Protein AF-0000000083366842 (afdb_homodimer)

Structure (mmCIF, N/CA/C/O backbone):
data_AF-0000000083366842-model_v1
#
loop_
_entity.id
_entity.type
_entity.pdbx_description
1 polymer 'Nucleotide-diphospho-sugar transferase domain-containing protein'
#
loop_
_atom_site.group_PDB
_atom_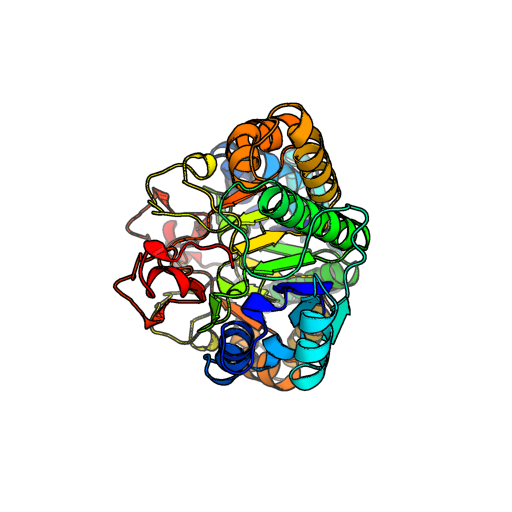site.id
_atom_site.type_symbol
_atom_site.label_atom_id
_atom_site.label_alt_id
_atom_site.label_comp_id
_atom_site.label_asym_id
_atom_site.label_entity_id
_atom_site.label_seq_id
_atom_site.pdbx_PDB_ins_code
_atom_site.Cartn_x
_atom_site.Cartn_y
_atom_site.Cartn_z
_atom_site.occupancy
_atom_site.B_iso_or_equiv
_atom_site.auth_seq_id
_atom_site.auth_comp_id
_atom_site.auth_asym_id
_atom_site.auth_atom_id
_atom_site.pdbx_PDB_model_num
ATOM 1 N N . MET A 1 1 ? -11.172 -3.955 -9.469 1 88.12 1 MET A N 1
ATOM 2 C CA . MET A 1 1 ? -11.266 -2.943 -8.422 1 88.12 1 MET A CA 1
ATOM 3 C C . MET A 1 1 ? -11.047 -1.547 -8.992 1 88.12 1 MET A C 1
ATOM 5 O O . MET A 1 1 ? -10.594 -1.399 -10.133 1 88.12 1 MET A O 1
ATOM 9 N N . GLU A 1 2 ? -11.297 -0.552 -8.305 1 77.31 2 GLU A N 1
ATOM 10 C CA . GLU A 1 2 ? -11.211 0.821 -8.797 1 77.31 2 GLU A CA 1
ATOM 11 C C . GLU A 1 2 ? -9.789 1.168 -9.219 1 77.31 2 GLU A C 1
ATOM 13 O O . GLU A 1 2 ? -9.586 1.965 -10.133 1 77.31 2 GLU A O 1
ATOM 18 N N . ASP A 1 3 ? -8.867 0.473 -8.609 1 85.75 3 ASP A N 1
ATOM 19 C CA . ASP A 1 3 ? -7.473 0.757 -8.922 1 85.75 3 ASP A CA 1
ATOM 20 C C . ASP A 1 3 ? -6.949 -0.191 -10 1 85.75 3 ASP A C 1
ATOM 22 O O . ASP A 1 3 ? -5.738 -0.376 -10.141 1 85.75 3 ASP A O 1
ATOM 26 N N . ARG A 1 4 ? -7.863 -0.95 -10.727 1 93.44 4 ARG A N 1
ATOM 27 C CA . ARG A 1 4 ? -7.535 -1.862 -11.82 1 93.44 4 ARG A CA 1
ATOM 28 C C . ARG A 1 4 ? -6.77 -3.076 -11.305 1 93.44 4 ARG A C 1
ATOM 30 O O . ARG A 1 4 ? -5.863 -3.574 -11.977 1 93.44 4 ARG A O 1
ATOM 37 N N . THR A 1 5 ? -7.004 -3.422 -10.102 1 97.5 5 THR A N 1
ATOM 38 C CA . THR A 1 5 ? -6.43 -4.645 -9.555 1 97.5 5 THR A CA 1
ATOM 39 C C . THR A 1 5 ? -7.336 -5.84 -9.836 1 97.5 5 THR A C 1
ATOM 41 O O . THR A 1 5 ? -8.555 -5.762 -9.648 1 97.5 5 THR A O 1
ATOM 44 N N . VAL A 1 6 ? -6.781 -6.898 -10.336 1 98.5 6 VAL A N 1
ATOM 45 C CA . VAL A 1 6 ? -7.504 -8.148 -10.547 1 98.5 6 VAL A CA 1
ATOM 46 C C . VAL A 1 6 ? -6.852 -9.266 -9.734 1 98.5 6 VAL A C 1
ATOM 48 O O . VAL A 1 6 ? -5.629 -9.281 -9.562 1 98.5 6 VAL A O 1
ATOM 51 N N . ILE A 1 7 ? -7.641 -10.102 -9.148 1 98.81 7 ILE A N 1
ATOM 52 C CA . ILE A 1 7 ? -7.141 -11.32 -8.516 1 98.81 7 ILE A CA 1
ATOM 53 C C . ILE A 1 7 ? -7.129 -12.461 -9.539 1 98.81 7 ILE A C 1
ATOM 55 O O . ILE A 1 7 ? -8.148 -12.758 -10.148 1 98.81 7 ILE A O 1
ATOM 59 N N . LEU A 1 8 ? -5.969 -13.055 -9.711 1 98.81 8 LEU A N 1
ATOM 60 C CA . LEU A 1 8 ? -5.793 -14.086 -10.734 1 98.81 8 LEU A CA 1
ATOM 61 C C . LEU A 1 8 ? -5.559 -15.445 -10.094 1 98.81 8 LEU A C 1
ATOM 63 O O . LEU A 1 8 ? -4.734 -15.578 -9.18 1 98.81 8 LEU A O 1
ATOM 67 N N . THR A 1 9 ? -6.27 -16.406 -10.555 1 98.31 9 THR A N 1
ATOM 68 C CA . THR A 1 9 ? -5.965 -17.781 -10.172 1 98.31 9 THR A CA 1
ATOM 69 C C . THR A 1 9 ? -6.074 -18.719 -11.375 1 98.31 9 THR A C 1
ATOM 71 O O . THR A 1 9 ? -7.105 -18.75 -12.047 1 98.31 9 THR A O 1
ATOM 74 N N . PRO A 1 10 ? -5.023 -19.406 -11.688 1 96.94 10 PRO A N 1
ATOM 75 C CA . PRO A 1 10 ? -5.047 -20.359 -12.797 1 96.94 10 PRO A CA 1
ATOM 76 C C . PRO A 1 10 ? -5.578 -21.734 -12.383 1 96.94 10 PRO A C 1
ATOM 78 O O . PRO A 1 10 ? -5.324 -22.188 -11.266 1 96.94 10 PRO A O 1
ATOM 81 N N . VAL A 1 11 ? -6.293 -22.344 -13.328 1 95.75 11 VAL A N 1
ATOM 82 C CA . VAL A 1 11 ? -6.758 -23.703 -13.047 1 95.75 11 VAL A CA 1
ATOM 83 C C . VAL A 1 11 ? -6.727 -24.531 -14.328 1 95.75 11 VAL A C 1
ATOM 85 O O . VAL A 1 11 ? -6.828 -23.984 -15.43 1 95.75 11 VAL A O 1
ATOM 88 N N . ASN A 1 12 ? -6.516 -25.766 -14.172 1 94.5 12 ASN A N 1
ATOM 89 C CA . ASN A 1 12 ? -6.848 -26.75 -15.195 1 94.5 12 ASN A CA 1
ATOM 90 C C . ASN A 1 12 ? -7.863 -27.766 -14.68 1 94.5 12 ASN A C 1
ATOM 92 O O . ASN A 1 12 ? -8.398 -27.609 -13.578 1 94.5 12 ASN A O 1
ATOM 96 N N . GLU A 1 13 ? -8.18 -28.688 -15.438 1 93.38 13 GLU A N 1
ATOM 97 C CA . GLU A 1 13 ? -9.242 -29.641 -15.102 1 93.38 13 GLU A CA 1
ATOM 98 C C . GLU A 1 13 ? -8.984 -30.297 -13.75 1 93.38 13 GLU A C 1
ATOM 100 O O . GLU A 1 13 ? -9.914 -30.5 -12.969 1 93.38 13 GLU A O 1
ATOM 105 N N . ALA A 1 14 ? -7.781 -30.625 -13.438 1 89.69 14 ALA A N 1
ATOM 106 C CA . ALA A 1 14 ? -7.43 -31.359 -12.219 1 89.69 14 ALA A CA 1
ATOM 107 C C . ALA A 1 14 ? -7.797 -30.547 -10.977 1 89.69 14 ALA A C 1
ATOM 109 O O . ALA A 1 14 ? -8.195 -31.125 -9.953 1 89.69 14 ALA A O 1
ATOM 110 N N . TRP A 1 15 ? -7.727 -29.25 -11.031 1 89.31 15 TRP A N 1
ATOM 111 C CA . TRP A 1 15 ? -7.984 -28.375 -9.891 1 89.31 15 TRP A CA 1
ATOM 112 C C . TRP A 1 15 ? -9.422 -27.875 -9.898 1 89.31 15 TRP A C 1
ATOM 114 O O . TRP A 1 15 ? -9.914 -27.359 -8.891 1 89.31 15 TRP A O 1
ATOM 124 N N . ALA A 1 16 ? -10.047 -28.062 -11.008 1 93.44 16 ALA A N 1
ATOM 125 C CA . ALA A 1 16 ? -11.359 -27.438 -11.18 1 93.44 16 ALA A CA 1
ATOM 126 C C . ALA A 1 16 ? -12.477 -28.453 -10.992 1 93.44 16 ALA A C 1
ATOM 128 O O . ALA A 1 16 ? -13.664 -28.109 -11.031 1 93.44 16 ALA A O 1
ATOM 129 N N . ARG A 1 17 ? -12.094 -29.688 -10.695 1 91.19 17 ARG A N 1
ATOM 130 C CA . ARG A 1 17 ? -13.117 -30.719 -10.539 1 91.19 17 ARG A CA 1
ATOM 131 C C . ARG A 1 17 ? -14.117 -30.328 -9.453 1 91.19 17 ARG A C 1
ATOM 133 O O . ARG A 1 17 ? -13.766 -29.656 -8.484 1 91.19 17 ARG A O 1
ATOM 140 N N . PRO A 1 18 ? -15.344 -30.797 -9.664 1 92.12 18 PRO A N 1
ATOM 141 C CA . PRO A 1 18 ? -16.359 -30.453 -8.68 1 92.12 18 PRO A CA 1
ATOM 142 C C . PRO A 1 18 ? -15.977 -30.875 -7.258 1 92.12 18 PRO A C 1
ATOM 144 O O . PRO A 1 18 ? -15.539 -32 -7.043 1 92.12 18 PRO A O 1
ATOM 147 N N . GLY A 1 19 ? -16.094 -29.938 -6.355 1 90.31 19 GLY A N 1
ATOM 148 C CA . GLY A 1 19 ? -15.836 -30.203 -4.949 1 90.31 19 GLY A CA 1
ATOM 149 C C . GLY A 1 19 ? -14.359 -30.172 -4.594 1 90.31 19 GLY A C 1
ATOM 150 O O . GLY A 1 19 ? -13.969 -30.594 -3.51 1 90.31 19 GLY A O 1
ATOM 151 N N . PHE A 1 20 ? -13.586 -29.672 -5.508 1 89.62 20 PHE A N 1
ATOM 152 C CA . PHE A 1 20 ? -12.141 -29.672 -5.305 1 89.62 20 PHE A CA 1
ATOM 153 C C . PHE A 1 20 ? -11.625 -28.266 -5.051 1 89.62 20 PHE A C 1
ATOM 155 O O . PHE A 1 20 ? -12.281 -27.469 -4.367 1 89.62 20 PHE A O 1
ATOM 162 N N . LEU A 1 21 ? -10.445 -27.953 -5.43 1 89.88 21 LEU A N 1
ATOM 163 C CA . LEU A 1 21 ? -9.711 -26.781 -4.957 1 89.88 21 LEU A CA 1
ATOM 164 C C . LEU A 1 21 ? -10.344 -25.5 -5.469 1 89.88 21 LEU A C 1
ATOM 166 O O . LEU A 1 21 ? -10.406 -24.5 -4.742 1 89.88 21 LEU A O 1
ATOM 170 N N . LEU A 1 22 ? -10.812 -25.531 -6.711 1 94.5 22 LEU A N 1
ATOM 171 C CA . LEU A 1 22 ? -11.438 -24.312 -7.211 1 94.5 22 LEU A CA 1
ATOM 172 C C . LEU A 1 22 ? -12.68 -23.969 -6.398 1 94.5 22 LEU A C 1
ATOM 174 O O . LEU A 1 22 ? -12.898 -22.797 -6.055 1 94.5 22 LEU A O 1
ATOM 178 N N . ASP A 1 23 ? -13.461 -25.016 -6.066 1 94.31 23 ASP A N 1
ATOM 179 C CA . ASP A 1 23 ? -14.648 -24.781 -5.246 1 94.31 23 ASP A CA 1
ATOM 180 C C . ASP A 1 23 ? -14.266 -24.234 -3.873 1 94.31 23 ASP A C 1
ATOM 182 O O . ASP A 1 23 ? -14.875 -23.281 -3.391 1 94.31 23 ASP A O 1
ATOM 186 N N . LEU A 1 24 ? -13.273 -24.875 -3.307 1 92.44 24 LEU A N 1
ATOM 187 C CA . LEU A 1 24 ? -12.805 -24.422 -2 1 92.44 24 LEU A CA 1
ATOM 188 C C . LEU A 1 24 ? -12.305 -23 -2.07 1 92.44 24 LEU A C 1
ATOM 190 O O . LEU A 1 24 ? -12.602 -22.188 -1.191 1 92.44 24 LEU A O 1
ATOM 194 N N . TYR A 1 25 ? -11.562 -22.734 -3.074 1 95.44 25 TYR A N 1
ATOM 195 C CA . TYR A 1 25 ? -11.023 -21.391 -3.322 1 95.44 25 TYR A CA 1
ATOM 196 C C . TYR A 1 25 ? -12.141 -20.359 -3.385 1 95.44 25 TYR A C 1
ATOM 198 O O . TYR A 1 25 ? -12.125 -19.375 -2.643 1 95.44 25 TYR A O 1
ATOM 206 N N . LEU A 1 26 ? -13.148 -20.594 -4.133 1 97.06 26 LEU A N 1
ATOM 207 C CA . LEU A 1 26 ? -14.25 -19.656 -4.332 1 97.06 26 LEU A CA 1
ATOM 208 C C . LEU A 1 26 ? -15.117 -19.562 -3.084 1 97.06 26 LEU A C 1
ATOM 210 O O . LEU A 1 26 ? -15.562 -18.469 -2.711 1 97.06 26 LEU A O 1
ATOM 214 N N . GLU A 1 27 ? -15.297 -20.672 -2.408 1 96.12 27 GLU A N 1
ATOM 215 C CA . GLU A 1 27 ? -16.125 -20.703 -1.205 1 96.12 27 GLU A CA 1
ATOM 216 C C . GLU A 1 27 ? -15.469 -19.938 -0.065 1 96.12 27 GLU A C 1
ATOM 218 O O . GLU A 1 27 ? -16.156 -19.375 0.787 1 96.12 27 GLU A O 1
ATOM 223 N N . SER A 1 28 ? -14.18 -19.906 -0.085 1 95.69 28 SER A N 1
ATOM 224 C CA . SER A 1 28 ? -13.469 -19.266 1.013 1 95.69 28 SER A CA 1
ATOM 225 C C . SER A 1 28 ? -13.766 -17.766 1.062 1 95.69 28 SER A C 1
ATOM 227 O O . SER A 1 28 ? -13.742 -17.156 2.133 1 95.69 28 SER A O 1
ATOM 229 N N . PHE A 1 29 ? -14.086 -17.109 -0.072 1 97.75 29 PHE A N 1
ATOM 230 C CA . PHE A 1 29 ? -14.445 -15.695 -0.086 1 97.75 29 PHE A CA 1
ATOM 231 C C . PHE A 1 29 ? -15.766 -15.461 0.649 1 97.75 29 PHE A C 1
ATOM 233 O O . PHE A 1 29 ? -15.938 -14.438 1.314 1 97.75 29 PHE A O 1
ATOM 240 N N . LYS A 1 30 ? -16.625 -16.375 0.522 1 96.12 30 LYS A N 1
ATOM 241 C CA . LYS A 1 30 ? -17.922 -16.281 1.176 1 96.12 30 LYS A CA 1
ATOM 242 C C . LYS A 1 30 ? -17.797 -16.406 2.691 1 96.12 30 LYS A C 1
ATOM 244 O O . LYS A 1 30 ? -18.484 -15.719 3.441 1 96.12 30 LYS A O 1
ATOM 249 N N . ASN A 1 31 ? -16.938 -17.203 3.1 1 94.62 31 ASN A N 1
ATOM 250 C CA . ASN A 1 31 ? -16.812 -17.531 4.516 1 94.62 31 ASN A CA 1
ATOM 251 C C . ASN A 1 31 ? -15.797 -16.625 5.215 1 94.62 31 ASN A C 1
ATOM 253 O O . ASN A 1 31 ? -15.758 -16.562 6.445 1 94.62 31 ASN A O 1
ATOM 257 N N . GLY A 1 32 ? -14.961 -16.016 4.434 1 95.62 32 GLY A N 1
ATOM 258 C CA . GLY A 1 32 ? -13.953 -15.141 5.012 1 95.62 32 GLY A CA 1
ATOM 259 C C . GLY A 1 32 ? -14.539 -13.883 5.633 1 95.62 32 GLY A C 1
ATOM 260 O O . GLY A 1 32 ? -15.703 -13.547 5.387 1 95.62 32 GLY A O 1
ATOM 261 N N . GLU A 1 33 ? -13.742 -13.258 6.422 1 95.56 33 GLU A N 1
ATOM 262 C CA . GLU A 1 33 ? -14.172 -12.055 7.129 1 95.56 33 GLU A CA 1
ATOM 263 C C . GLU A 1 33 ? -14.07 -10.82 6.23 1 95.56 33 GLU A C 1
ATOM 265 O O . GLU A 1 33 ? -12.977 -10.336 5.945 1 95.56 33 GLU A O 1
ATOM 270 N N . GLY A 1 34 ? -15.281 -10.32 5.793 1 94.25 34 GLY A N 1
ATOM 271 C CA . GLY A 1 34 ? -15.344 -9.055 5.082 1 94.25 34 GLY A CA 1
ATOM 272 C C . GLY A 1 34 ? -14.719 -9.109 3.701 1 94.25 34 GLY A C 1
ATOM 273 O O . GLY A 1 34 ? -14.203 -8.109 3.203 1 94.25 34 GLY A O 1
ATOM 274 N N . ILE A 1 35 ? -14.633 -10.305 3.059 1 97.5 35 ILE A N 1
ATOM 275 C CA . ILE A 1 35 ? -13.914 -10.359 1.793 1 97.5 35 ILE A CA 1
ATOM 276 C C . ILE A 1 35 ? -14.812 -10.953 0.708 1 97.5 35 ILE A C 1
ATOM 278 O O . ILE A 1 35 ? -14.344 -11.258 -0.391 1 97.5 35 ILE A O 1
ATOM 282 N N . ALA A 1 36 ? -16.062 -11.148 0.951 1 97.69 36 ALA A N 1
ATOM 283 C CA . ALA A 1 36 ? -16.984 -11.727 -0.023 1 97.69 36 ALA A CA 1
ATOM 284 C C . ALA A 1 36 ? -16.953 -10.953 -1.337 1 97.69 36 ALA A C 1
ATOM 286 O O . ALA A 1 36 ? -17.031 -11.547 -2.416 1 97.69 36 ALA A O 1
ATOM 287 N N . HIS A 1 37 ? -16.844 -9.641 -1.205 1 96.06 37 HIS A N 1
ATOM 288 C CA . HIS A 1 37 ? -16.875 -8.781 -2.385 1 96.06 37 HIS A CA 1
ATOM 289 C C . HIS A 1 37 ? -15.664 -9.031 -3.271 1 96.06 37 HIS A C 1
ATOM 291 O O . HIS A 1 37 ? -15.688 -8.719 -4.465 1 96.06 37 HIS A O 1
ATOM 297 N N . LEU A 1 38 ? -14.555 -9.562 -2.746 1 97.81 38 LEU A N 1
ATOM 298 C CA . LEU A 1 38 ? -13.344 -9.797 -3.52 1 97.81 38 LEU A CA 1
ATOM 299 C C . LEU A 1 38 ? -13.57 -10.891 -4.562 1 97.81 38 LEU A C 1
ATOM 301 O O . LEU A 1 38 ? -12.891 -10.922 -5.59 1 97.81 38 LEU A O 1
ATOM 305 N N . ARG A 1 39 ? -14.508 -11.781 -4.312 1 97.75 39 ARG A N 1
ATOM 306 C CA . ARG A 1 39 ? -14.844 -12.836 -5.27 1 97.75 39 ARG A CA 1
ATOM 307 C C . ARG A 1 39 ? -15.188 -12.242 -6.633 1 97.75 39 ARG A C 1
ATOM 309 O O . ARG A 1 39 ? -14.859 -12.82 -7.668 1 97.75 39 ARG A O 1
ATOM 316 N N . ASN A 1 40 ? -15.789 -11.07 -6.605 1 96.94 40 ASN A N 1
ATOM 317 C CA . ASN A 1 40 ? -16.219 -10.398 -7.832 1 96.94 40 ASN A CA 1
ATOM 318 C C . ASN A 1 40 ? -15.016 -9.867 -8.617 1 96.94 40 ASN A C 1
ATOM 320 O O . ASN A 1 40 ? -15.172 -9.422 -9.758 1 96.94 40 ASN A O 1
ATOM 324 N N . HIS A 1 41 ? -13.883 -9.938 -8.055 1 97.88 41 HIS A N 1
ATOM 325 C CA . HIS A 1 41 ? -12.68 -9.422 -8.711 1 97.88 41 HIS A CA 1
ATOM 326 C C . HIS A 1 41 ? -11.719 -10.555 -9.062 1 97.88 41 HIS A C 1
ATOM 328 O O . HIS A 1 41 ? -10.594 -10.297 -9.5 1 97.88 41 HIS A O 1
ATOM 334 N N . VAL A 1 42 ? -12.164 -11.797 -8.875 1 98.56 42 VAL A N 1
ATOM 335 C CA . VAL A 1 42 ? -11.359 -12.961 -9.219 1 98.56 42 VAL A CA 1
ATOM 336 C C . VAL A 1 42 ? -11.555 -13.305 -10.688 1 98.56 42 VAL A C 1
ATOM 338 O O . VAL A 1 42 ? -12.68 -13.523 -11.141 1 98.56 42 VAL A O 1
ATOM 341 N N . LEU A 1 43 ? -10.516 -13.281 -11.398 1 98.75 43 LEU A N 1
ATOM 342 C CA . LEU A 1 43 ? -10.477 -13.859 -12.734 1 98.75 43 LEU A CA 1
ATOM 343 C C . LEU A 1 43 ? -9.852 -15.258 -12.703 1 98.75 43 LEU A C 1
ATOM 345 O O . LEU A 1 43 ? -8.672 -15.406 -12.391 1 98.75 43 LEU A O 1
ATOM 349 N N . VAL A 1 44 ? -10.641 -16.234 -13.016 1 98.62 44 VAL A N 1
ATOM 350 C CA . VAL A 1 44 ? -10.133 -17.594 -13.133 1 98.62 44 VAL A CA 1
ATOM 351 C C . VAL A 1 44 ? -9.562 -17.812 -14.539 1 98.62 44 VAL A C 1
ATOM 353 O O . VAL A 1 44 ? -10.273 -17.672 -15.531 1 98.62 44 VAL A O 1
ATOM 356 N N . VAL A 1 45 ? -8.328 -18.109 -14.547 1 98.5 45 VAL A N 1
ATOM 357 C CA . VAL A 1 45 ? -7.641 -18.344 -15.812 1 98.5 45 VAL A CA 1
ATOM 358 C C . VAL A 1 45 ? -7.539 -19.844 -16.078 1 98.5 45 VAL A C 1
ATOM 360 O O . VAL A 1 45 ? -6.715 -20.531 -15.469 1 98.5 45 VAL A O 1
ATOM 363 N N . ALA A 1 46 ? -8.336 -20.328 -16.984 1 97.69 46 ALA A N 1
ATOM 364 C CA . ALA A 1 46 ? -8.352 -21.75 -17.312 1 97.69 46 ALA A CA 1
ATOM 365 C C . ALA A 1 46 ? -7.262 -22.094 -18.312 1 97.69 46 ALA A C 1
ATOM 367 O O . ALA A 1 46 ? -7.105 -21.422 -19.328 1 97.69 46 ALA A O 1
ATOM 368 N N . LEU A 1 47 ? -6.605 -23.156 -18.016 1 96.38 47 LEU A N 1
ATOM 369 C CA . LEU A 1 47 ? -5.477 -23.562 -18.844 1 96.38 47 LEU A CA 1
ATOM 370 C C . LEU A 1 47 ? -5.887 -24.672 -19.812 1 96.38 47 LEU A C 1
ATOM 372 O O . LEU A 1 47 ? -5.086 -25.094 -20.641 1 96.38 47 LEU A O 1
ATOM 376 N N . ASP A 1 48 ? -7.113 -25.141 -19.75 1 95.06 48 ASP A N 1
ATOM 377 C CA . ASP A 1 48 ? -7.672 -26.125 -20.672 1 95.06 48 ASP A CA 1
ATOM 378 C C . ASP A 1 48 ? -9.188 -26 -20.766 1 95.06 48 ASP A C 1
ATOM 380 O O . ASP A 1 48 ? -9.805 -25.234 -20 1 95.06 48 ASP A O 1
ATOM 384 N N . ALA A 1 49 ? -9.773 -26.672 -21.688 1 95.56 49 ALA A N 1
ATOM 385 C CA . ALA A 1 49 ? -11.195 -26.531 -21.984 1 95.56 49 ALA A CA 1
ATOM 386 C C . ALA A 1 49 ? -12.047 -27.062 -20.844 1 95.56 49 ALA A C 1
ATOM 388 O O . ALA A 1 49 ? -13.086 -26.484 -20.516 1 95.56 49 ALA A O 1
ATOM 389 N N . LEU A 1 50 ? -11.68 -28.109 -20.25 1 95.19 50 LEU A N 1
ATOM 390 C CA . LEU A 1 50 ? -12.469 -28.719 -19.172 1 95.19 50 LEU A CA 1
ATOM 391 C C . LEU A 1 50 ? -12.469 -27.828 -17.938 1 95.19 50 LEU A C 1
ATOM 393 O O . LEU A 1 50 ? -13.5 -27.656 -17.281 1 95.19 50 LEU A O 1
ATOM 397 N N . GLY A 1 51 ? -11.281 -27.297 -17.641 1 96.12 51 GLY A N 1
ATOM 398 C CA . GLY A 1 51 ? -11.227 -26.328 -16.562 1 96.12 51 GLY A CA 1
ATOM 399 C C . GLY A 1 51 ? -12.078 -25.094 -16.828 1 96.12 51 GLY A C 1
ATOM 400 O O . GLY A 1 51 ? -12.719 -24.562 -15.906 1 96.12 51 GLY A O 1
ATOM 401 N N . PHE A 1 52 ? -12.109 -24.656 -18.062 1 97.69 52 PHE A N 1
ATOM 402 C CA . PHE A 1 52 ? -12.898 -23.5 -18.453 1 97.69 52 PHE A CA 1
ATOM 403 C C . PHE A 1 52 ? -14.383 -23.781 -18.281 1 97.69 52 PHE A C 1
ATOM 405 O O . PHE A 1 52 ? -15.109 -22.938 -17.719 1 97.69 52 PHE A O 1
ATOM 412 N N . ASP A 1 53 ? -14.789 -24.906 -18.688 1 97.5 53 ASP A N 1
ATOM 413 C CA . ASP A 1 53 ? -16.203 -25.281 -18.562 1 97.5 53 ASP A CA 1
ATOM 414 C C . ASP A 1 53 ? -16.625 -25.312 -17.094 1 97.5 53 ASP A C 1
ATOM 416 O O . ASP A 1 53 ? -17.703 -24.828 -16.75 1 97.5 53 ASP A O 1
ATOM 420 N N . ARG A 1 54 ? -15.766 -25.875 -16.344 1 97 54 ARG A N 1
ATOM 421 C CA . ARG A 1 54 ? -16.062 -25.922 -14.922 1 97 54 ARG A CA 1
ATOM 422 C C . ARG A 1 54 ? -16.141 -24.516 -14.328 1 97 54 ARG A C 1
ATOM 424 O O . ARG A 1 54 ? -17.047 -24.219 -13.539 1 97 54 ARG A O 1
ATOM 431 N N . CYS A 1 55 ? -15.141 -23.719 -14.625 1 97.81 55 CYS A N 1
ATOM 432 C CA . CYS A 1 55 ? -15.156 -22.344 -14.148 1 97.81 55 CYS A CA 1
ATOM 433 C C . CYS A 1 55 ? -16.469 -21.656 -14.508 1 97.81 55 CYS A C 1
ATOM 435 O O . CYS A 1 55 ? -17.125 -21.062 -13.648 1 97.81 55 CYS A O 1
ATOM 437 N N . LYS A 1 56 ? -16.922 -21.812 -15.711 1 97.94 56 LYS A N 1
ATOM 438 C CA . LYS A 1 56 ? -18.141 -21.141 -16.188 1 97.94 56 LYS A CA 1
ATOM 439 C C . LYS A 1 56 ? -19.359 -21.594 -15.375 1 97.94 56 LYS A C 1
ATOM 441 O O . LYS A 1 56 ? -20.312 -20.828 -15.203 1 97.94 56 LYS A O 1
ATOM 446 N N . ALA A 1 57 ? -19.297 -22.734 -14.906 1 97.38 57 ALA A N 1
ATOM 447 C CA . ALA A 1 57 ? -20.406 -23.297 -14.148 1 97.38 57 ALA A CA 1
ATOM 448 C C . ALA A 1 57 ? -20.484 -22.688 -12.75 1 97.38 57 ALA A C 1
ATOM 450 O O . ALA A 1 57 ? -21.547 -22.672 -12.125 1 97.38 57 ALA A O 1
ATOM 451 N N . VAL A 1 58 ? -19.406 -22.125 -12.227 1 97.31 58 VAL A N 1
ATOM 452 C CA . VAL A 1 58 ? -19.406 -21.812 -10.805 1 97.31 58 VAL A CA 1
ATOM 453 C C . VAL A 1 58 ? -19.016 -20.344 -10.594 1 97.31 58 VAL A C 1
ATOM 455 O O . VAL A 1 58 ? -19.109 -19.828 -9.477 1 97.31 58 VAL A O 1
ATOM 458 N N . HIS A 1 59 ? -18.531 -19.719 -11.609 1 97.81 59 HIS A N 1
ATOM 459 C CA . HIS A 1 59 ? -18.016 -18.359 -11.469 1 97.81 59 HIS A CA 1
ATOM 460 C C . HIS A 1 59 ? -18.234 -17.562 -12.742 1 97.81 59 HIS A C 1
ATOM 462 O O . HIS A 1 59 ? -18.094 -18.094 -13.852 1 97.81 59 HIS A O 1
ATOM 468 N N . PRO A 1 60 ? -18.531 -16.312 -12.68 1 97.81 60 PRO A N 1
ATOM 469 C CA . PRO A 1 60 ? -18.875 -15.531 -13.875 1 97.81 60 PRO A CA 1
ATOM 470 C C . PRO A 1 60 ? -17.656 -15.031 -14.641 1 97.81 60 PRO A C 1
ATOM 472 O O . PRO A 1 60 ? -17.75 -14.711 -15.828 1 97.81 60 PRO A O 1
ATOM 475 N N . TYR A 1 61 ? -16.531 -14.883 -14.031 1 98.38 61 TYR A N 1
ATOM 476 C CA . TYR A 1 61 ? -15.359 -14.32 -14.695 1 98.38 61 TYR A CA 1
ATOM 477 C C . TYR A 1 61 ? -14.312 -15.391 -14.961 1 98.38 61 TYR A C 1
ATOM 479 O O . TYR A 1 61 ? -13.492 -15.688 -14.094 1 98.38 61 TYR A O 1
ATOM 487 N N . CYS A 1 62 ? -14.375 -15.898 -16.156 1 98.5 62 CYS A N 1
ATOM 488 C CA . CYS A 1 62 ? -13.5 -16.969 -16.609 1 98.5 62 CYS A CA 1
ATOM 489 C C . CYS A 1 62 ? -12.82 -16.594 -17.922 1 98.5 62 CYS A C 1
ATOM 491 O O . CYS A 1 62 ? -13.422 -15.945 -18.781 1 98.5 62 CYS A O 1
ATOM 493 N N . TYR A 1 63 ? -11.602 -16.953 -17.984 1 98.44 63 TYR A N 1
ATOM 494 C CA . TYR A 1 63 ? -10.828 -16.719 -19.203 1 98.44 63 TYR A CA 1
ATOM 495 C C . TYR A 1 63 ? -10.078 -17.984 -19.625 1 98.44 63 TYR A C 1
ATOM 497 O O . TYR A 1 63 ? -9.289 -18.531 -18.844 1 98.44 63 TYR A O 1
ATOM 505 N N . LEU A 1 64 ? -10.344 -18.453 -20.797 1 97.75 64 LEU A N 1
ATOM 506 C CA . LEU A 1 64 ? -9.586 -19.578 -21.328 1 97.75 64 LEU A CA 1
ATOM 507 C C . LEU A 1 64 ? -8.297 -19.094 -21.984 1 97.75 64 LEU A C 1
ATOM 509 O O . LEU A 1 64 ? -8.328 -18.438 -23.031 1 97.75 64 LEU A O 1
ATOM 513 N N . LEU A 1 65 ? -7.227 -19.438 -21.297 1 96.69 65 LEU A N 1
ATOM 514 C CA . LEU A 1 65 ? -5.938 -19 -21.812 1 96.69 65 LEU A CA 1
ATOM 515 C C . LEU A 1 65 ? -5.566 -19.766 -23.078 1 96.69 65 LEU A C 1
ATOM 517 O O . LEU A 1 65 ? -5.613 -21 -23.094 1 96.69 65 LEU A O 1
ATOM 521 N N . GLN A 1 66 ? -5.23 -19 -24.094 1 90.38 66 GLN A N 1
ATOM 522 C CA . GLN A 1 66 ? -4.734 -19.625 -25.312 1 90.38 66 GLN A CA 1
ATOM 523 C C . GLN A 1 66 ? -3.258 -20 -25.172 1 90.38 66 GLN A C 1
ATOM 525 O O . GLN A 1 66 ? -2.406 -19.125 -25.047 1 90.38 66 GLN A O 1
ATOM 530 N N . VAL A 1 67 ? -3.072 -21.266 -25.141 1 85.56 67 VAL A N 1
ATOM 531 C CA . VAL A 1 67 ? -1.712 -21.75 -24.938 1 85.56 67 VAL A CA 1
ATOM 532 C C . VAL A 1 67 ? -1.078 -22.094 -26.281 1 85.56 67 VAL A C 1
ATOM 534 O O . VAL A 1 67 ? -1.71 -22.719 -27.141 1 85.56 67 VAL A O 1
ATOM 537 N N . THR A 1 68 ? 0.1 -21.609 -26.547 1 83.06 68 THR A N 1
ATOM 538 C CA . THR A 1 68 ? 0.766 -21.797 -27.828 1 83.06 68 THR A CA 1
ATOM 539 C C . THR A 1 68 ? 1.726 -22.984 -27.766 1 83.06 68 THR A C 1
ATOM 541 O O . THR A 1 68 ? 2.27 -23.406 -28.781 1 83.06 68 THR A O 1
ATOM 544 N N . THR A 1 69 ? 1.839 -23.547 -26.703 1 84.62 69 THR A N 1
ATOM 545 C CA . THR A 1 69 ? 2.752 -24.672 -26.562 1 84.62 69 THR A CA 1
ATOM 546 C C . THR A 1 69 ? 2.041 -25.984 -26.875 1 84.62 69 THR A C 1
ATOM 548 O O . THR A 1 69 ? 0.81 -26.047 -26.859 1 84.62 69 THR A O 1
ATOM 551 N N . ASN A 1 70 ? 2.826 -27 -27.109 1 84.69 70 ASN A N 1
ATOM 552 C CA . ASN A 1 70 ? 2.289 -28.344 -27.359 1 84.69 70 ASN A CA 1
ATOM 553 C C . ASN A 1 70 ? 2.176 -29.156 -26.078 1 84.69 70 ASN A C 1
ATOM 555 O O . ASN A 1 70 ? 1.796 -30.328 -26.109 1 84.69 70 ASN A O 1
ATOM 559 N N . ALA A 1 71 ? 2.471 -28.531 -25.062 1 87.56 71 ALA A N 1
ATOM 560 C CA . ALA A 1 71 ? 2.404 -29.219 -23.781 1 87.56 71 ALA A CA 1
ATOM 561 C C . ALA A 1 71 ? 0.956 -29.484 -23.375 1 87.56 71 ALA A C 1
ATOM 563 O O . ALA A 1 71 ? 0.051 -28.734 -23.766 1 87.56 71 ALA A O 1
ATOM 564 N N . ASN A 1 72 ? 0.832 -30.594 -22.719 1 86.94 72 ASN A N 1
ATOM 565 C CA . ASN A 1 72 ? -0.475 -30.875 -22.141 1 86.94 72 ASN A CA 1
ATOM 566 C C . ASN A 1 72 ? -0.758 -29.984 -20.922 1 86.94 72 ASN A C 1
ATOM 568 O O . ASN A 1 72 ? -0.102 -30.125 -19.891 1 86.94 72 ASN A O 1
ATOM 572 N N . MET A 1 73 ? -1.756 -29.156 -21.016 1 90 73 MET A N 1
ATOM 573 C CA . MET A 1 73 ? -2.068 -28.203 -19.953 1 90 73 MET A CA 1
ATOM 574 C C . MET A 1 73 ? -3.199 -28.734 -19.062 1 90 73 MET A C 1
ATOM 576 O O . MET A 1 73 ? -3.662 -28.031 -18.156 1 90 73 MET A O 1
ATOM 580 N N . SER A 1 74 ? -3.584 -29.938 -19.406 1 87.44 74 SER A N 1
ATOM 581 C CA . SER A 1 74 ? -4.691 -30.531 -18.672 1 87.44 74 SER A CA 1
ATOM 582 C C . SER A 1 74 ? -4.191 -31.547 -17.656 1 87.44 74 SER A C 1
ATOM 584 O O . SER A 1 74 ? -3.037 -31.984 -17.703 1 87.44 74 SER A O 1
ATOM 586 N N . SER A 1 75 ? -4.969 -31.875 -16.656 1 84.88 75 SER A N 1
ATOM 587 C CA . SER A 1 75 ? -4.699 -32.906 -15.648 1 84.88 75 SER A CA 1
ATOM 588 C C . SER A 1 75 ? -3.592 -32.469 -14.695 1 84.88 75 SER A C 1
ATOM 590 O O . SER A 1 75 ? -2.969 -31.422 -14.891 1 84.88 75 SER A O 1
ATOM 592 N N . ALA A 1 76 ? -3.424 -33.156 -13.695 1 83.44 76 ALA A N 1
ATOM 593 C CA . ALA A 1 76 ? -2.344 -32.906 -12.742 1 83.44 76 ALA A CA 1
ATOM 594 C C . ALA A 1 76 ? -0.98 -33.125 -13.391 1 83.44 76 ALA A C 1
ATOM 596 O O . ALA A 1 76 ? -0.802 -34.062 -14.188 1 83.44 76 ALA A O 1
ATOM 597 N N . LYS A 1 77 ? -0.063 -32.281 -13.102 1 85.12 77 LYS A N 1
ATOM 598 C CA . LYS A 1 77 ? 1.285 -32.375 -13.648 1 85.12 77 LYS A CA 1
ATOM 599 C C . LYS A 1 77 ? 2.273 -32.875 -12.609 1 85.12 77 LYS A C 1
ATOM 601 O O . LYS A 1 77 ? 2.197 -32.5 -11.438 1 85.12 77 LYS A O 1
ATOM 606 N N . GLY A 1 78 ? 3.127 -33.75 -13.109 1 82.75 78 GLY A N 1
ATOM 607 C CA . GLY A 1 78 ? 4.246 -34.125 -12.25 1 82.75 78 GLY A CA 1
ATOM 608 C C . GLY A 1 78 ? 5.227 -32.969 -12.047 1 82.75 78 GLY A C 1
ATOM 609 O O . GLY A 1 78 ? 5.586 -32.281 -12.992 1 82.75 78 GLY A O 1
ATOM 610 N N . PHE A 1 79 ? 5.625 -32.844 -10.766 1 84.31 79 PHE A N 1
ATOM 611 C CA . PHE A 1 79 ? 6.57 -31.797 -10.422 1 84.31 79 PHE A CA 1
ATOM 612 C C . PHE A 1 79 ? 7.812 -31.875 -11.305 1 84.31 79 PHE A C 1
ATOM 614 O O . PHE A 1 79 ? 8.375 -32.969 -11.492 1 84.31 79 PHE A O 1
ATOM 621 N N . MET A 1 80 ? 8.117 -30.797 -11.992 1 90.25 80 MET A N 1
ATOM 622 C CA . MET A 1 80 ? 9.297 -30.562 -12.82 1 90.25 80 MET A CA 1
ATOM 623 C C . MET A 1 80 ? 9.188 -31.297 -14.148 1 90.25 80 MET A C 1
ATOM 625 O O . MET A 1 80 ? 10.141 -31.328 -14.922 1 90.25 80 MET A O 1
ATOM 629 N N . SER A 1 81 ? 8.039 -31.969 -14.414 1 90.69 81 SER A N 1
ATOM 630 C CA . SER A 1 81 ? 7.82 -32.5 -15.758 1 90.69 81 SER A CA 1
ATOM 631 C C . SER A 1 81 ? 7.84 -31.406 -16.812 1 90.69 81 SER A C 1
ATOM 633 O O . SER A 1 81 ? 7.742 -30.219 -16.469 1 90.69 81 SER A O 1
ATOM 635 N N . ARG A 1 82 ? 8.094 -31.844 -18.031 1 91.81 82 ARG A N 1
ATOM 636 C CA . ARG A 1 82 ? 8.086 -30.875 -19.125 1 91.81 82 ARG A CA 1
ATOM 637 C C . ARG A 1 82 ? 6.781 -30.094 -19.156 1 91.81 82 ARG A C 1
ATOM 639 O O . ARG A 1 82 ? 6.797 -28.875 -19.328 1 91.81 82 ARG A O 1
ATOM 646 N N . ASP A 1 83 ? 5.664 -30.766 -18.969 1 92.31 83 ASP A N 1
ATOM 647 C CA . ASP A 1 83 ? 4.355 -30.109 -19 1 92.31 83 ASP A CA 1
ATOM 648 C C . ASP A 1 83 ? 4.199 -29.141 -17.828 1 92.31 83 ASP A C 1
ATOM 650 O O . ASP A 1 83 ? 3.611 -28.078 -17.984 1 92.31 83 ASP A O 1
ATOM 654 N N . TYR A 1 84 ? 4.668 -29.547 -16.688 1 91.88 84 TYR A N 1
ATOM 655 C CA . TYR A 1 84 ? 4.645 -28.672 -15.516 1 91.88 84 TYR A CA 1
ATOM 656 C C . TYR A 1 84 ? 5.41 -27.391 -15.789 1 91.88 84 TYR A C 1
ATOM 658 O O . TYR A 1 84 ? 4.918 -26.297 -15.5 1 91.88 84 TYR A O 1
ATOM 666 N N . LEU A 1 85 ? 6.578 -27.516 -16.312 1 94.56 85 LEU A N 1
ATOM 667 C CA . LEU A 1 85 ? 7.414 -26.359 -16.609 1 94.56 85 LEU A CA 1
ATOM 668 C C . LEU A 1 85 ? 6.715 -25.406 -17.578 1 94.56 85 LEU A C 1
ATOM 670 O O . LEU A 1 85 ? 6.699 -24.203 -17.359 1 94.56 85 LEU A O 1
ATOM 674 N N . GLU A 1 86 ? 6.164 -26.016 -18.578 1 94.06 86 GLU A N 1
ATOM 675 C CA . GLU A 1 86 ? 5.453 -25.172 -19.547 1 94.06 86 GLU A CA 1
ATOM 676 C C . GLU A 1 86 ? 4.273 -24.469 -18.891 1 94.06 86 GLU A C 1
ATOM 678 O O . GLU A 1 86 ? 3.988 -23.312 -19.203 1 94.06 86 GLU A O 1
ATOM 683 N N . LEU A 1 87 ? 3.654 -25.156 -18.031 1 93.69 87 LEU A N 1
ATOM 684 C CA . LEU A 1 87 ? 2.492 -24.594 -17.344 1 93.69 87 LEU A CA 1
ATOM 685 C C . LEU A 1 87 ? 2.879 -23.359 -16.531 1 93.69 87 LEU A C 1
ATOM 687 O O . LEU A 1 87 ? 2.254 -22.312 -16.672 1 93.69 87 LEU A O 1
ATOM 691 N N . VAL A 1 88 ? 3.912 -23.422 -15.734 1 95 88 VAL A N 1
ATOM 692 C CA . VAL A 1 88 ? 4.238 -22.328 -14.805 1 95 88 VAL A CA 1
ATOM 693 C C . VAL A 1 88 ? 4.805 -21.141 -15.586 1 95 88 VAL A C 1
ATOM 695 O O . VAL A 1 88 ? 4.535 -20 -15.242 1 95 88 VAL A O 1
ATOM 698 N N . TRP A 1 89 ? 5.48 -21.406 -1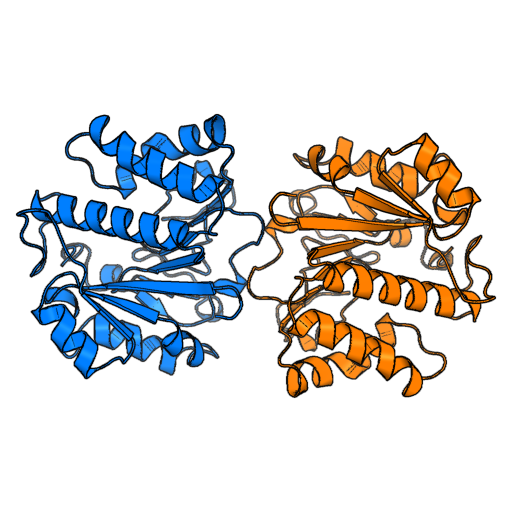6.672 1 96.31 89 TRP A N 1
ATOM 699 C CA . TRP A 1 89 ? 6.016 -20.328 -17.484 1 96.31 89 TRP A CA 1
ATOM 700 C C . TRP A 1 89 ? 4.914 -19.656 -18.297 1 96.31 89 TRP A C 1
ATOM 702 O O . TRP A 1 89 ? 4.953 -18.453 -18.547 1 96.31 89 TRP A O 1
ATOM 712 N N . THR A 1 90 ? 3.959 -20.484 -18.719 1 95.5 90 THR A N 1
ATOM 713 C CA . THR A 1 90 ? 2.805 -19.938 -19.422 1 95.5 90 THR A CA 1
ATOM 714 C C . THR A 1 90 ? 2.02 -18.984 -18.531 1 95.5 90 THR A C 1
ATOM 716 O O . THR A 1 90 ? 1.598 -17.922 -18.969 1 95.5 90 THR A O 1
ATOM 719 N N . LYS A 1 91 ? 1.894 -19.344 -17.281 1 95.81 91 LYS A N 1
ATOM 720 C CA . LYS A 1 91 ? 1.212 -18.469 -16.328 1 95.81 91 LYS A CA 1
ATOM 721 C C . LYS A 1 91 ? 1.92 -17.125 -16.188 1 95.81 91 LYS A C 1
ATOM 723 O O . LYS A 1 91 ? 1.271 -16.078 -16.125 1 95.81 91 LYS A O 1
ATOM 728 N N . LEU A 1 92 ? 3.191 -17.188 -16.172 1 97.62 92 LEU A N 1
ATOM 729 C CA . LEU A 1 92 ? 3.969 -15.961 -16.031 1 97.62 92 LEU A CA 1
ATOM 730 C C . LEU A 1 92 ? 3.793 -15.07 -17.25 1 97.62 92 LEU A C 1
ATOM 732 O O . LEU A 1 92 ? 3.689 -13.844 -17.125 1 97.62 92 LEU A O 1
ATOM 736 N N . THR A 1 93 ? 3.764 -15.703 -18.438 1 96.56 93 THR A N 1
ATOM 737 C CA . THR A 1 93 ? 3.553 -14.953 -19.672 1 96.56 93 THR A CA 1
ATOM 738 C C . THR A 1 93 ? 2.211 -14.234 -19.641 1 96.56 93 THR A C 1
ATOM 740 O O . THR A 1 93 ? 2.115 -13.07 -20.047 1 96.56 93 THR A O 1
ATOM 743 N N . PHE A 1 94 ? 1.262 -14.922 -19.172 1 97.5 94 PHE A N 1
ATOM 744 C CA . PHE A 1 94 ? -0.055 -14.305 -19.062 1 97.5 94 PHE A CA 1
ATOM 745 C C . PHE A 1 94 ? -0.012 -13.109 -18.109 1 97.5 94 PHE A C 1
ATOM 747 O O . PHE A 1 94 ? -0.575 -12.055 -18.406 1 97.5 94 PHE A O 1
ATOM 754 N N . GLN A 1 95 ? 0.637 -13.273 -17.016 1 98.19 95 GLN A N 1
ATOM 755 C CA . GLN A 1 95 ? 0.76 -12.211 -16.031 1 98.19 95 GLN A CA 1
ATOM 756 C C . GLN A 1 95 ? 1.461 -10.992 -16.625 1 98.19 95 GLN A C 1
ATOM 758 O O . GLN A 1 95 ? 1.091 -9.852 -16.328 1 98.19 95 GLN A O 1
ATOM 763 N N . GLN A 1 96 ? 2.43 -11.234 -17.438 1 98.06 96 GLN A N 1
ATOM 764 C CA . GLN A 1 96 ? 3.09 -10.133 -18.141 1 98.06 96 GLN A CA 1
ATOM 765 C C . GLN A 1 96 ? 2.088 -9.32 -18.953 1 98.06 96 GLN A C 1
ATOM 767 O O . GLN A 1 96 ? 2.107 -8.094 -18.922 1 98.06 96 GLN A O 1
ATOM 772 N N . ARG A 1 97 ? 1.281 -10.031 -19.656 1 97.31 97 ARG A N 1
ATOM 773 C CA . ARG A 1 97 ? 0.284 -9.367 -20.484 1 97.31 97 ARG A CA 1
ATOM 774 C C . ARG A 1 97 ? -0.671 -8.531 -19.641 1 97.31 97 ARG A C 1
ATOM 776 O O . ARG A 1 97 ? -1.036 -7.418 -20.031 1 97.31 97 ARG A O 1
ATOM 783 N N . VAL A 1 98 ? -1.046 -9.062 -18.5 1 98.5 98 VAL A N 1
ATOM 784 C CA . VAL A 1 98 ? -1.943 -8.352 -17.594 1 98.5 98 VAL A CA 1
ATOM 785 C C . VAL A 1 98 ? -1.313 -7.027 -17.188 1 98.5 98 VAL A C 1
ATOM 787 O O . VAL A 1 98 ? -1.97 -5.984 -17.219 1 98.5 98 VAL A O 1
ATOM 790 N N . LEU A 1 99 ? -0.046 -7.035 -16.812 1 98.56 99 LEU A N 1
ATOM 791 C CA . LEU A 1 99 ? 0.669 -5.82 -16.438 1 98.56 99 LEU A CA 1
ATOM 792 C C . LEU A 1 99 ? 0.73 -4.852 -17.625 1 98.56 99 LEU A C 1
ATOM 794 O O . LEU A 1 99 ? 0.525 -3.646 -17.453 1 98.56 99 LEU A O 1
ATOM 798 N N . GLU A 1 100 ? 0.962 -5.359 -18.781 1 98.25 100 GLU A N 1
ATOM 799 C CA . GLU A 1 100 ? 1.099 -4.535 -19.969 1 98.25 100 GLU A CA 1
ATOM 800 C C . GLU A 1 100 ? -0.22 -3.852 -20.328 1 98.25 100 GLU A C 1
ATOM 802 O O . GLU A 1 100 ? -0.226 -2.777 -20.938 1 98.25 100 GLU A O 1
ATOM 807 N N . LEU A 1 101 ? -1.273 -4.457 -19.938 1 97.94 101 LEU A N 1
ATOM 808 C CA . LEU A 1 101 ? -2.594 -3.887 -20.188 1 97.94 101 LEU A CA 1
ATOM 809 C C . LEU A 1 101 ? -2.926 -2.82 -19.141 1 97.94 101 LEU A C 1
ATOM 811 O O . LEU A 1 101 ? -3.973 -2.174 -19.219 1 97.94 101 LEU A O 1
ATOM 815 N N . GLY A 1 102 ? -2.082 -2.646 -18.109 1 97 102 GLY A N 1
ATOM 816 C CA . GLY A 1 102 ? -2.25 -1.579 -17.141 1 97 102 GLY A CA 1
ATOM 817 C C . GLY A 1 102 ? -2.951 -2.031 -15.875 1 97 102 GLY A C 1
ATOM 818 O O . GLY A 1 102 ? -3.455 -1.205 -15.109 1 97 102 GLY A O 1
ATOM 819 N N . TYR A 1 103 ? -3.098 -3.383 -15.664 1 98.12 103 TYR A N 1
ATOM 820 C CA . TYR A 1 103 ? -3.744 -3.906 -14.461 1 98.12 103 TYR A CA 1
ATOM 821 C C . TYR A 1 103 ? -2.711 -4.359 -13.438 1 98.12 103 TYR A C 1
ATOM 823 O O . TYR A 1 103 ? -1.708 -4.98 -13.797 1 98.12 103 TYR A O 1
ATOM 831 N N . ASN A 1 104 ? -2.914 -3.906 -12.195 1 98.19 104 ASN A N 1
ATOM 832 C CA . ASN A 1 104 ? -2.273 -4.633 -11.109 1 98.19 104 ASN A CA 1
ATOM 833 C C . ASN A 1 104 ? -2.889 -6.02 -10.922 1 98.19 104 ASN A C 1
ATOM 835 O O . ASN A 1 104 ? -4.012 -6.266 -11.359 1 98.19 104 ASN A O 1
ATOM 839 N N . PHE A 1 105 ? -2.127 -6.902 -10.258 1 98.81 105 PHE A N 1
ATOM 840 C CA . PHE A 1 105 ? -2.791 -8.164 -9.961 1 98.81 105 PHE A CA 1
ATOM 841 C C . PHE A 1 105 ? -2.285 -8.75 -8.648 1 98.81 105 PHE A C 1
ATOM 843 O O . PHE A 1 105 ? -1.16 -8.469 -8.234 1 98.81 105 PHE A O 1
ATOM 850 N N . LEU A 1 106 ? -3.107 -9.422 -7.992 1 98.75 106 LEU A N 1
ATOM 851 C CA . LEU A 1 106 ? -2.762 -10.414 -6.98 1 98.75 106 LEU A CA 1
ATOM 852 C C . LEU A 1 106 ? -2.885 -11.828 -7.535 1 98.75 106 LEU A C 1
ATOM 854 O O . LEU A 1 106 ? -3.994 -12.312 -7.773 1 98.75 106 LEU A O 1
ATOM 858 N N . PHE A 1 107 ? -1.748 -12.43 -7.742 1 98.56 107 PHE A N 1
ATOM 859 C CA . PHE A 1 107 ? -1.727 -13.812 -8.211 1 98.56 107 PHE A CA 1
ATOM 860 C C . PHE A 1 107 ? -1.793 -14.781 -7.035 1 98.56 107 PHE A C 1
ATOM 862 O O . PHE A 1 107 ? -1.1 -14.602 -6.031 1 98.56 107 PHE A O 1
ATOM 869 N N . THR A 1 108 ? -2.613 -15.766 -7.203 1 96.75 108 THR A N 1
ATOM 870 C CA . THR A 1 108 ? -2.711 -16.797 -6.184 1 96.75 108 THR A CA 1
ATOM 871 C C . THR A 1 108 ? -2.875 -18.188 -6.82 1 96.75 108 THR A C 1
ATOM 873 O O . THR A 1 108 ? -3.578 -18.328 -7.82 1 96.75 108 THR A O 1
ATOM 876 N N . ASP A 1 109 ? -2.25 -19.125 -6.227 1 92.69 109 ASP A N 1
ATOM 877 C CA . ASP A 1 109 ? -2.566 -20.5 -6.602 1 92.69 109 ASP A CA 1
ATOM 878 C C . ASP A 1 109 ? -4.008 -20.844 -6.238 1 92.69 109 ASP A C 1
ATOM 880 O O . ASP A 1 109 ? -4.605 -20.219 -5.363 1 92.69 109 ASP A O 1
ATOM 884 N N . ALA A 1 110 ? -4.492 -21.844 -6.859 1 92.19 110 ALA A N 1
ATOM 885 C CA . ALA A 1 110 ? -5.891 -22.219 -6.66 1 92.19 110 ALA A CA 1
ATOM 886 C C . ALA A 1 110 ? -6.078 -22.984 -5.348 1 92.19 110 ALA A C 1
ATOM 888 O O . ALA A 1 110 ? -7.203 -23.141 -4.871 1 92.19 110 ALA A O 1
ATOM 889 N N . ASP A 1 111 ? -4.988 -23.469 -4.82 1 89.12 111 ASP A N 1
ATOM 890 C CA . ASP A 1 111 ? -5.102 -24.203 -3.572 1 89.12 111 ASP A CA 1
ATOM 891 C C . ASP A 1 111 ? -4.922 -23.297 -2.365 1 89.12 111 ASP A C 1
ATOM 893 O O . ASP A 1 111 ? -4.32 -23.688 -1.364 1 89.12 111 ASP A O 1
ATOM 897 N N . MET A 1 112 ? -5.426 -22.172 -2.459 1 91.62 112 MET A N 1
ATOM 898 C CA . MET A 1 112 ? -5.371 -21.203 -1.358 1 91.62 112 MET A CA 1
ATOM 899 C C . MET A 1 112 ? -6.746 -21.031 -0.722 1 91.62 112 MET A C 1
ATOM 901 O O . MET A 1 112 ? -7.754 -20.953 -1.425 1 91.62 112 MET A O 1
ATOM 905 N N . VAL A 1 113 ? -6.738 -20.922 0.573 1 91.81 113 VAL A N 1
ATOM 906 C CA . VAL A 1 113 ? -7.949 -20.578 1.313 1 91.81 113 VAL A CA 1
ATOM 907 C C . VAL A 1 113 ? -7.844 -19.156 1.86 1 91.81 113 VAL A C 1
ATOM 909 O O . VAL A 1 113 ? -6.816 -18.781 2.432 1 91.81 113 VAL A O 1
ATOM 912 N N . TRP A 1 114 ? -8.898 -18.438 1.706 1 94.81 114 TRP A N 1
ATOM 913 C CA . TRP A 1 114 ? -8.906 -17.016 2.074 1 94.81 114 TRP A CA 1
ATOM 914 C C . TRP A 1 114 ? -9.695 -16.797 3.361 1 94.81 114 TRP A C 1
ATOM 916 O O . TRP A 1 114 ? -10.773 -17.375 3.543 1 94.81 114 TRP A O 1
ATOM 926 N N . PHE A 1 115 ? -9.172 -15.961 4.227 1 94.25 115 PHE A N 1
ATOM 927 C CA . PHE A 1 115 ? -9.812 -15.703 5.512 1 94.25 115 PHE A CA 1
ATOM 928 C C . PHE A 1 115 ? -10.055 -14.211 5.703 1 94.25 115 PHE A C 1
ATOM 930 O O . PHE A 1 115 ? -11.07 -13.812 6.277 1 94.25 115 PHE A O 1
ATOM 937 N N . ARG A 1 116 ? -9.086 -13.422 5.273 1 96.12 116 ARG A N 1
ATOM 938 C CA . ARG A 1 116 ? -9.156 -11.969 5.461 1 96.12 116 ARG A CA 1
ATOM 939 C C . ARG A 1 116 ? -8.539 -11.242 4.273 1 96.12 116 ARG A C 1
ATOM 941 O O . ARG A 1 116 ? -7.992 -11.867 3.365 1 96.12 116 ARG A O 1
ATOM 948 N N . ASN A 1 117 ? -8.695 -9.945 4.273 1 97.06 117 ASN A N 1
ATOM 949 C CA . ASN A 1 117 ? -8.289 -9.133 3.135 1 97.06 117 ASN A CA 1
ATOM 950 C C . ASN A 1 117 ? -6.773 -8.984 3.064 1 97.06 117 ASN A C 1
ATOM 952 O O . ASN A 1 117 ? -6.172 -8.305 3.9 1 97.06 117 ASN A O 1
ATOM 956 N N . PRO A 1 118 ? -6.164 -9.602 2.102 1 97.31 118 PRO A N 1
ATOM 957 C CA . PRO A 1 118 ? -4.703 -9.531 2.018 1 97.31 118 PRO A CA 1
ATOM 958 C C . PRO A 1 118 ? -4.191 -8.125 1.715 1 97.31 118 PRO A C 1
ATOM 960 O O . PRO A 1 118 ? -3.043 -7.805 2.023 1 97.31 118 PRO A O 1
ATOM 963 N N . PHE A 1 119 ? -4.965 -7.281 1.103 1 97.69 119 PHE A N 1
ATOM 964 C CA . PHE A 1 119 ? -4.539 -5.965 0.644 1 97.69 119 PHE A CA 1
ATOM 965 C C . PHE A 1 119 ? -4.242 -5.051 1.825 1 97.69 119 PHE A C 1
ATOM 967 O O . PHE A 1 119 ? -3.59 -4.016 1.669 1 97.69 119 PHE A O 1
ATOM 974 N N . ARG A 1 120 ? -4.641 -5.43 3.012 1 96 120 ARG A N 1
ATOM 975 C CA . ARG A 1 120 ? -4.344 -4.672 4.223 1 96 120 ARG A CA 1
ATOM 976 C C . ARG A 1 120 ? -2.902 -4.891 4.668 1 96 120 ARG A C 1
ATOM 978 O O . ARG A 1 120 ? -2.395 -4.168 5.527 1 96 120 ARG A O 1
ATOM 985 N N . ARG A 1 121 ? -2.264 -5.895 4.031 1 96.19 121 ARG A N 1
ATOM 986 C CA . ARG A 1 121 ? -0.913 -6.266 4.441 1 96.19 121 ARG A CA 1
ATOM 987 C C . ARG A 1 121 ? 0.086 -6.043 3.312 1 96.19 121 ARG A C 1
ATOM 989 O O . ARG A 1 121 ? 1.26 -6.398 3.436 1 96.19 121 ARG A O 1
ATOM 996 N N . ILE A 1 122 ? -0.371 -5.516 2.26 1 97.5 122 ILE A N 1
ATOM 997 C CA . ILE A 1 122 ? 0.483 -5.23 1.111 1 97.5 122 ILE A CA 1
ATOM 998 C C . ILE A 1 122 ? 0.834 -3.746 1.087 1 97.5 122 ILE A C 1
ATOM 1000 O O . ILE A 1 122 ? -0.054 -2.891 1.039 1 97.5 122 ILE A O 1
ATOM 1004 N N . ALA A 1 123 ? 2.088 -3.492 1.104 1 96.31 123 ALA A N 1
ATOM 1005 C CA . ALA A 1 123 ? 2.584 -2.123 1.23 1 96.31 123 ALA A CA 1
ATOM 1006 C C . ALA A 1 123 ? 2.594 -1.416 -0.121 1 96.31 123 ALA A C 1
ATOM 1008 O O . ALA A 1 123 ? 2.936 -2.018 -1.142 1 96.31 123 ALA A O 1
ATOM 1009 N N . ILE A 1 124 ? 2.377 -0.118 -0.096 1 96.31 124 ILE A N 1
ATOM 1010 C CA . ILE A 1 124 ? 2.375 0.688 -1.312 1 96.31 124 ILE A CA 1
ATOM 1011 C C . ILE A 1 124 ? 3.805 0.86 -1.819 1 96.31 124 ILE A C 1
ATOM 1013 O O . ILE A 1 124 ? 4.02 1.205 -2.984 1 96.31 124 ILE A O 1
ATOM 1017 N N . TYR A 1 125 ? 4.824 0.497 -1.003 1 95.44 125 TYR A N 1
ATOM 1018 C CA . TYR A 1 125 ? 6.246 0.659 -1.298 1 95.44 125 TYR A CA 1
ATOM 1019 C C . TYR A 1 125 ? 6.668 -0.245 -2.449 1 95.44 125 TYR A C 1
ATOM 1021 O O . TYR A 1 125 ? 7.445 0.165 -3.314 1 95.44 125 TYR A O 1
ATOM 1029 N N . ALA A 1 126 ? 6.09 -1.387 -2.516 1 96 126 ALA A N 1
ATOM 1030 C CA . ALA A 1 126 ? 6.668 -2.475 -3.299 1 96 126 ALA A CA 1
ATOM 1031 C C . ALA A 1 126 ? 6.094 -2.498 -4.715 1 96 126 ALA A C 1
ATOM 1033 O O . ALA A 1 126 ? 4.918 -2.178 -4.918 1 96 126 ALA A O 1
ATOM 1034 N N . ASP A 1 127 ? 6.957 -2.791 -5.625 1 97 127 ASP A N 1
ATOM 1035 C CA . ASP A 1 127 ? 6.48 -3.174 -6.953 1 97 127 ASP A CA 1
ATOM 1036 C C . ASP A 1 127 ? 5.871 -4.574 -6.934 1 97 127 ASP A C 1
ATOM 1038 O O . ASP A 1 127 ? 4.883 -4.836 -7.621 1 97 127 ASP A O 1
ATOM 1042 N N . MET A 1 128 ? 6.516 -5.391 -6.125 1 98.31 128 MET A N 1
ATOM 1043 C CA . MET A 1 128 ? 6.066 -6.766 -5.934 1 98.31 128 MET A CA 1
ATOM 1044 C C . MET A 1 128 ? 6.078 -7.141 -4.453 1 98.31 128 MET A C 1
ATOM 1046 O O . MET A 1 128 ? 7.074 -6.918 -3.76 1 98.31 128 MET A O 1
ATOM 1050 N N . SER A 1 129 ? 5.027 -7.621 -3.975 1 98.12 129 SER A N 1
ATOM 1051 C CA . SER A 1 129 ? 4.938 -8.281 -2.676 1 98.12 129 SER A CA 1
ATOM 1052 C C . SER A 1 129 ? 4.676 -9.773 -2.83 1 98.12 129 SER A C 1
ATOM 1054 O O . SER A 1 129 ? 3.719 -10.18 -3.494 1 98.12 129 SER A O 1
ATOM 1056 N N . CYS A 1 130 ? 5.516 -10.539 -2.25 1 96.38 130 CYS A N 1
ATOM 1057 C CA . CYS A 1 130 ? 5.395 -11.961 -2.533 1 96.38 130 CYS A CA 1
ATOM 1058 C C . CYS A 1 130 ? 5.477 -12.781 -1.25 1 96.38 130 CYS A C 1
ATOM 1060 O O . CYS A 1 130 ? 6.148 -12.383 -0.296 1 96.38 130 CYS A O 1
ATOM 1062 N N . SER A 1 131 ? 4.836 -13.906 -1.268 1 93.25 131 SER A N 1
ATOM 1063 C CA . SER A 1 131 ? 4.859 -14.812 -0.127 1 93.25 131 SER A CA 1
ATOM 1064 C C . SER A 1 131 ? 6.262 -15.367 0.111 1 93.25 131 SER A C 1
ATOM 1066 O O . SER A 1 131 ? 7.129 -15.266 -0.76 1 93.25 131 SER A O 1
ATOM 1068 N N . SER A 1 132 ? 6.445 -15.812 1.295 1 90.81 132 SER A N 1
ATOM 1069 C CA . SER A 1 132 ? 7.703 -16.438 1.709 1 90.81 132 SER A CA 1
ATOM 1070 C C . SER A 1 132 ? 7.457 -17.703 2.516 1 90.81 132 SER A C 1
ATOM 1072 O O . SER A 1 132 ? 6.473 -17.797 3.254 1 90.81 132 SER A O 1
ATOM 1074 N N . ASP A 1 133 ? 8.336 -18.625 2.215 1 82 133 ASP A N 1
ATOM 1075 C CA . ASP A 1 133 ? 8.344 -19.797 3.092 1 82 133 ASP A CA 1
ATOM 1076 C C . ASP A 1 133 ? 9.211 -19.547 4.324 1 82 133 ASP A C 1
ATOM 1078 O O . ASP A 1 133 ? 10.312 -19 4.215 1 82 133 ASP A O 1
ATOM 1082 N N . HIS A 1 134 ? 8.766 -19.766 5.43 1 84.19 134 HIS A N 1
ATOM 1083 C CA . HIS A 1 134 ? 9.531 -19.656 6.664 1 84.19 134 HIS A CA 1
ATOM 1084 C C . HIS A 1 134 ? 10.039 -18.234 6.871 1 84.19 134 HIS A C 1
ATOM 1086 O O . HIS A 1 134 ? 11.234 -18.031 7.105 1 84.19 134 HIS A O 1
ATOM 1092 N N . PHE A 1 135 ? 9.203 -17.312 6.844 1 89.81 135 PHE A N 1
ATOM 1093 C CA . PHE A 1 135 ? 9.531 -15.906 7.027 1 89.81 135 PHE A CA 1
ATOM 1094 C C . PHE A 1 135 ? 10.148 -15.672 8.398 1 89.81 135 PHE A C 1
ATOM 1096 O O . PHE A 1 135 ? 9.664 -16.188 9.406 1 89.81 135 PHE A O 1
ATOM 1103 N N . ARG A 1 136 ? 11.266 -14.953 8.422 1 89.31 136 ARG A N 1
ATOM 1104 C CA . ARG A 1 136 ? 11.906 -14.508 9.656 1 89.31 136 ARG A CA 1
ATOM 1105 C C . ARG A 1 136 ? 12.117 -13 9.648 1 89.31 136 ARG A C 1
ATOM 1107 O O . ARG A 1 136 ? 12.805 -12.469 8.773 1 89.31 136 ARG A O 1
ATOM 1114 N N . PRO A 1 137 ? 11.547 -12.281 10.648 1 86.12 137 PRO A N 1
ATOM 1115 C CA . PRO A 1 137 ? 11.672 -10.82 10.688 1 86.12 137 PRO A CA 1
ATOM 1116 C C . PRO A 1 137 ? 13.125 -10.352 10.68 1 86.12 137 PRO A C 1
ATOM 1118 O O . PRO A 1 137 ? 13.422 -9.25 10.203 1 86.12 137 PRO A O 1
ATOM 1121 N N . SER A 1 138 ? 14.031 -11.172 11.133 1 89.94 138 SER A N 1
ATOM 1122 C CA . SER A 1 138 ? 15.43 -10.797 11.25 1 89.94 138 SER A CA 1
ATOM 1123 C C . SER A 1 138 ? 16.141 -10.867 9.906 1 89.94 138 SER A C 1
ATOM 1125 O O . SER A 1 138 ? 17.234 -10.336 9.742 1 89.94 138 SER A O 1
ATOM 1127 N N . ARG A 1 139 ? 15.562 -11.547 8.945 1 93.38 139 ARG A N 1
ATOM 1128 C CA . ARG A 1 139 ? 16.172 -11.68 7.629 1 93.38 139 ARG A CA 1
ATOM 1129 C C . ARG A 1 139 ? 15.859 -10.461 6.758 1 93.38 139 ARG A C 1
ATOM 1131 O O . ARG A 1 139 ? 14.742 -9.938 6.789 1 93.38 139 ARG A O 1
ATOM 1138 N N . ALA A 1 140 ? 16.875 -10.062 5.98 1 93.19 140 ALA A N 1
ATOM 1139 C CA . ALA A 1 140 ? 16.625 -9.023 4.977 1 93.19 140 ALA A CA 1
ATOM 1140 C C . ALA A 1 140 ? 15.602 -9.492 3.947 1 93.19 140 ALA A C 1
ATOM 1142 O O . ALA A 1 140 ? 15.453 -10.695 3.711 1 93.19 140 ALA A O 1
ATOM 1143 N N . PRO A 1 141 ? 14.938 -8.609 3.35 1 93.81 141 PRO A N 1
ATOM 1144 C CA . PRO A 1 141 ? 13.844 -8.953 2.439 1 93.81 141 PRO A CA 1
ATOM 1145 C C . PRO A 1 141 ? 14.273 -9.945 1.354 1 93.81 141 PRO A C 1
ATOM 1147 O O . PRO A 1 141 ? 13.617 -10.969 1.16 1 93.81 141 PRO A O 1
ATOM 1150 N N . LEU A 1 142 ? 15.398 -9.734 0.72 1 96.12 142 LEU A N 1
ATOM 1151 C CA . LEU A 1 142 ? 15.805 -10.562 -0.408 1 96.12 142 LEU A CA 1
ATOM 1152 C C . LEU A 1 142 ? 16.438 -11.867 0.075 1 96.12 142 LEU A C 1
ATOM 1154 O O . LEU A 1 142 ? 16.672 -12.773 -0.721 1 96.12 142 LEU A O 1
ATOM 1158 N N . ASP A 1 143 ? 16.594 -11.984 1.392 1 96.31 143 ASP A N 1
ATOM 1159 C CA . ASP A 1 143 ? 17.141 -13.219 1.947 1 96.31 143 ASP A CA 1
ATOM 1160 C C . ASP A 1 143 ? 16.031 -14.156 2.389 1 96.31 143 ASP A C 1
ATOM 1162 O O . ASP A 1 143 ? 16.281 -15.305 2.771 1 96.31 143 ASP A O 1
ATOM 1166 N N . GLN A 1 144 ? 14.836 -13.641 2.334 1 94.19 144 GLN A N 1
ATOM 1167 C CA . GLN A 1 144 ? 13.695 -14.508 2.639 1 94.19 144 GLN A CA 1
ATOM 1168 C C . GLN A 1 144 ? 13.508 -15.57 1.56 1 94.19 144 GLN A C 1
ATOM 1170 O O . GLN A 1 144 ? 13.844 -15.344 0.395 1 94.19 144 GLN A O 1
ATOM 1175 N N . PRO A 1 145 ? 13.062 -16.766 1.929 1 92.25 145 PRO A N 1
ATOM 1176 C CA . PRO A 1 145 ? 12.719 -17.781 0.932 1 92.25 145 PRO A CA 1
ATOM 1177 C C . PRO A 1 145 ? 11.43 -17.469 0.182 1 92.25 145 PRO A C 1
ATOM 1179 O O . PRO A 1 145 ? 10.375 -18.031 0.503 1 92.25 145 PRO A O 1
ATOM 1182 N N . LEU A 1 146 ? 11.531 -16.656 -0.804 1 93.88 146 LEU A N 1
ATOM 1183 C CA . LEU A 1 146 ? 10.391 -16.109 -1.536 1 93.88 146 LEU A CA 1
ATOM 1184 C C . LEU A 1 146 ? 9.695 -17.219 -2.33 1 93.88 146 LEU A C 1
ATOM 1186 O O . LEU A 1 146 ? 10.352 -18.109 -2.859 1 93.88 146 LEU A O 1
ATOM 1190 N N . ASN A 1 147 ? 8.43 -17.125 -2.275 1 91.06 147 ASN A N 1
ATOM 1191 C CA . ASN A 1 147 ? 7.539 -18.047 -2.967 1 91.06 147 ASN A CA 1
ATOM 1192 C C . ASN A 1 147 ? 6.586 -17.312 -3.904 1 91.06 147 ASN A C 1
ATOM 1194 O O . ASN A 1 147 ? 6.117 -16.219 -3.588 1 91.06 147 ASN A O 1
ATOM 1198 N N . THR A 1 148 ? 6.277 -17.953 -5.043 1 93.25 148 THR A N 1
ATOM 1199 C CA . THR A 1 148 ? 5.465 -17.25 -6.031 1 93.25 148 THR A CA 1
ATOM 1200 C C . THR A 1 148 ? 4.059 -17.844 -6.094 1 93.25 148 THR A C 1
ATOM 1202 O O . THR A 1 148 ? 3.389 -17.766 -7.125 1 93.25 148 THR A O 1
ATOM 1205 N N . GLY A 1 149 ? 3.648 -18.516 -5.062 1 92.25 149 GLY A N 1
ATOM 1206 C CA . GLY A 1 149 ? 2.281 -19.016 -5.004 1 92.25 149 GLY A CA 1
ATOM 1207 C C . GLY A 1 149 ? 1.263 -17.922 -4.75 1 92.25 149 GLY A C 1
ATOM 1208 O O . GLY A 1 149 ? 0.08 -18.078 -5.059 1 92.25 149 GLY A O 1
ATOM 1209 N N . LEU A 1 150 ? 1.696 -16.906 -4.121 1 96.06 150 LEU A N 1
ATOM 1210 C CA . LEU A 1 150 ? 0.914 -15.688 -3.898 1 96.06 150 LEU A CA 1
ATOM 1211 C C . LEU A 1 150 ? 1.793 -14.445 -3.99 1 96.06 150 LEU A C 1
ATOM 1213 O O . LEU A 1 150 ? 2.783 -14.328 -3.266 1 96.06 150 LEU A O 1
ATOM 1217 N N . TYR A 1 151 ? 1.511 -13.562 -4.902 1 97.81 151 TYR A N 1
ATOM 1218 C CA . TYR A 1 151 ? 2.229 -12.289 -4.934 1 97.81 151 TYR A CA 1
ATOM 1219 C C . TYR A 1 151 ? 1.407 -11.219 -5.641 1 97.81 151 TYR A C 1
ATOM 1221 O O . TYR A 1 151 ? 0.565 -11.531 -6.488 1 97.81 151 TYR A O 1
ATOM 1229 N N . TYR A 1 152 ? 1.523 -10.07 -5.191 1 98.69 152 TYR A N 1
ATOM 1230 C CA . TYR A 1 152 ? 0.923 -8.875 -5.77 1 98.69 152 TYR A CA 1
ATOM 1231 C C . TYR A 1 152 ? 1.939 -8.102 -6.602 1 98.69 152 TYR A C 1
ATOM 1233 O O . TYR A 1 152 ? 3.096 -7.953 -6.199 1 98.69 152 TYR A O 1
ATOM 1241 N N . MET A 1 153 ? 1.521 -7.621 -7.766 1 98.5 153 MET A N 1
ATOM 1242 C CA . MET A 1 153 ? 2.375 -6.773 -8.594 1 98.5 153 MET A CA 1
ATOM 1243 C C . MET A 1 153 ? 1.61 -5.555 -9.094 1 98.5 153 MET A C 1
ATOM 1245 O O . MET A 1 153 ? 0.487 -5.68 -9.586 1 98.5 153 MET A O 1
ATOM 1249 N N . LYS A 1 154 ? 2.236 -4.418 -8.883 1 96.88 154 LYS A N 1
ATOM 1250 C CA . LYS A 1 154 ? 1.727 -3.186 -9.477 1 96.88 154 LYS A CA 1
ATOM 1251 C C . LYS A 1 154 ? 2.105 -3.092 -10.953 1 96.88 154 LYS A C 1
ATOM 1253 O O . LYS A 1 154 ? 3.215 -3.471 -11.344 1 96.88 154 LYS A O 1
ATOM 1258 N N . SER A 1 155 ? 1.164 -2.582 -11.711 1 96.81 155 SER A N 1
ATOM 1259 C CA . SER A 1 155 ? 1.502 -2.34 -13.109 1 96.81 155 SER A CA 1
ATOM 1260 C C . SER A 1 155 ? 2.295 -1.049 -13.273 1 96.81 155 SER A C 1
ATOM 1262 O O . SER A 1 155 ? 1.73 0.045 -13.211 1 96.81 155 SER A O 1
ATOM 1264 N N . THR A 1 156 ? 3.543 -1.135 -13.398 1 94 156 THR A N 1
ATOM 1265 C CA . THR A 1 156 ? 4.473 -0.047 -13.688 1 94 156 THR A CA 1
ATOM 1266 C C . THR A 1 156 ? 5.441 -0.444 -14.797 1 94 156 THR A C 1
ATOM 1268 O O . THR A 1 156 ? 5.504 -1.612 -15.188 1 94 156 THR A O 1
ATOM 1271 N N . ASN A 1 157 ? 6.137 0.525 -15.258 1 93.75 157 ASN A N 1
ATOM 1272 C CA . ASN A 1 157 ? 7.172 0.186 -16.234 1 93.75 157 ASN A CA 1
ATOM 1273 C C . ASN A 1 157 ? 8.211 -0.755 -15.633 1 93.75 157 ASN A C 1
ATOM 1275 O O . ASN A 1 157 ? 8.656 -1.696 -16.297 1 93.75 157 ASN A O 1
ATOM 1279 N N . ARG A 1 158 ? 8.531 -0.571 -14.422 1 95 158 ARG A N 1
ATOM 1280 C CA . ARG A 1 158 ? 9.539 -1.383 -13.742 1 95 158 ARG A CA 1
ATOM 1281 C C . ARG A 1 158 ? 9.086 -2.832 -13.625 1 95 158 ARG A C 1
ATOM 1283 O O . ARG A 1 158 ? 9.852 -3.756 -13.914 1 95 158 ARG A O 1
ATOM 1290 N N . SER A 1 159 ? 7.824 -2.994 -13.273 1 96.94 159 SER A N 1
ATOM 1291 C CA . SER A 1 159 ? 7.332 -4.355 -13.078 1 96.94 159 SER A CA 1
ATOM 1292 C C . SER A 1 159 ? 7.168 -5.074 -14.414 1 96.94 159 SER A C 1
ATOM 1294 O O . SER A 1 159 ? 7.418 -6.277 -14.508 1 96.94 159 SER A O 1
ATOM 1296 N N . VAL A 1 160 ? 6.75 -4.34 -15.398 1 98 160 VAL A N 1
ATOM 1297 C CA . VAL A 1 160 ? 6.648 -4.934 -16.734 1 98 160 VAL A CA 1
ATOM 1298 C C . VAL A 1 160 ? 8.031 -5.395 -17.188 1 98 160 VAL A C 1
ATOM 1300 O O . VAL A 1 160 ? 8.195 -6.531 -17.641 1 98 160 VAL A O 1
ATOM 1303 N N . GLU A 1 161 ? 9.016 -4.527 -17 1 98.19 161 GLU A N 1
ATOM 1304 C CA . GLU A 1 161 ? 10.375 -4.891 -17.375 1 98.19 161 GLU A CA 1
ATOM 1305 C C . GLU A 1 161 ? 10.898 -6.043 -16.516 1 98.19 161 GLU A C 1
ATOM 1307 O O . GLU A 1 161 ? 11.641 -6.898 -17 1 98.19 161 GLU A O 1
ATOM 1312 N N . MET A 1 162 ? 10.531 -6.039 -15.312 1 98.5 162 MET A N 1
ATOM 1313 C CA . MET A 1 162 ? 10.922 -7.109 -14.406 1 98.5 162 MET A CA 1
ATOM 1314 C C . MET A 1 162 ? 10.445 -8.461 -14.906 1 98.5 162 MET A C 1
ATOM 1316 O O . MET A 1 162 ? 11.211 -9.422 -14.953 1 98.5 162 MET A O 1
ATOM 1320 N N . VAL A 1 163 ? 9.18 -8.578 -15.32 1 98.62 163 VAL A N 1
ATOM 1321 C CA . VAL A 1 163 ? 8.633 -9.859 -15.758 1 98.62 163 VAL A CA 1
ATOM 1322 C C . VAL A 1 163 ? 9.258 -10.258 -17.094 1 98.62 163 VAL A C 1
ATOM 1324 O O . VAL A 1 163 ? 9.531 -11.438 -17.328 1 98.62 163 VAL A O 1
ATOM 1327 N N . LYS A 1 164 ? 9.555 -9.273 -17.906 1 98.38 164 LYS A N 1
ATOM 1328 C CA . LYS A 1 164 ? 10.25 -9.57 -19.156 1 98.38 164 LYS A CA 1
ATOM 1329 C C . LYS A 1 164 ? 11.633 -10.164 -18.875 1 98.38 164 LYS A C 1
ATOM 1331 O O . LYS A 1 164 ? 12.023 -11.148 -19.5 1 98.38 164 LYS A O 1
ATOM 1336 N N . TYR A 1 165 ? 12.328 -9.508 -17.969 1 98.56 165 TYR A N 1
ATOM 1337 C CA . TYR A 1 165 ? 13.648 -9.984 -17.578 1 98.56 165 TYR A CA 1
ATOM 1338 C C . TYR A 1 165 ? 13.562 -11.391 -17 1 98.56 165 TYR A C 1
ATOM 1340 O O . TYR A 1 165 ? 14.398 -12.25 -17.297 1 98.56 165 TYR A O 1
ATOM 1348 N N . TRP A 1 166 ? 12.562 -11.633 -16.188 1 98.62 166 TRP A N 1
ATOM 1349 C CA . TRP A 1 166 ? 12.281 -12.93 -15.578 1 98.62 166 TRP A CA 1
ATOM 1350 C C . TRP A 1 166 ? 12.016 -13.984 -16.641 1 98.62 166 TRP A C 1
ATOM 1352 O O . TRP A 1 166 ? 12.609 -15.07 -16.609 1 98.62 166 TRP A O 1
ATOM 1362 N N . GLN A 1 167 ? 11.258 -13.695 -17.641 1 97.81 167 GLN A N 1
ATOM 1363 C CA . GLN A 1 167 ? 10.977 -14.602 -18.75 1 97.81 167 GLN A CA 1
ATOM 1364 C C . GLN A 1 167 ? 12.242 -14.914 -19.547 1 97.81 167 GLN A C 1
ATOM 1366 O O . GLN A 1 167 ? 12.5 -16.062 -19.891 1 97.81 167 GLN A O 1
ATOM 1371 N N . ALA A 1 168 ? 12.953 -13.875 -19.75 1 97.81 168 ALA A N 1
ATOM 1372 C CA . ALA A 1 168 ? 14.18 -14.047 -20.531 1 97.81 168 ALA A CA 1
ATOM 1373 C C . ALA A 1 168 ? 15.18 -14.922 -19.797 1 97.81 168 ALA A C 1
ATOM 1375 O O . ALA A 1 168 ? 15.953 -15.656 -20.422 1 97.81 168 ALA A O 1
ATOM 1376 N N . ALA A 1 169 ? 15.148 -14.875 -18.531 1 98.12 169 ALA A N 1
ATOM 1377 C CA . ALA A 1 169 ? 16.094 -15.633 -17.703 1 98.12 169 ALA A CA 1
ATOM 1378 C C . ALA A 1 169 ? 15.852 -17.125 -17.828 1 98.12 169 ALA A C 1
ATOM 1380 O O . ALA A 1 169 ? 16.703 -17.938 -17.453 1 98.12 169 ALA A O 1
ATOM 1381 N N . ARG A 1 170 ? 14.656 -17.5 -18.312 1 97.19 170 ARG A N 1
ATOM 1382 C CA . ARG A 1 170 ? 14.367 -18.906 -18.547 1 97.19 170 ARG A CA 1
ATOM 1383 C C . ARG A 1 170 ? 15.461 -19.562 -19.375 1 97.19 170 ARG A C 1
ATOM 1385 O O . ARG A 1 170 ? 15.836 -20.719 -19.141 1 97.19 170 ARG A O 1
ATOM 1392 N N . GLU A 1 171 ? 16.016 -18.812 -20.312 1 97.19 171 GLU A N 1
ATOM 1393 C CA . GLU A 1 171 ? 17.031 -19.344 -21.203 1 97.19 171 GLU A CA 1
ATOM 1394 C C . GLU A 1 171 ? 18.359 -19.562 -20.469 1 97.19 171 GLU A C 1
ATOM 1396 O O . GLU A 1 171 ? 19.125 -20.453 -20.828 1 97.19 171 GLU A O 1
ATOM 1401 N N . ARG A 1 172 ? 18.609 -18.812 -19.453 1 97.62 172 ARG A N 1
ATOM 1402 C CA . ARG A 1 172 ? 19.828 -18.938 -18.672 1 97.62 172 ARG A CA 1
ATOM 1403 C C . ARG A 1 172 ? 19.766 -20.109 -17.719 1 97.62 172 ARG A C 1
ATOM 1405 O O . ARG A 1 172 ? 20.797 -20.578 -17.203 1 97.62 172 ARG A O 1
ATOM 1412 N N . PHE A 1 173 ? 18.562 -20.609 -17.453 1 97.19 173 PHE A N 1
ATOM 1413 C CA . PHE A 1 173 ? 18.375 -21.688 -16.5 1 97.19 173 PHE A CA 1
ATOM 1414 C C . PHE A 1 173 ? 17.453 -22.75 -17.062 1 97.19 173 PHE A C 1
ATOM 1416 O O . PHE A 1 173 ? 16.375 -23 -16.516 1 97.19 173 PHE A O 1
ATOM 1423 N N . PRO A 1 174 ? 17.891 -23.422 -18.094 1 95.12 174 PRO A N 1
ATOM 1424 C CA . PRO A 1 174 ? 17.016 -24.422 -18.734 1 95.12 174 PRO A CA 1
ATOM 1425 C C . PRO A 1 174 ? 16.578 -25.516 -17.781 1 95.12 174 PRO A C 1
ATOM 1427 O O . PRO A 1 174 ? 17.375 -25.969 -16.953 1 95.12 174 PRO A O 1
ATOM 1430 N N . GLY A 1 175 ? 15.32 -25.906 -17.859 1 95.56 175 GLY A N 1
ATOM 1431 C CA . GLY A 1 175 ? 14.797 -27 -17.062 1 95.56 175 GLY A CA 1
ATOM 1432 C C . GLY A 1 175 ? 14.383 -26.594 -15.672 1 95.56 175 GLY A C 1
ATOM 1433 O O . GLY A 1 175 ? 14.07 -27.438 -14.828 1 95.56 175 GLY A O 1
ATOM 1434 N N . ARG A 1 176 ? 14.422 -25.344 -15.391 1 97 176 ARG A N 1
ATOM 1435 C CA . ARG A 1 176 ? 14.023 -24.844 -14.07 1 97 176 ARG A CA 1
ATOM 1436 C C . ARG A 1 176 ? 12.664 -24.156 -14.141 1 97 176 ARG A C 1
ATOM 1438 O O . ARG A 1 176 ? 12.273 -23.641 -15.188 1 97 176 ARG A O 1
ATOM 1445 N N . HIS A 1 177 ? 11.922 -24.266 -13.07 1 96.31 177 HIS A N 1
ATOM 1446 C CA . HIS A 1 177 ? 10.617 -23.609 -13.031 1 96.31 177 HIS A CA 1
ATOM 1447 C C . HIS A 1 177 ? 10.742 -22.141 -12.664 1 96.31 177 HIS A C 1
ATOM 1449 O O . HIS A 1 177 ? 11.797 -21.703 -12.203 1 96.31 177 HIS A O 1
ATOM 1455 N N . ASP A 1 178 ? 9.719 -21.391 -12.844 1 97.06 178 ASP A N 1
ATOM 1456 C CA . ASP A 1 178 ? 9.703 -19.922 -12.781 1 97.06 178 ASP A CA 1
ATOM 1457 C C . ASP A 1 178 ? 10.094 -19.438 -11.391 1 97.06 178 ASP A C 1
ATOM 1459 O O . ASP A 1 178 ? 10.875 -18.484 -11.266 1 97.06 178 ASP A O 1
ATOM 1463 N N . GLN A 1 179 ? 9.617 -20.094 -10.352 1 95.81 179 GLN A N 1
ATOM 1464 C CA . GLN A 1 179 ? 9.922 -19.641 -9 1 95.81 179 GLN A CA 1
ATOM 1465 C C . GLN A 1 179 ? 11.414 -19.766 -8.703 1 95.81 179 GLN A C 1
ATOM 1467 O O . GLN A 1 179 ? 12.016 -18.859 -8.117 1 95.81 179 GLN A O 1
ATOM 1472 N N . TRP A 1 180 ? 11.898 -20.875 -9.039 1 96.06 180 TRP A N 1
ATOM 1473 C CA . TRP A 1 180 ? 13.328 -21.078 -8.812 1 96.06 180 TRP A CA 1
ATOM 1474 C C . TRP A 1 180 ? 14.148 -20.016 -9.531 1 96.06 180 TRP A C 1
ATOM 1476 O O . TRP A 1 180 ? 15.055 -19.422 -8.945 1 96.06 180 TRP A O 1
ATOM 1486 N N . VAL A 1 181 ? 13.844 -19.766 -10.742 1 98.25 181 VAL A N 1
ATOM 1487 C CA . VAL A 1 181 ? 14.562 -18.781 -11.531 1 98.25 181 VAL A CA 1
ATOM 1488 C C . VAL A 1 181 ? 14.406 -17.406 -10.898 1 98.25 181 VAL A C 1
ATOM 1490 O O . VAL A 1 181 ? 15.375 -16.641 -10.805 1 98.25 181 VAL A O 1
ATOM 1493 N N . PHE A 1 182 ? 13.211 -17.109 -10.469 1 98.38 182 PHE A N 1
ATOM 1494 C CA . PHE A 1 182 ? 12.992 -15.852 -9.781 1 98.38 182 PHE A CA 1
ATOM 1495 C C . PHE A 1 182 ? 13.953 -15.695 -8.609 1 98.38 182 PHE A C 1
ATOM 1497 O O . PHE A 1 182 ? 14.594 -14.656 -8.461 1 98.38 182 PHE A O 1
ATOM 1504 N N . VAL A 1 183 ? 14.039 -16.703 -7.801 1 97.06 183 VAL A N 1
ATOM 1505 C CA . VAL A 1 183 ? 14.883 -16.672 -6.613 1 97.06 183 VAL A CA 1
ATOM 1506 C C . VAL A 1 183 ? 16.344 -16.469 -7.016 1 97.06 183 VAL A C 1
ATOM 1508 O O . VAL A 1 183 ? 17.078 -15.758 -6.336 1 97.06 183 VAL A O 1
ATOM 1511 N N . MET A 1 184 ? 16.719 -16.969 -8.141 1 97.69 184 MET A N 1
ATOM 1512 C CA . MET A 1 184 ? 18.094 -16.859 -8.609 1 97.69 184 MET A CA 1
ATOM 1513 C C . MET A 1 184 ? 18.391 -15.453 -9.109 1 97.69 184 MET A C 1
ATOM 1515 O O . MET A 1 184 ? 19.516 -14.969 -8.961 1 97.69 184 MET A O 1
ATOM 1519 N N . ILE A 1 185 ? 17.406 -14.781 -9.602 1 98.19 185 ILE A N 1
ATOM 1520 C CA . ILE A 1 185 ? 17.719 -13.547 -10.305 1 98.19 185 ILE A CA 1
ATOM 1521 C C . ILE A 1 185 ? 17.188 -12.352 -9.516 1 98.19 185 ILE A C 1
ATOM 1523 O O . ILE A 1 185 ? 17.359 -11.203 -9.93 1 98.19 185 ILE A O 1
ATOM 1527 N N . LYS A 1 186 ? 16.531 -12.609 -8.414 1 97.69 186 LYS A N 1
ATOM 1528 C CA . LYS A 1 186 ? 15.867 -11.539 -7.684 1 97.69 186 LYS A CA 1
ATOM 1529 C C . LYS A 1 186 ? 16.844 -10.414 -7.352 1 97.69 186 LYS A C 1
ATOM 1531 O O . LYS A 1 186 ? 16.484 -9.234 -7.398 1 97.69 186 LYS A O 1
ATOM 1536 N N . ARG A 1 187 ? 18.078 -10.711 -7.035 1 97.5 187 ARG A N 1
ATOM 1537 C CA . ARG A 1 187 ? 19.047 -9.672 -6.73 1 97.5 187 ARG A CA 1
ATOM 1538 C C . ARG A 1 187 ? 19.438 -8.891 -7.984 1 97.5 187 ARG A C 1
ATOM 1540 O O . ARG A 1 187 ? 19.688 -7.688 -7.922 1 97.5 187 ARG A O 1
ATOM 1547 N N . GLU A 1 188 ? 19.469 -9.562 -9.164 1 97.5 188 GLU A N 1
ATOM 1548 C CA . GLU A 1 188 ? 19.672 -8.891 -10.438 1 97.5 188 GLU A CA 1
ATOM 1549 C C . GLU A 1 188 ? 18.531 -7.926 -10.758 1 97.5 188 GLU A C 1
ATOM 1551 O O . GLU A 1 188 ? 18.766 -6.82 -11.242 1 97.5 188 GLU A O 1
ATOM 1556 N N . LEU A 1 189 ? 17.359 -8.406 -10.477 1 97.69 189 LEU A N 1
ATOM 1557 C CA . LEU A 1 189 ? 16.188 -7.578 -10.727 1 97.69 189 LEU A CA 1
ATOM 1558 C C . LEU A 1 189 ? 16.25 -6.277 -9.93 1 97.69 189 LEU A C 1
ATOM 1560 O O . LEU A 1 189 ? 15.992 -5.203 -10.469 1 97.69 189 LEU A O 1
ATOM 1564 N N . VAL A 1 190 ? 16.641 -6.352 -8.688 1 96.44 190 VAL A N 1
ATOM 1565 C CA . VAL A 1 190 ? 16.703 -5.195 -7.805 1 96.44 190 VAL A CA 1
ATOM 1566 C C . VAL A 1 190 ? 17.844 -4.281 -8.227 1 96.44 190 VAL A C 1
ATOM 1568 O O . VAL A 1 190 ? 17.688 -3.062 -8.305 1 96.44 190 VAL A O 1
ATOM 1571 N N . SER A 1 191 ? 18.984 -4.848 -8.508 1 96.88 191 SER A N 1
ATOM 1572 C CA . SER A 1 191 ? 20.172 -4.047 -8.828 1 96.88 191 SER A CA 1
ATOM 1573 C C . SER A 1 191 ? 20.047 -3.396 -10.203 1 96.88 191 SER A C 1
ATOM 1575 O O . SER A 1 191 ? 20.375 -2.221 -10.367 1 96.88 191 SER A O 1
ATOM 1577 N N . LYS A 1 192 ? 19.5 -4.105 -11.195 1 96.94 192 LYS A N 1
ATOM 1578 C CA . LYS A 1 192 ? 19.484 -3.631 -12.578 1 96.94 192 LYS A CA 1
ATOM 1579 C C . LYS A 1 192 ? 18.234 -2.779 -12.852 1 96.94 192 LYS A C 1
ATOM 1581 O O . LYS A 1 192 ? 18.312 -1.791 -13.586 1 96.94 192 LYS A O 1
ATOM 1586 N N . LEU A 1 193 ? 17.172 -3.195 -12.242 1 96.94 193 LEU A N 1
ATOM 1587 C CA . LEU A 1 193 ? 15.914 -2.553 -12.602 1 96.94 193 LEU A CA 1
ATOM 1588 C C . LEU A 1 193 ? 15.375 -1.718 -11.438 1 96.94 193 LEU A C 1
ATOM 1590 O O . LEU A 1 193 ? 14.359 -1.031 -11.578 1 96.94 193 LEU A O 1
ATOM 1594 N N . GLN A 1 194 ? 15.984 -1.813 -10.281 1 94.25 194 GLN A N 1
ATOM 1595 C CA . GLN A 1 194 ? 15.617 -1.065 -9.086 1 94.25 194 GLN A CA 1
ATOM 1596 C C . GLN A 1 194 ? 14.203 -1.426 -8.625 1 94.25 194 GLN A C 1
ATOM 1598 O O . GLN A 1 194 ? 13.469 -0.568 -8.133 1 94.25 194 GLN A O 1
ATOM 1603 N N . VAL A 1 195 ? 13.805 -2.691 -8.961 1 96.25 195 VAL A N 1
ATOM 1604 C CA . VAL A 1 195 ? 12.5 -3.154 -8.508 1 96.25 195 VAL A CA 1
ATOM 1605 C C . VAL A 1 195 ? 12.508 -3.316 -6.992 1 96.25 195 VAL A C 1
ATOM 1607 O O . VAL A 1 195 ? 13.508 -3.744 -6.41 1 96.25 195 VAL A O 1
ATOM 1610 N N . LYS A 1 196 ? 11.445 -2.951 -6.375 1 95.62 196 LYS A N 1
ATOM 1611 C CA . LYS A 1 196 ? 11.25 -3.133 -4.938 1 95.62 196 LYS A CA 1
ATOM 1612 C C . LYS A 1 196 ? 10.422 -4.379 -4.648 1 95.62 196 LYS A C 1
ATOM 1614 O O . LYS A 1 196 ? 9.227 -4.422 -4.941 1 95.62 196 LYS A O 1
ATOM 1619 N N . VAL A 1 197 ? 11.07 -5.379 -4.059 1 97.12 197 VAL A N 1
ATOM 1620 C CA . VAL A 1 197 ? 10.422 -6.641 -3.715 1 97.12 197 VAL A CA 1
ATOM 1621 C C . VAL A 1 197 ? 10.281 -6.754 -2.199 1 97.12 197 VAL A C 1
ATOM 1623 O O . VAL A 1 197 ? 11.266 -6.648 -1.465 1 97.12 197 VAL A O 1
ATOM 1626 N N . GLU A 1 198 ? 9.07 -6.922 -1.755 1 96.88 198 GLU A N 1
ATOM 1627 C CA . GLU A 1 198 ? 8.805 -7.055 -0.325 1 96.88 198 GLU A CA 1
ATOM 1628 C C . GLU A 1 198 ? 8.172 -8.406 -0.005 1 96.88 198 GLU A C 1
ATOM 1630 O O . GLU A 1 198 ? 7.145 -8.766 -0.589 1 96.88 198 GLU A O 1
ATOM 1635 N N . PRO A 1 199 ? 8.742 -9.172 0.939 1 96.25 199 PRO A N 1
ATOM 1636 C CA . PRO A 1 199 ? 8.125 -10.43 1.359 1 96.25 199 PRO A CA 1
ATOM 1637 C C . PRO A 1 199 ? 6.895 -10.219 2.238 1 96.25 199 PRO A C 1
ATOM 1639 O O . PRO A 1 199 ? 6.824 -9.242 2.986 1 96.25 199 PRO A O 1
ATOM 1642 N N . LEU A 1 200 ? 6 -11.055 2.117 1 95.31 200 LEU A N 1
ATOM 1643 C CA . LEU A 1 200 ? 4.82 -11.078 2.977 1 95.31 200 LEU A CA 1
ATOM 1644 C C . LEU A 1 200 ? 5.047 -11.977 4.184 1 95.31 200 LEU A C 1
ATOM 1646 O O . LEU A 1 200 ? 5.629 -13.062 4.055 1 95.31 200 LEU A O 1
ATOM 1650 N N . GLU A 1 201 ? 4.652 -11.539 5.297 1 91.5 201 GLU A N 1
ATOM 1651 C CA . GLU A 1 201 ? 4.895 -12.258 6.547 1 91.5 201 GLU A CA 1
ATOM 1652 C C . GLU A 1 201 ? 3.99 -13.484 6.664 1 91.5 201 GLU A C 1
ATOM 1654 O O . GLU A 1 201 ? 2.787 -13.398 6.41 1 91.5 201 GLU A O 1
ATOM 1659 N N . THR A 1 202 ? 4.504 -14.539 7.148 1 90 202 THR A N 1
ATOM 1660 C CA . THR A 1 202 ? 3.781 -15.805 7.203 1 90 202 THR A CA 1
ATOM 1661 C C . THR A 1 202 ? 2.715 -15.773 8.297 1 90 202 THR A C 1
ATOM 1663 O O . THR A 1 202 ? 1.811 -16.609 8.312 1 90 202 THR A O 1
ATOM 1666 N N . VAL A 1 203 ? 2.824 -14.805 9.18 1 89.19 203 VAL A N 1
ATOM 1667 C CA . VAL A 1 203 ? 1.771 -14.672 10.18 1 89.19 203 VAL A CA 1
ATOM 1668 C C . VAL A 1 203 ? 0.448 -14.336 9.492 1 89.19 203 VAL A C 1
ATOM 1670 O O . VAL A 1 203 ? -0.619 -14.734 9.961 1 89.19 203 VAL A O 1
ATOM 1673 N N . TYR A 1 204 ? 0.522 -13.664 8.32 1 92.69 204 TYR A N 1
ATOM 1674 C CA . TYR A 1 204 ? -0.67 -13.281 7.566 1 92.69 204 TYR A CA 1
ATOM 1675 C C . TYR A 1 204 ? -0.894 -14.227 6.391 1 92.69 204 TYR A C 1
ATOM 1677 O O . TYR A 1 204 ? -2.035 -14.5 6.012 1 92.69 204 TYR A O 1
ATOM 1685 N N . PHE A 1 205 ? 0.239 -14.648 5.848 1 91.88 205 PHE A N 1
ATOM 1686 C CA . PHE A 1 205 ? 0.178 -15.445 4.625 1 91.88 205 PHE A CA 1
ATOM 1687 C C . PHE A 1 205 ? 0.861 -16.797 4.82 1 91.88 205 PHE A C 1
ATOM 1689 O O . PHE A 1 205 ? 2.033 -16.953 4.477 1 91.88 205 PHE A O 1
ATOM 1696 N N . GLY A 1 206 ? 0.134 -17.594 5.504 1 78.94 206 GLY A N 1
ATOM 1697 C CA . GLY A 1 206 ? 0.693 -18.891 5.871 1 78.94 206 GLY A CA 1
ATOM 1698 C C . GLY A 1 206 ? 1.062 -19.734 4.672 1 78.94 206 GLY A C 1
ATOM 1699 O O . GLY A 1 206 ? 0.296 -19.828 3.709 1 78.94 206 GLY A O 1
ATOM 1700 N N . GLY A 1 207 ? 2.363 -20 4.664 1 61.81 207 GLY A N 1
ATOM 1701 C CA . GLY A 1 207 ? 2.855 -20.922 3.65 1 61.81 207 GLY A CA 1
ATOM 1702 C C . GLY A 1 207 ? 2.465 -22.359 3.908 1 61.81 207 GLY A C 1
ATOM 1703 O O . GLY A 1 207 ? 1.604 -22.641 4.746 1 61.81 207 GLY A O 1
ATOM 1704 N N . PHE A 1 208 ? 3.252 -23.172 3.197 1 56.03 208 PHE A N 1
ATOM 1705 C CA . PHE A 1 208 ? 3.186 -24.625 3.262 1 56.03 208 PHE A CA 1
ATOM 1706 C C . PHE A 1 208 ? 3.344 -25.109 4.699 1 56.03 208 PHE A C 1
ATOM 1708 O O . PHE A 1 208 ? 4.457 -25.156 5.227 1 56.03 208 PHE A O 1
ATOM 1715 N N . CYS A 1 209 ? 2.281 -25.469 5.352 1 54.47 209 CYS A N 1
ATOM 1716 C CA . CYS A 1 209 ? 2.271 -26.172 6.625 1 54.47 209 CYS A CA 1
ATOM 1717 C C . CYS A 1 209 ? 2.752 -25.266 7.754 1 54.47 209 CYS A C 1
ATOM 1719 O O . CYS A 1 209 ? 3.174 -25.766 8.805 1 54.47 209 CYS A O 1
ATOM 1721 N N . GLU A 1 210 ? 3.061 -24.031 7.395 1 59.16 210 GLU A N 1
ATOM 1722 C CA . GLU A 1 210 ? 3.422 -23.188 8.539 1 59.16 210 GLU A CA 1
ATOM 1723 C C . GLU A 1 210 ? 2.186 -22.562 9.172 1 59.16 210 GLU A C 1
ATOM 1725 O O . GLU A 1 210 ? 1.484 -21.766 8.523 1 59.16 210 GLU A O 1
ATOM 1730 N N . TYR A 1 211 ? 1.596 -23.359 10.102 1 56.16 211 TYR A N 1
ATOM 1731 C CA . TYR A 1 211 ? 0.486 -22.797 10.859 1 56.16 211 TYR A CA 1
ATOM 1732 C C . TYR A 1 211 ? 0.98 -21.75 11.859 1 56.16 211 TYR A C 1
ATOM 1734 O O . TYR A 1 211 ? 2.029 -21.922 12.484 1 56.16 211 TYR A O 1
ATOM 1742 N N . HIS A 1 212 ? 0.511 -20.531 11.57 1 60.72 212 HIS A N 1
ATOM 1743 C CA . HIS A 1 212 ? 0.876 -19.578 12.609 1 60.72 212 HIS A CA 1
ATOM 1744 C C . HIS A 1 212 ? -0.107 -19.625 13.773 1 60.72 212 HIS A C 1
ATOM 1746 O O . HIS A 1 212 ? -1.256 -20.047 13.602 1 60.72 212 HIS A O 1
ATOM 1752 N N . ASP A 1 213 ? 0.48 -19.328 14.938 1 63.47 213 ASP A N 1
ATOM 1753 C CA . ASP A 1 213 ? -0.105 -19.453 16.266 1 63.47 213 ASP A CA 1
ATOM 1754 C C . ASP A 1 213 ? -1.264 -18.469 16.453 1 63.47 213 ASP A C 1
ATOM 1756 O O . ASP A 1 213 ? -2.035 -18.578 17.406 1 63.47 213 ASP A O 1
ATOM 1760 N N . ASP A 1 214 ? -1.461 -17.547 15.398 1 76.81 214 ASP A N 1
ATOM 1761 C CA . ASP A 1 214 ? -2.574 -16.625 15.617 1 76.81 214 ASP A CA 1
ATOM 1762 C C . ASP A 1 214 ? -3.553 -16.656 14.445 1 76.81 214 ASP A C 1
ATOM 1764 O O . ASP A 1 214 ? -3.406 -15.898 13.484 1 76.81 214 ASP A O 1
ATOM 1768 N N . PRO A 1 215 ? -4.512 -17.547 14.5 1 80.44 215 PRO A N 1
ATOM 1769 C CA . PRO A 1 215 ? -5.445 -17.719 13.383 1 80.44 215 PRO A CA 1
ATOM 1770 C C . PRO A 1 215 ? -6.227 -16.438 13.062 1 80.44 215 PRO A C 1
ATOM 1772 O O . PRO A 1 215 ? -6.738 -16.297 11.953 1 80.44 215 PRO A O 1
ATOM 1775 N N . GLU A 1 216 ? -6.25 -15.531 14.008 1 85.19 216 GLU A N 1
ATOM 1776 C CA . GLU A 1 216 ? -7.047 -14.32 13.812 1 85.19 216 GLU A CA 1
ATOM 1777 C C . GLU A 1 216 ? -6.34 -13.328 12.891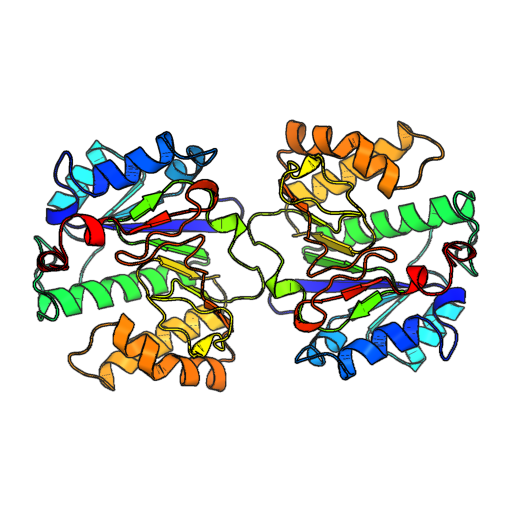 1 85.19 216 GLU A C 1
ATOM 1779 O O . GLU A 1 216 ? -6.953 -12.375 12.414 1 85.19 216 GLU A O 1
ATOM 1784 N N . LYS A 1 217 ? -5.109 -13.602 12.531 1 89.06 217 LYS A N 1
ATOM 1785 C CA . LYS A 1 217 ? -4.34 -12.68 11.695 1 89.06 217 LYS A CA 1
ATOM 1786 C C . LYS A 1 217 ? -4.223 -13.203 10.266 1 89.06 217 LYS A C 1
ATOM 1788 O O . LYS A 1 217 ? -3.875 -12.453 9.359 1 89.06 217 LYS A O 1
ATOM 1793 N N . VAL A 1 218 ? -4.559 -14.461 10.055 1 90.56 218 VAL A N 1
ATOM 1794 C CA . VAL A 1 218 ? -4.285 -15.133 8.789 1 90.56 218 VAL A CA 1
ATOM 1795 C C . VAL A 1 218 ? -5.164 -14.539 7.688 1 90.56 218 VAL A C 1
ATOM 1797 O O . VAL A 1 218 ? -6.379 -14.414 7.855 1 90.56 218 VAL A O 1
ATOM 1800 N N . CYS A 1 219 ? -4.531 -14.141 6.621 1 94.56 219 CYS A N 1
ATOM 1801 C CA . CYS A 1 219 ? -5.266 -13.68 5.449 1 94.56 219 CYS A CA 1
ATOM 1802 C C . CYS A 1 219 ? -5.547 -14.836 4.496 1 94.56 219 CYS A C 1
ATOM 1804 O O . CYS A 1 219 ? -6.68 -15.016 4.043 1 94.56 219 CYS A O 1
ATOM 1806 N N . THR A 1 220 ? -4.496 -15.609 4.238 1 92.94 220 THR A N 1
ATOM 1807 C CA . THR A 1 220 ? -4.625 -16.781 3.369 1 92.94 220 THR A CA 1
ATOM 1808 C C . THR A 1 220 ? -3.73 -17.922 3.854 1 92.94 220 THR A C 1
ATOM 1810 O O . THR A 1 220 ? -2.746 -17.688 4.559 1 92.94 220 THR A O 1
ATOM 1813 N N . ILE A 1 221 ? -4.121 -19.109 3.482 1 88.25 221 ILE A N 1
ATOM 1814 C CA . ILE A 1 221 ? -3.297 -20.281 3.742 1 88.25 221 ILE A CA 1
ATOM 1815 C C . ILE A 1 221 ? -3.23 -21.156 2.488 1 88.25 221 ILE A C 1
ATOM 1817 O O . ILE A 1 221 ? -4.227 -21.312 1.779 1 88.25 221 ILE A O 1
ATOM 1821 N N . HIS A 1 222 ? -2.07 -21.672 2.266 1 85.12 222 HIS A N 1
ATOM 1822 C CA . HIS A 1 222 ? -1.948 -22.688 1.223 1 85.12 222 HIS A CA 1
ATOM 1823 C C . HIS A 1 222 ? -2.486 -24.031 1.697 1 85.12 222 HIS A C 1
ATOM 1825 O O . HIS A 1 222 ? -2.004 -24.578 2.689 1 85.12 222 HIS A O 1
ATOM 1831 N N . ALA A 1 223 ? -3.473 -24.547 1.18 1 74.5 223 ALA A N 1
ATOM 1832 C CA . ALA A 1 223 ? -4.172 -25.75 1.627 1 74.5 223 ALA A CA 1
ATOM 1833 C C . ALA A 1 223 ? -3.385 -27 1.264 1 74.5 223 ALA A C 1
ATOM 1835 O O . ALA A 1 223 ? -3.574 -28.062 1.872 1 74.5 223 ALA A O 1
ATOM 1836 N N . ASP A 1 224 ? -2.674 -26.984 0.27 1 63.25 224 ASP A N 1
ATOM 1837 C CA . ASP A 1 224 ? -2.047 -28.219 -0.203 1 63.25 224 ASP A CA 1
ATOM 1838 C C . ASP A 1 224 ? -1.04 -28.75 0.815 1 63.25 224 ASP A C 1
ATOM 1840 O O . ASP A 1 224 ? -0.784 -29.953 0.874 1 63.25 224 ASP A O 1
ATOM 1844 N N . CYS A 1 225 ? -0.453 -27.859 1.708 1 53.03 225 CYS A N 1
ATOM 1845 C CA . CYS A 1 225 ? 0.433 -28.5 2.682 1 53.03 225 CYS A CA 1
ATOM 1846 C C . CYS A 1 225 ? -0.344 -29.422 3.609 1 53.03 225 CYS A C 1
ATOM 1848 O O . CYS A 1 225 ? 0.245 -30.266 4.285 1 53.03 225 CYS A O 1
ATOM 1850 N N . CYS A 1 226 ? -1.442 -29.078 3.881 1 45.12 226 CYS A N 1
ATOM 1851 C CA . CYS A 1 226 ? -2.211 -29.875 4.836 1 45.12 226 CYS A CA 1
ATOM 1852 C C . CYS A 1 226 ? -2.535 -31.25 4.266 1 45.12 226 CYS A C 1
ATOM 1854 O O . CYS A 1 226 ? -2.84 -32.188 5.016 1 45.12 226 CYS A O 1
ATOM 1856 N N . VAL A 1 227 ? -2.922 -31.328 3.09 1 42.88 227 VAL A N 1
ATOM 1857 C CA . VAL A 1 227 ? -3.35 -32.656 2.656 1 42.88 227 VAL A CA 1
ATOM 1858 C C . VAL A 1 227 ? -2.127 -33.5 2.303 1 42.88 227 VAL A C 1
ATOM 1860 O O . VAL A 1 227 ? -2.26 -34.656 1.916 1 42.88 227 VAL A O 1
ATOM 1863 N N . GLY A 1 228 ? -0.872 -33.531 3.055 1 36.19 228 GLY A N 1
ATOM 1864 C CA . GLY A 1 228 ? 0.324 -34.375 2.938 1 36.19 228 GLY A CA 1
ATOM 1865 C C . GLY A 1 228 ? 1.167 -34.031 1.725 1 36.19 228 GLY A C 1
ATOM 1866 O O . GLY A 1 228 ? 0.642 -33.562 0.709 1 36.19 228 GLY A O 1
ATOM 1867 N N . LEU A 1 229 ? 2.545 -33.5 1.937 1 40.09 229 LEU A N 1
ATOM 1868 C CA . LEU A 1 229 ? 3.639 -33.219 1.012 1 40.09 229 LEU A CA 1
ATOM 1869 C C . LEU A 1 229 ? 3.543 -34.125 -0.222 1 40.09 229 LEU A C 1
ATOM 1871 O O . LEU A 1 229 ? 4.117 -33.812 -1.267 1 40.09 229 LEU A O 1
ATOM 1875 N N . ALA A 1 230 ? 3.221 -35.344 0.076 1 41 230 ALA A N 1
ATOM 1876 C CA . ALA A 1 230 ? 3.236 -36.25 -1.073 1 41 230 ALA A CA 1
ATOM 1877 C C . ALA A 1 230 ? 2.439 -35.656 -2.236 1 41 230 ALA A C 1
ATOM 1879 O O . ALA A 1 230 ? 2.705 -35.969 -3.398 1 41 230 ALA A O 1
ATOM 1880 N N . CYS A 1 231 ? 1.503 -34.875 -1.787 1 35.94 231 CYS A N 1
ATOM 1881 C CA . CYS A 1 231 ? 0.687 -34.281 -2.85 1 35.94 231 CYS A CA 1
ATOM 1882 C C . CYS A 1 231 ? 1.262 -32.969 -3.316 1 35.94 231 CYS A C 1
ATOM 1884 O O . CYS A 1 231 ? 0.562 -32.156 -3.945 1 35.94 231 CYS A O 1
ATOM 1886 N N . ASP A 1 232 ? 2.229 -32.438 -2.828 1 38.75 232 ASP A N 1
ATOM 1887 C CA . ASP A 1 232 ? 2.711 -31.359 -3.693 1 38.75 232 ASP A CA 1
ATOM 1888 C C . ASP A 1 232 ? 2.637 -31.75 -5.164 1 38.75 232 ASP A C 1
ATOM 1890 O O . ASP A 1 232 ? 3.658 -31.797 -5.855 1 38.75 232 ASP A O 1
ATOM 1894 N N . VAL A 1 233 ? 1.922 -32.781 -5.508 1 33.97 233 VAL A N 1
ATOM 1895 C CA . VAL A 1 233 ? 1.497 -32.906 -6.895 1 33.97 233 VAL A CA 1
ATOM 1896 C C . VAL A 1 233 ? 0.912 -31.594 -7.402 1 33.97 233 VAL A C 1
ATOM 1898 O O . VAL A 1 233 ? -0.077 -31.109 -6.859 1 33.97 233 VAL A O 1
ATOM 1901 N N . GLN A 1 234 ? 1.677 -30.641 -7.711 1 35.5 234 GLN A N 1
ATOM 1902 C CA . GLN A 1 234 ? 1.108 -29.641 -8.609 1 35.5 234 GLN A CA 1
ATOM 1903 C C . GLN A 1 234 ? 0.107 -30.281 -9.57 1 35.5 234 GLN A C 1
ATOM 1905 O O . GLN A 1 234 ? 0.449 -31.203 -10.312 1 35.5 234 GLN A O 1
ATOM 1910 N N . VAL A 1 235 ? -1.04 -30.672 -9.055 1 27.78 235 VAL A N 1
ATOM 1911 C CA . VAL A 1 235 ? -2.059 -31.078 -10.016 1 27.78 235 VAL A CA 1
ATOM 1912 C C . VAL A 1 235 ? -2.248 -30 -11.07 1 27.78 235 VAL A C 1
ATOM 1914 O O . VAL A 1 235 ? -2.107 -28.797 -10.773 1 27.78 235 VAL A O 1
ATOM 1917 N N . MET B 1 1 ? 7.441 10.984 -7.09 1 88.56 1 MET B N 1
ATOM 1918 C CA . MET B 1 1 ? 7.738 9.57 -7.27 1 88.56 1 MET B CA 1
ATOM 1919 C C . MET B 1 1 ? 7.07 9.023 -8.531 1 88.56 1 MET B C 1
ATOM 1921 O O . MET B 1 1 ? 6.195 9.68 -9.102 1 88.56 1 MET B O 1
ATOM 1925 N N . GLU B 1 2 ? 7.379 7.906 -8.945 1 77.56 2 GLU B N 1
ATOM 1926 C CA . GLU B 1 2 ? 6.863 7.344 -10.188 1 77.56 2 GLU B CA 1
ATOM 1927 C C . GLU B 1 2 ? 5.352 7.172 -10.133 1 77.56 2 GLU B C 1
ATOM 1929 O O . GLU B 1 2 ? 4.668 7.273 -11.156 1 77.56 2 GLU B O 1
ATOM 1934 N N . ASP B 1 3 ? 4.883 7.023 -8.945 1 86 3 ASP B N 1
ATOM 1935 C CA . ASP B 1 3 ? 3.447 6.816 -8.797 1 86 3 ASP B CA 1
ATOM 1936 C C . ASP B 1 3 ? 2.727 8.133 -8.508 1 86 3 ASP B C 1
ATOM 1938 O O . ASP B 1 3 ? 1.608 8.133 -7.992 1 86 3 ASP B O 1
ATOM 1942 N N . ARG B 1 4 ? 3.428 9.32 -8.695 1 93.31 4 ARG B N 1
ATOM 1943 C CA . ARG B 1 4 ? 2.873 10.664 -8.523 1 93.31 4 ARG B CA 1
ATOM 1944 C C . ARG B 1 4 ? 2.594 10.953 -7.051 1 93.31 4 ARG B C 1
ATOM 1946 O O . ARG B 1 4 ? 1.606 11.609 -6.719 1 93.31 4 ARG B O 1
ATOM 1953 N N . THR B 1 5 ? 3.334 10.336 -6.211 1 97.5 5 THR B N 1
ATOM 1954 C CA . THR B 1 5 ? 3.244 10.641 -4.785 1 97.5 5 THR B CA 1
ATOM 1955 C C . THR B 1 5 ? 4.176 11.797 -4.422 1 97.5 5 THR B C 1
ATOM 1957 O O . THR B 1 5 ? 5.332 11.828 -4.852 1 97.5 5 THR B O 1
ATOM 1960 N N . VAL B 1 6 ? 3.676 12.766 -3.715 1 98.5 6 VAL B N 1
ATOM 1961 C CA . VAL B 1 6 ? 4.473 13.867 -3.197 1 98.5 6 VAL B CA 1
ATOM 1962 C C . VAL B 1 6 ? 4.402 13.891 -1.672 1 98.5 6 VAL B C 1
ATOM 1964 O O . VAL B 1 6 ? 3.371 13.547 -1.088 1 98.5 6 VAL B O 1
ATOM 1967 N N . ILE B 1 7 ? 5.48 14.156 -1.04 1 98.81 7 ILE B N 1
ATOM 1968 C CA . ILE B 1 7 ? 5.496 14.398 0.398 1 98.81 7 ILE B CA 1
ATOM 1969 C C . ILE B 1 7 ? 5.297 15.891 0.669 1 98.81 7 ILE B C 1
ATOM 1971 O O . ILE B 1 7 ? 6.039 16.734 0.15 1 98.81 7 ILE B O 1
ATOM 1975 N N . LEU B 1 8 ? 4.293 16.203 1.461 1 98.75 8 LEU B N 1
ATOM 1976 C CA . LEU B 1 8 ? 3.924 17.594 1.718 1 98.75 8 LEU B CA 1
ATOM 1977 C C . LEU B 1 8 ? 4.211 17.969 3.166 1 98.75 8 LEU B C 1
ATOM 1979 O O . LEU B 1 8 ? 3.844 17.234 4.09 1 98.75 8 LEU B O 1
ATOM 1983 N N . THR B 1 9 ? 4.848 19.078 3.334 1 98.31 9 THR B N 1
ATOM 1984 C CA . THR B 1 9 ? 4.973 19.641 4.672 1 98.31 9 THR B CA 1
ATOM 1985 C C . THR B 1 9 ? 4.77 21.156 4.645 1 98.31 9 THR B C 1
ATOM 1987 O O . THR B 1 9 ? 5.449 21.859 3.898 1 98.31 9 THR B O 1
ATOM 1990 N N . PRO B 1 10 ? 3.828 21.641 5.391 1 96.94 10 PRO B N 1
ATOM 1991 C CA . PRO B 1 10 ? 3.592 23.078 5.461 1 96.94 10 PRO B CA 1
ATOM 1992 C C . PRO B 1 10 ? 4.48 23.781 6.492 1 96.94 10 PRO B C 1
ATOM 1994 O O . PRO B 1 10 ? 4.773 23.203 7.547 1 96.94 10 PRO B O 1
ATOM 1997 N N . VAL B 1 11 ? 4.879 25.016 6.145 1 95.69 11 VAL B N 1
ATOM 1998 C CA . VAL B 1 11 ? 5.652 25.781 7.113 1 95.69 11 VAL B CA 1
ATOM 1999 C C . VAL B 1 11 ? 5.281 27.266 7.02 1 95.69 11 VAL B C 1
ATOM 2001 O O . VAL B 1 11 ? 4.832 27.734 5.969 1 95.69 11 VAL B O 1
ATOM 2004 N N . ASN B 1 12 ? 5.383 27.906 8.094 1 94.44 12 ASN B N 1
ATOM 2005 C CA . ASN B 1 12 ? 5.465 29.375 8.117 1 94.44 12 ASN B CA 1
ATOM 2006 C C . ASN B 1 12 ? 6.766 29.844 8.758 1 94.44 12 ASN B C 1
ATOM 2008 O O . ASN B 1 12 ? 7.645 29.047 9.062 1 94.44 12 ASN B O 1
ATOM 2012 N N . GLU B 1 13 ? 6.918 31.062 8.906 1 93.38 13 GLU B N 1
ATOM 2013 C CA . GLU B 1 13 ? 8.18 31.625 9.375 1 93.38 13 GLU B CA 1
ATOM 2014 C C . GLU B 1 13 ? 8.586 31.031 10.711 1 93.38 13 GLU B C 1
ATOM 2016 O O . GLU B 1 13 ? 9.773 30.766 10.953 1 93.38 13 GLU B O 1
ATOM 2021 N N . ALA B 1 14 ? 7.68 30.797 11.594 1 89.62 14 ALA B N 1
ATOM 2022 C CA . ALA B 1 14 ? 7.957 30.328 12.945 1 89.62 14 ALA B CA 1
ATOM 2023 C C . ALA B 1 14 ? 8.633 28.953 12.914 1 89.62 14 ALA B C 1
ATOM 2025 O O . ALA B 1 14 ? 9.484 28.656 13.758 1 89.62 14 ALA B O 1
ATOM 2026 N N . TRP B 1 15 ? 8.32 28.141 11.938 1 89.31 15 TRP B N 1
ATOM 2027 C CA . TRP B 1 15 ? 8.844 26.781 11.852 1 89.31 15 TRP B CA 1
ATOM 2028 C C . TRP B 1 15 ? 10.047 26.719 10.914 1 89.31 15 TRP B C 1
ATOM 2030 O O . TRP B 1 15 ? 10.789 25.719 10.906 1 89.31 15 TRP B O 1
ATOM 2040 N N . ALA B 1 16 ? 10.219 27.75 10.203 1 93.31 16 ALA B N 1
ATOM 2041 C CA . ALA B 1 16 ? 11.227 27.703 9.141 1 93.31 16 ALA B CA 1
ATOM 2042 C C . ALA B 1 16 ? 12.492 28.453 9.555 1 93.31 16 ALA B C 1
ATOM 2044 O O . ALA B 1 16 ? 13.477 28.469 8.812 1 93.31 16 ALA B O 1
ATOM 2045 N N . ARG B 1 17 ? 12.484 28.953 10.773 1 91.06 17 ARG B N 1
ATOM 2046 C CA . ARG B 1 17 ? 13.656 29.688 11.219 1 91.06 17 ARG B CA 1
ATOM 2047 C C . ARG B 1 17 ? 14.914 28.828 11.141 1 91.06 17 ARG B C 1
ATOM 2049 O O . ARG B 1 17 ? 14.852 27.609 11.328 1 91.06 17 ARG B O 1
ATOM 2056 N N . PRO B 1 18 ? 16.016 29.531 10.891 1 91.94 18 PRO B N 1
ATOM 2057 C CA . PRO B 1 18 ? 17.266 28.766 10.789 1 91.94 18 PRO B CA 1
ATOM 2058 C C . PRO B 1 18 ? 17.547 27.922 12.023 1 91.94 18 PRO B C 1
ATOM 2060 O O . PRO B 1 18 ? 17.438 28.406 13.148 1 91.94 18 PRO B O 1
ATOM 2063 N N . GLY B 1 19 ? 17.828 26.672 11.789 1 90.44 19 GLY B N 1
ATOM 2064 C CA . GLY B 1 19 ? 18.188 25.766 12.867 1 90.44 19 GLY B CA 1
ATOM 2065 C C . GLY B 1 19 ? 16.984 25.203 13.609 1 90.44 19 GLY B C 1
ATOM 2066 O O . GLY B 1 19 ? 17.141 24.609 14.672 1 90.44 19 GLY B O 1
ATOM 2067 N N . PHE B 1 20 ? 15.844 25.422 13.039 1 89.81 20 PHE B N 1
ATOM 2068 C CA . PHE B 1 20 ? 14.617 25.016 13.727 1 89.81 20 PHE B CA 1
ATOM 2069 C C . PHE B 1 20 ? 13.992 23.812 13.031 1 89.81 20 PHE B C 1
ATOM 2071 O O . PHE B 1 20 ? 14.695 22.906 12.57 1 89.81 20 PHE B O 1
ATOM 2078 N N . LEU B 1 21 ? 12.727 23.656 13.047 1 90.12 21 LEU B N 1
ATOM 2079 C CA . LEU B 1 21 ? 12.031 22.422 12.742 1 90.12 21 LEU B CA 1
ATOM 2080 C C . LEU B 1 21 ? 12.172 22.062 11.266 1 90.12 21 LEU B C 1
ATOM 2082 O O . LEU B 1 21 ? 12.336 20.891 10.922 1 90.12 21 LEU B O 1
ATOM 2086 N N . LEU B 1 22 ? 12.117 23.078 10.422 1 94.56 22 LEU B N 1
ATOM 2087 C CA . LEU B 1 22 ? 12.266 22.75 9.008 1 94.56 22 LEU B CA 1
ATOM 2088 C C . LEU B 1 22 ? 13.641 22.156 8.727 1 94.56 22 LEU B C 1
ATOM 2090 O O . LEU B 1 22 ? 13.758 21.188 7.977 1 94.56 22 LEU B O 1
ATOM 2094 N N . ASP B 1 23 ? 14.664 22.75 9.367 1 94.5 23 ASP B N 1
ATOM 2095 C CA . ASP B 1 23 ? 16.016 22.219 9.203 1 94.5 23 ASP B CA 1
ATOM 2096 C C . ASP B 1 23 ? 16.094 20.781 9.719 1 94.5 23 ASP B C 1
ATOM 2098 O O . ASP B 1 23 ? 16.656 19.922 9.047 1 94.5 23 ASP B O 1
ATOM 2102 N N . LEU B 1 24 ? 15.547 20.609 10.883 1 92.69 24 LEU B N 1
ATOM 2103 C CA . LEU B 1 24 ? 15.547 19.266 11.461 1 92.69 24 LEU B CA 1
ATOM 2104 C C . LEU B 1 24 ? 14.805 18.281 10.57 1 92.69 24 LEU B C 1
ATOM 2106 O O . LEU B 1 24 ? 15.266 17.156 10.344 1 92.69 24 LEU B O 1
ATOM 2110 N N . TYR B 1 25 ? 13.695 18.703 10.094 1 95.44 25 TYR B N 1
ATOM 2111 C CA . TYR B 1 25 ? 12.867 17.922 9.188 1 95.44 25 TYR B CA 1
ATOM 2112 C C . TYR B 1 25 ? 13.664 17.484 7.961 1 95.44 25 TYR B C 1
ATOM 2114 O O . TYR B 1 25 ? 13.75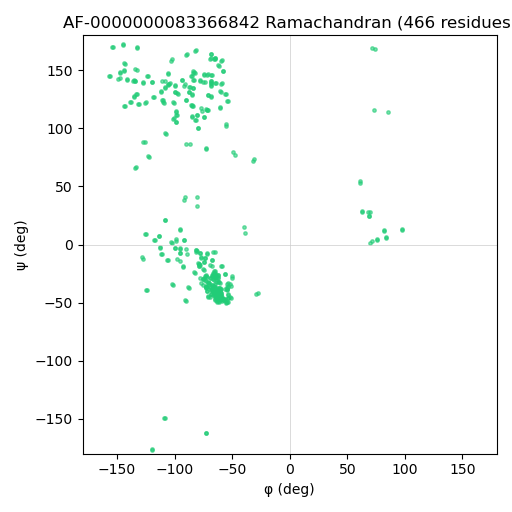8 16.297 7.656 1 95.44 25 TYR B O 1
ATOM 2122 N N . LEU B 1 26 ? 14.328 18.375 7.336 1 97.06 26 LEU B N 1
ATOM 2123 C CA . LEU B 1 26 ? 15.062 18.109 6.105 1 97.06 26 LEU B CA 1
ATOM 2124 C C . LEU B 1 26 ? 16.328 17.297 6.395 1 97.06 26 LEU B C 1
ATOM 2126 O O . LEU B 1 26 ? 16.672 16.391 5.629 1 97.06 26 LEU B O 1
ATOM 2130 N N . GLU B 1 27 ? 16.953 17.562 7.512 1 96.19 27 GLU B N 1
ATOM 2131 C CA . GLU B 1 27 ? 18.172 16.859 7.883 1 96.19 27 GLU B CA 1
ATOM 2132 C C . GLU B 1 27 ? 17.891 15.398 8.211 1 96.19 27 GLU B C 1
ATOM 2134 O O . GLU B 1 27 ? 18.734 14.531 7.996 1 96.19 27 GLU B O 1
ATOM 2139 N N . SER B 1 28 ? 16.719 15.148 8.672 1 95.94 28 SER B N 1
ATOM 2140 C CA . SER B 1 28 ? 16.375 13.789 9.094 1 95.94 28 SER B CA 1
ATOM 2141 C C . SER B 1 28 ? 16.391 12.828 7.914 1 95.94 28 SER B C 1
ATOM 2143 O O . SER B 1 28 ? 16.672 11.641 8.078 1 95.94 28 SER B O 1
ATOM 2145 N N . PHE B 1 29 ? 16.109 13.289 6.68 1 97.75 29 PHE B N 1
ATOM 2146 C CA . PHE B 1 29 ? 16.172 12.438 5.496 1 97.75 29 PHE B CA 1
ATOM 2147 C C . PHE B 1 29 ? 17.609 11.984 5.227 1 97.75 29 PHE B C 1
ATOM 2149 O O . PHE B 1 29 ? 17.828 10.859 4.777 1 97.75 29 PHE B O 1
ATOM 2156 N N . LYS B 1 30 ? 18.516 12.836 5.496 1 96.25 30 LYS B N 1
ATOM 2157 C CA . LYS B 1 30 ? 19.922 12.523 5.281 1 96.25 30 LYS B CA 1
ATOM 2158 C C . LYS B 1 30 ? 20.406 11.477 6.277 1 96.25 30 LYS B C 1
ATOM 2160 O O . LYS B 1 30 ? 21.203 10.594 5.922 1 96.25 30 LYS B O 1
ATOM 2165 N N . ASN B 1 31 ? 19.938 11.539 7.418 1 94.81 31 ASN B N 1
ATOM 2166 C CA . ASN B 1 31 ? 20.438 10.703 8.508 1 94.81 31 ASN B CA 1
ATOM 2167 C C . ASN B 1 31 ? 19.625 9.414 8.625 1 94.81 31 ASN B C 1
ATOM 2169 O O . ASN B 1 31 ? 20.047 8.461 9.281 1 94.81 31 ASN B O 1
ATOM 2173 N N . GLY B 1 32 ? 18.453 9.43 8.055 1 95.81 32 GLY B N 1
ATOM 2174 C CA . GLY B 1 32 ? 17.609 8.25 8.125 1 95.81 32 GLY B CA 1
ATOM 2175 C C . GLY B 1 32 ? 18.156 7.074 7.328 1 95.81 32 GLY B C 1
ATOM 2176 O O . GLY B 1 32 ? 19.047 7.242 6.496 1 95.81 32 GLY B O 1
ATOM 2177 N N . GLU B 1 33 ? 17.625 5.938 7.625 1 95.69 33 GLU B N 1
ATOM 2178 C CA . GLU B 1 33 ? 18.062 4.703 6.977 1 95.69 33 GLU B CA 1
ATOM 2179 C C . GLU B 1 33 ? 17.406 4.539 5.609 1 95.69 33 GLU B C 1
ATOM 2181 O O . GLU B 1 33 ? 16.219 4.223 5.516 1 95.69 33 GLU B O 1
ATOM 2186 N N . GLY B 1 34 ? 18.234 4.75 4.531 1 94.31 34 GLY B N 1
ATOM 2187 C CA . GLY B 1 34 ? 17.781 4.457 3.182 1 94.31 34 GLY B CA 1
ATOM 2188 C C . GLY B 1 34 ? 16.688 5.391 2.697 1 94.31 34 GLY B C 1
ATOM 2189 O O . GLY B 1 34 ? 15.844 5 1.888 1 94.31 34 GLY B O 1
ATOM 2190 N N . ILE B 1 35 ? 16.578 6.637 3.238 1 97.5 35 ILE B N 1
ATOM 2191 C CA . ILE B 1 35 ? 15.445 7.465 2.855 1 97.5 35 ILE B CA 1
ATOM 2192 C C . ILE B 1 35 ? 15.938 8.812 2.328 1 97.5 35 ILE B C 1
ATOM 2194 O O . ILE B 1 35 ? 15.148 9.734 2.117 1 97.5 35 ILE B O 1
ATOM 2198 N N . ALA B 1 36 ? 17.203 8.992 2.123 1 97.75 36 ALA B N 1
ATOM 2199 C CA . ALA B 1 36 ? 17.75 10.258 1.648 1 97.75 36 ALA B CA 1
ATOM 2200 C C . ALA B 1 36 ? 17.078 10.703 0.354 1 97.75 36 ALA B C 1
ATOM 2202 O O . ALA B 1 36 ? 16.828 11.891 0.154 1 97.75 36 ALA B O 1
ATOM 2203 N N . HIS B 1 37 ? 16.797 9.719 -0.501 1 96.12 37 HIS B N 1
ATOM 2204 C CA . HIS B 1 37 ? 16.203 10.016 -1.801 1 96.12 37 HIS B CA 1
ATOM 2205 C C . HIS B 1 37 ? 14.805 10.609 -1.647 1 96.12 37 HIS B C 1
ATOM 2207 O O . HIS B 1 37 ? 14.305 11.281 -2.557 1 96.12 37 HIS B O 1
ATOM 2213 N N . LEU B 1 38 ? 14.117 10.383 -0.537 1 97.88 38 LEU B N 1
ATOM 2214 C CA . LEU B 1 38 ? 12.766 10.883 -0.325 1 97.88 38 LEU B CA 1
ATOM 2215 C C . LEU B 1 38 ? 12.766 12.406 -0.206 1 97.88 38 LEU B C 1
ATOM 2217 O O . LEU B 1 38 ? 11.758 13.055 -0.496 1 97.88 38 LEU B O 1
ATOM 2221 N N . ARG B 1 39 ? 13.867 12.977 0.237 1 97.81 39 ARG B N 1
ATOM 2222 C CA . ARG B 1 39 ? 13.992 14.422 0.341 1 97.81 39 ARG B CA 1
ATOM 2223 C C . ARG B 1 39 ? 13.672 15.094 -0.99 1 97.81 39 ARG B C 1
ATOM 2225 O O . ARG B 1 39 ? 13.078 16.172 -1.019 1 97.81 39 ARG B O 1
ATOM 2232 N N . ASN B 1 40 ? 14.008 14.414 -2.072 1 97 40 ASN B N 1
ATOM 2233 C CA . ASN B 1 40 ? 13.797 14.945 -3.414 1 97 40 ASN B CA 1
ATOM 2234 C C . ASN B 1 40 ? 12.312 14.961 -3.779 1 97 40 ASN B C 1
ATOM 2236 O O . ASN B 1 40 ? 11.93 15.539 -4.801 1 97 40 ASN B O 1
ATOM 2240 N N . HIS B 1 41 ? 11.516 14.391 -2.967 1 97.94 41 HIS B N 1
ATOM 2241 C CA . HIS B 1 41 ? 10.086 14.312 -3.246 1 97.94 41 HIS B CA 1
ATOM 2242 C C . HIS B 1 41 ? 9.289 15.141 -2.244 1 97.94 41 HIS B C 1
ATOM 2244 O O . HIS B 1 41 ? 8.055 15.086 -2.238 1 97.94 41 HIS B O 1
ATOM 2250 N N . VAL B 1 42 ? 9.992 15.891 -1.403 1 98.56 42 VAL B N 1
ATOM 2251 C CA . VAL B 1 42 ? 9.344 16.766 -0.426 1 98.56 42 VAL B CA 1
ATOM 2252 C C . VAL B 1 42 ? 9.008 18.109 -1.068 1 98.56 42 VAL B C 1
ATOM 2254 O O . VAL B 1 42 ? 9.891 18.781 -1.596 1 98.56 42 VAL B O 1
ATOM 2257 N N . LEU B 1 43 ? 7.789 18.422 -1.076 1 98.75 43 LEU B N 1
ATOM 2258 C CA . LEU B 1 43 ? 7.34 19.781 -1.383 1 98.75 43 LEU B CA 1
ATOM 2259 C C . LEU B 1 43 ? 7.043 20.562 -0.104 1 98.75 43 LEU B C 1
ATOM 2261 O O . LEU B 1 43 ? 6.117 20.219 0.636 1 98.75 43 LEU B O 1
ATOM 2265 N N . VAL B 1 44 ? 7.805 21.562 0.141 1 98.62 44 VAL B N 1
ATOM 2266 C CA . VAL B 1 44 ? 7.547 22.453 1.271 1 98.62 44 VAL B CA 1
ATOM 2267 C C . VAL B 1 44 ? 6.527 23.516 0.87 1 98.62 44 VAL B C 1
ATOM 2269 O O . VAL B 1 44 ? 6.758 24.281 -0.068 1 98.62 44 VAL B O 1
ATOM 2272 N N . VAL B 1 45 ? 5.465 23.5 1.562 1 98.44 45 VAL B N 1
ATOM 2273 C CA . VAL B 1 45 ? 4.398 24.453 1.297 1 98.44 45 VAL B CA 1
ATOM 2274 C C . VAL B 1 45 ? 4.48 25.609 2.291 1 98.44 45 VAL B C 1
ATOM 2276 O O . VAL B 1 45 ? 4.094 25.469 3.451 1 98.44 45 VAL B O 1
ATOM 2279 N N . ALA B 1 46 ? 4.938 26.734 1.819 1 97.62 46 ALA B N 1
ATOM 2280 C CA . ALA B 1 46 ? 5.09 27.906 2.68 1 97.62 46 ALA B CA 1
ATOM 2281 C C . ALA B 1 46 ? 3.777 28.672 2.803 1 97.62 46 ALA B C 1
ATOM 2283 O O . ALA B 1 46 ? 3.113 28.938 1.799 1 97.62 46 ALA B O 1
ATOM 2284 N N . LEU B 1 47 ? 3.484 29.031 4 1 96.31 47 LEU B N 1
ATOM 2285 C CA . LEU B 1 47 ? 2.217 29.703 4.277 1 96.31 47 LEU B CA 1
ATOM 2286 C C . LEU B 1 47 ? 2.41 31.203 4.391 1 96.31 47 LEU B C 1
ATOM 2288 O O . LEU B 1 47 ? 1.442 31.953 4.57 1 96.31 47 LEU B O 1
ATOM 2292 N N . ASP B 1 48 ? 3.631 31.703 4.301 1 94.94 48 ASP B N 1
ATOM 2293 C CA . ASP B 1 48 ? 3.957 33.125 4.297 1 94.94 48 ASP B CA 1
ATOM 2294 C C . ASP B 1 48 ? 5.266 33.375 3.559 1 94.94 48 ASP B C 1
ATOM 2296 O O . ASP B 1 48 ? 5.973 32.438 3.186 1 94.94 48 ASP B O 1
ATOM 2300 N N . ALA B 1 49 ? 5.547 34.594 3.316 1 95.5 49 ALA B N 1
ATOM 2301 C CA . ALA B 1 49 ? 6.691 35 2.496 1 95.5 49 ALA B CA 1
ATOM 2302 C C . ALA B 1 49 ? 8.008 34.656 3.189 1 95.5 49 ALA B C 1
ATOM 2304 O O . ALA B 1 49 ? 8.961 34.219 2.543 1 95.5 49 ALA B O 1
ATOM 2305 N N . LEU B 1 50 ? 8.102 34.844 4.43 1 95.19 50 LEU B N 1
ATOM 2306 C CA . LEU B 1 50 ? 9.344 34.594 5.16 1 95.19 50 LEU B CA 1
ATOM 2307 C C . LEU B 1 50 ? 9.656 33.094 5.195 1 95.19 50 LEU B C 1
ATOM 2309 O O . LEU B 1 50 ? 10.805 32.688 5.035 1 95.19 50 LEU B O 1
ATOM 2313 N N . GLY B 1 51 ? 8.602 32.312 5.434 1 96.19 51 GLY B N 1
ATOM 2314 C CA . GLY B 1 51 ? 8.789 30.875 5.332 1 96.19 51 GLY B CA 1
ATOM 2315 C C . GLY B 1 51 ? 9.234 30.422 3.955 1 96.19 51 GLY B C 1
ATOM 2316 O O . GLY B 1 51 ? 10.062 29.531 3.83 1 96.19 51 GLY B O 1
ATOM 2317 N N . PHE B 1 52 ? 8.695 31.062 2.938 1 97.69 52 PHE B N 1
ATOM 2318 C CA . PHE B 1 52 ? 9.047 30.734 1.562 1 97.69 52 PHE B CA 1
ATOM 2319 C C . PHE B 1 52 ? 10.516 31.047 1.285 1 97.69 52 PHE B C 1
ATOM 2321 O O . PHE B 1 52 ? 11.234 30.234 0.702 1 97.69 52 PHE B O 1
ATOM 2328 N N . ASP B 1 53 ? 10.922 32.188 1.721 1 97.44 53 ASP B N 1
ATOM 2329 C CA . ASP B 1 53 ? 12.312 32.594 1.521 1 97.44 53 ASP B CA 1
ATOM 2330 C C . ASP B 1 53 ? 13.273 31.609 2.197 1 97.44 53 ASP B C 1
ATOM 2332 O O . ASP B 1 53 ? 14.297 31.234 1.616 1 97.44 53 ASP B O 1
ATOM 2336 N N . ARG B 1 54 ? 12.898 31.266 3.354 1 97 54 ARG B N 1
ATOM 2337 C CA . ARG B 1 54 ? 13.727 30.297 4.07 1 97 54 ARG B CA 1
ATOM 2338 C C . ARG B 1 54 ? 13.773 28.969 3.342 1 97 54 ARG B C 1
ATOM 2340 O O . ARG B 1 54 ? 14.836 28.359 3.221 1 97 54 ARG B O 1
ATOM 2347 N N . CYS B 1 55 ? 12.609 28.469 2.982 1 97.81 55 CYS B N 1
ATOM 2348 C CA . CYS B 1 55 ? 12.555 27.219 2.229 1 97.81 55 CYS B CA 1
ATOM 2349 C C . CYS B 1 55 ? 13.477 27.281 1.017 1 97.81 55 CYS B C 1
ATOM 2351 O O . CYS B 1 55 ? 14.289 26.375 0.807 1 97.81 55 CYS B O 1
ATOM 2353 N N . LYS B 1 56 ? 13.445 28.344 0.284 1 97.94 56 LYS B N 1
ATOM 2354 C CA . LYS B 1 56 ? 14.234 28.469 -0.936 1 97.94 56 LYS B CA 1
ATOM 2355 C C . LYS B 1 56 ? 15.727 28.406 -0.633 1 97.94 56 LYS B C 1
ATOM 2357 O O . LYS B 1 56 ? 16.516 27.938 -1.463 1 97.94 56 LYS B O 1
ATOM 2362 N N . ALA B 1 57 ? 16.062 28.797 0.494 1 97.38 57 ALA B N 1
ATOM 2363 C CA . ALA B 1 57 ? 17.469 28.812 0.891 1 97.38 57 ALA B CA 1
ATOM 2364 C C . ALA B 1 57 ? 17.969 27.406 1.195 1 97.38 57 ALA B C 1
ATOM 2366 O O . ALA B 1 57 ? 19.172 27.141 1.131 1 97.38 57 ALA B O 1
ATOM 2367 N N . VAL B 1 58 ? 17.094 26.453 1.484 1 97.25 58 VAL B N 1
ATOM 2368 C CA . VAL B 1 58 ? 17.609 25.203 2.043 1 97.25 58 VAL B CA 1
ATOM 2369 C C . VAL B 1 58 ? 17.062 24.016 1.242 1 97.25 58 VAL B C 1
ATOM 2371 O O . VAL B 1 58 ? 17.5 22.875 1.437 1 97.25 58 VAL B O 1
ATOM 2374 N N . HIS B 1 59 ? 16.141 24.25 0.41 1 97.81 59 HIS B N 1
ATOM 2375 C CA . HIS B 1 59 ? 15.469 23.172 -0.302 1 97.81 59 HIS B CA 1
ATOM 2376 C C . HIS B 1 59 ? 15.016 23.625 -1.687 1 97.81 59 HIS B C 1
ATOM 2378 O O . HIS B 1 59 ? 14.547 24.75 -1.855 1 97.81 59 HIS B O 1
ATOM 2384 N N . PRO B 1 60 ? 15.078 22.812 -2.693 1 97.81 60 PRO B N 1
ATOM 2385 C CA . PRO B 1 60 ? 14.789 23.25 -4.062 1 97.81 60 PRO B CA 1
ATOM 2386 C C . PRO B 1 60 ? 13.297 23.25 -4.375 1 97.81 60 PRO B C 1
ATOM 2388 O O . PRO B 1 60 ? 12.859 23.922 -5.309 1 97.81 60 PRO B O 1
ATOM 2391 N N . TYR B 1 61 ? 12.492 22.5 -3.715 1 98.38 61 TYR B N 1
ATOM 2392 C CA . TYR B 1 61 ? 11.078 22.406 -4.039 1 98.38 61 TYR B CA 1
ATOM 2393 C C . TYR B 1 61 ? 10.219 23.109 -2.992 1 98.38 61 TYR B C 1
ATOM 2395 O O . TYR B 1 61 ? 9.875 22.516 -1.967 1 98.38 61 TYR B O 1
ATOM 2403 N N . CYS B 1 62 ? 9.906 24.344 -3.312 1 98.44 62 CYS B N 1
ATOM 2404 C CA . CYS B 1 62 ? 9.133 25.219 -2.439 1 98.44 62 CYS B CA 1
ATOM 2405 C C . CYS B 1 62 ? 7.941 25.812 -3.18 1 98.44 62 CYS B C 1
ATOM 2407 O O . CYS B 1 62 ? 8.039 26.125 -4.367 1 98.44 62 CYS B O 1
ATOM 2409 N N . TYR B 1 63 ? 6.879 25.859 -2.486 1 98.44 63 TYR B N 1
ATOM 2410 C CA . TYR B 1 63 ? 5.664 26.453 -3.033 1 98.44 63 TYR B CA 1
ATOM 2411 C C . TYR B 1 63 ? 5.059 27.453 -2.051 1 98.44 63 TYR B C 1
ATOM 2413 O O . TYR B 1 63 ? 4.746 27.094 -0.912 1 98.44 63 TYR B O 1
ATOM 2421 N N . LEU B 1 64 ? 4.926 28.672 -2.459 1 97.75 64 LEU B N 1
ATOM 2422 C CA . LEU B 1 64 ? 4.238 29.656 -1.643 1 97.75 64 LEU B CA 1
ATOM 2423 C C . LEU B 1 64 ? 2.729 29.594 -1.861 1 97.75 64 LEU B C 1
ATOM 2425 O O . LEU B 1 64 ? 2.236 29.938 -2.938 1 97.75 64 LEU B O 1
ATOM 2429 N N . LEU B 1 65 ? 2.092 29.109 -0.799 1 96.56 65 LEU B N 1
ATOM 2430 C CA . LEU B 1 65 ? 0.645 28.953 -0.917 1 96.56 65 LEU B CA 1
ATOM 2431 C C . LEU B 1 65 ? -0.04 30.328 -0.914 1 96.56 65 LEU B C 1
ATOM 2433 O O . LEU B 1 65 ? 0.222 31.156 -0.041 1 96.56 65 LEU B O 1
ATOM 2437 N N . GLN B 1 66 ? -0.877 30.5 -1.912 1 90.25 66 GLN B N 1
ATOM 2438 C CA . GLN B 1 66 ? -1.686 31.719 -1.945 1 90.25 66 GLN B CA 1
ATOM 2439 C C . GLN B 1 66 ? -2.898 31.594 -1.028 1 90.25 66 GLN B C 1
ATOM 2441 O O . GLN B 1 66 ? -3.777 30.766 -1.261 1 90.25 66 GLN B O 1
ATOM 2446 N N . VAL B 1 67 ? -2.824 32.375 -0.003 1 85.38 67 VAL B N 1
ATOM 2447 C CA . VAL B 1 67 ? -3.885 32.281 0.997 1 85.38 67 VAL B CA 1
ATOM 2448 C C . VAL B 1 67 ? -4.914 33.406 0.729 1 85.38 67 VAL B C 1
ATOM 2450 O O . VAL B 1 67 ? -4.551 34.531 0.466 1 85.38 67 VAL B O 1
ATOM 2453 N N . THR B 1 68 ? -6.16 33.062 0.679 1 82.75 68 THR B N 1
ATOM 2454 C CA . THR B 1 68 ? -7.219 34 0.356 1 82.75 68 THR B CA 1
ATOM 2455 C C . THR B 1 68 ? -7.855 34.562 1.627 1 82.75 68 THR B C 1
ATOM 2457 O O . THR B 1 68 ? -8.664 35.5 1.569 1 82.75 68 THR B O 1
ATOM 2460 N N . THR B 1 69 ? -7.465 34.125 2.67 1 84.44 69 THR B N 1
ATOM 2461 C CA . THR B 1 69 ? -8.039 34.594 3.93 1 84.44 69 THR B CA 1
ATOM 2462 C C . THR B 1 69 ? -7.277 35.812 4.457 1 84.44 69 THR B C 1
ATOM 2464 O O . THR B 1 69 ? -6.148 36.062 4.035 1 84.44 69 THR B O 1
ATOM 2467 N N . ASN B 1 70 ? -7.895 36.5 5.375 1 84.31 70 ASN B N 1
ATOM 2468 C CA . ASN B 1 70 ? -7.266 37.656 6.008 1 84.31 70 ASN B CA 1
ATOM 2469 C C . ASN B 1 70 ? -6.52 37.25 7.277 1 84.31 70 ASN B C 1
ATOM 2471 O O . ASN B 1 70 ? -5.973 38.125 7.977 1 84.31 70 ASN B O 1
ATOM 2475 N N . ALA B 1 71 ? -6.508 36.062 7.496 1 87.19 71 ALA B N 1
ATOM 2476 C CA . ALA B 1 71 ? -5.824 35.594 8.695 1 87.19 71 ALA B CA 1
ATOM 2477 C C . ALA B 1 71 ? -4.309 35.719 8.555 1 87.19 71 ALA B C 1
ATOM 2479 O O . ALA B 1 71 ? -3.777 35.719 7.445 1 87.19 71 ALA B O 1
ATOM 2480 N N . ASN B 1 72 ? -3.744 36 9.688 1 86.44 72 ASN B N 1
ATOM 2481 C CA . ASN B 1 72 ? -2.285 36 9.719 1 86.44 72 ASN B CA 1
ATOM 2482 C C . ASN B 1 72 ? -1.72 34.594 9.633 1 86.44 72 ASN B C 1
ATOM 2484 O O . ASN B 1 72 ? -1.888 33.781 10.555 1 86.44 72 ASN B O 1
ATOM 2488 N N . MET B 1 73 ? -1.001 34.281 8.586 1 89.5 73 MET B N 1
ATOM 2489 C CA . MET B 1 73 ? -0.472 32.938 8.367 1 89.5 73 MET B CA 1
ATOM 2490 C C . MET B 1 73 ? 0.987 32.844 8.805 1 89.5 73 MET B C 1
ATOM 2492 O O . MET B 1 73 ? 1.633 31.812 8.617 1 89.5 73 MET B O 1
ATOM 2496 N N . SER B 1 74 ? 1.42 33.938 9.359 1 86.94 74 SER B N 1
ATOM 2497 C CA . SER B 1 74 ? 2.814 34 9.789 1 86.94 74 SER B CA 1
ATOM 2498 C C . SER B 1 74 ? 2.938 33.844 11.297 1 86.94 74 SER B C 1
ATOM 2500 O O . SER B 1 74 ? 1.949 33.969 12.023 1 86.94 74 SER B O 1
ATOM 2502 N N . SER B 1 75 ? 4.086 33.438 11.797 1 84.75 75 SER B N 1
ATOM 2503 C CA . SER B 1 75 ? 4.418 33.344 13.211 1 84.75 75 SER B CA 1
ATOM 2504 C C . SER B 1 75 ? 3.707 32.156 13.852 1 84.75 75 SER B C 1
ATOM 2506 O O . SER B 1 75 ? 2.879 31.484 13.211 1 84.75 75 SER B O 1
ATOM 2508 N N . ALA B 1 76 ? 4.062 31.828 14.977 1 83.31 76 ALA B N 1
ATOM 2509 C CA . ALA B 1 76 ? 3.406 30.766 15.742 1 83.31 76 ALA B CA 1
ATOM 2510 C C . ALA B 1 76 ? 1.96 31.125 16.062 1 83.31 76 ALA B C 1
ATOM 2512 O O . ALA B 1 76 ? 1.662 32.281 16.375 1 83.31 76 ALA B O 1
ATOM 2513 N N . LYS B 1 77 ? 1.092 30.188 15.953 1 85.19 77 LYS B N 1
ATOM 2514 C CA . LYS B 1 77 ? -0.325 30.406 16.234 1 85.19 77 LYS B CA 1
ATOM 2515 C C . LYS B 1 77 ? -0.72 29.812 17.578 1 85.19 77 LYS B C 1
ATOM 2517 O O . LYS B 1 77 ? -0.261 28.734 17.938 1 85.19 77 LYS B O 1
ATOM 2522 N N . GLY B 1 78 ? -1.533 30.594 18.266 1 82.38 78 GLY B N 1
ATOM 2523 C CA . GLY B 1 78 ? -2.15 30 19.438 1 82.38 78 GLY B CA 1
ATOM 2524 C C . GLY B 1 78 ? -3.16 28.922 19.094 1 82.38 78 GLY B C 1
ATOM 2525 O O . GLY B 1 78 ? -3.973 29.094 18.188 1 82.38 78 GLY B O 1
ATOM 2526 N N . PHE B 1 79 ? -3.059 27.828 19.891 1 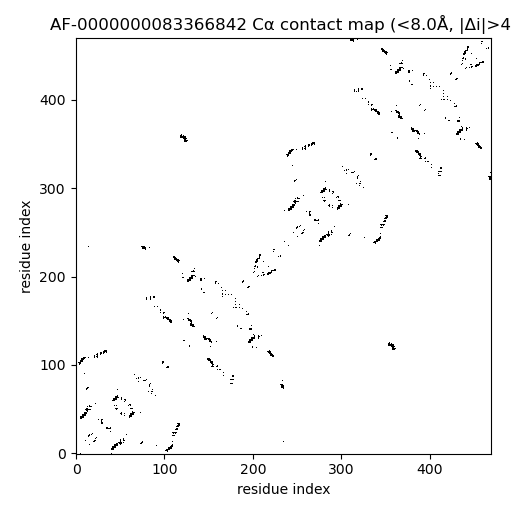83.69 79 PHE B N 1
ATOM 2527 C CA . PHE B 1 79 ? -3.973 26.703 19.672 1 83.69 79 PHE B CA 1
ATOM 2528 C C . PHE B 1 79 ? -5.422 27.172 19.719 1 83.69 79 PHE B C 1
ATOM 2530 O O . PHE B 1 79 ? -5.809 27.922 20.625 1 83.69 79 PHE B O 1
ATOM 2537 N N . MET B 1 80 ? -6.156 26.922 18.656 1 89.81 80 MET B N 1
ATOM 2538 C CA . MET B 1 80 ? -7.586 27.156 18.469 1 89.81 80 MET B CA 1
ATOM 2539 C C . MET B 1 80 ? -7.867 28.641 18.234 1 89.81 80 MET B C 1
ATOM 2541 O O . MET B 1 80 ? -9.023 29.062 18.188 1 89.81 80 MET B O 1
ATOM 2545 N N . SER B 1 81 ? -6.816 29.484 18.125 1 90.56 81 SER B N 1
ATOM 2546 C CA . SER B 1 81 ? -7.035 30.859 17.672 1 90.56 81 SER B CA 1
ATOM 2547 C C . SER B 1 81 ? -7.66 30.891 16.281 1 90.56 81 SER B C 1
ATOM 2549 O O . SER B 1 81 ? -7.652 29.891 15.57 1 90.56 81 SER B O 1
ATOM 2551 N N . ARG B 1 82 ? -8.289 32.031 16.016 1 91.75 82 ARG B N 1
ATOM 2552 C CA . ARG B 1 82 ? -8.875 32.188 14.703 1 91.75 82 ARG B CA 1
ATOM 2553 C C . ARG B 1 82 ? -7.852 31.938 13.602 1 91.75 82 ARG B C 1
ATOM 2555 O O . ARG B 1 82 ? -8.148 31.266 12.617 1 91.75 82 ARG B O 1
ATOM 2562 N N . ASP B 1 83 ? -6.641 32.469 13.766 1 92.12 83 ASP B N 1
ATOM 2563 C CA . ASP B 1 83 ? -5.586 32.312 12.766 1 92.12 83 ASP B CA 1
ATOM 2564 C C . ASP B 1 83 ? -5.164 30.844 12.656 1 92.12 83 ASP B C 1
ATOM 2566 O O . ASP B 1 83 ? -4.879 30.359 11.555 1 92.12 83 ASP B O 1
ATOM 2570 N N . TYR B 1 84 ? -5.059 30.172 13.773 1 91.88 84 TYR B N 1
ATOM 2571 C CA . TYR B 1 84 ? -4.746 28.75 13.781 1 91.88 84 TYR B CA 1
ATOM 2572 C C . TYR B 1 84 ? -5.773 27.953 12.977 1 91.88 84 TYR B C 1
ATOM 2574 O O . TYR B 1 84 ? -5.41 27.125 12.148 1 91.88 84 TYR B O 1
ATOM 2582 N N . LEU B 1 85 ? -7.012 28.219 13.227 1 94.56 85 LEU B N 1
ATOM 2583 C CA . LEU B 1 85 ? -8.086 27.516 12.539 1 94.56 85 LEU B CA 1
ATOM 2584 C C . LEU B 1 85 ? -8 27.734 11.031 1 94.56 85 LEU B C 1
ATOM 2586 O O . LEU B 1 85 ? -8.117 26.797 10.25 1 94.56 85 LEU B O 1
ATOM 2590 N N . GLU B 1 86 ? -7.789 28.969 10.703 1 94.06 86 GLU B N 1
ATOM 2591 C CA . GLU B 1 86 ? -7.668 29.266 9.273 1 94.06 86 GLU B CA 1
ATOM 2592 C C . GLU B 1 86 ? -6.477 28.531 8.664 1 94.06 86 GLU B C 1
ATOM 2594 O O . GLU B 1 86 ? -6.551 28.062 7.527 1 94.06 86 GLU B O 1
ATOM 2599 N N . LEU B 1 87 ? -5.461 28.469 9.406 1 93.62 87 LEU B N 1
ATOM 2600 C CA . LEU B 1 87 ? -4.246 27.828 8.938 1 93.62 87 LEU B CA 1
ATOM 2601 C C . LEU B 1 87 ? -4.5 26.344 8.633 1 93.62 87 LEU B C 1
ATOM 2603 O O . LEU B 1 87 ? -4.18 25.875 7.543 1 93.62 87 LEU B O 1
ATOM 2607 N N . VAL B 1 88 ? -5.117 25.609 9.523 1 94.81 88 VAL B N 1
ATOM 2608 C CA . VAL B 1 88 ? -5.25 24.172 9.367 1 94.81 88 VAL B CA 1
ATOM 2609 C C . VAL B 1 88 ? -6.281 23.859 8.289 1 94.81 88 VAL B C 1
ATOM 2611 O O . VAL B 1 88 ? -6.113 22.906 7.52 1 94.81 88 VAL B O 1
ATOM 2614 N N . TRP B 1 89 ? -7.266 24.703 8.133 1 96.25 89 TRP B N 1
ATOM 2615 C CA . TRP B 1 89 ? -8.258 24.469 7.09 1 96.25 89 TRP B CA 1
ATOM 2616 C C . TRP B 1 89 ? -7.703 24.844 5.715 1 96.25 89 TRP B C 1
ATOM 2618 O O . TRP B 1 89 ? -8.055 24.219 4.711 1 96.25 89 TRP B O 1
ATOM 2628 N N . THR B 1 90 ? -6.859 25.859 5.715 1 95.38 90 THR B N 1
ATOM 2629 C CA . THR B 1 90 ? -6.191 26.234 4.473 1 95.38 90 THR B CA 1
ATOM 2630 C C . THR B 1 90 ? -5.305 25.109 3.973 1 95.38 90 THR B C 1
ATOM 2632 O O . THR B 1 90 ? -5.289 24.797 2.777 1 95.38 90 THR B O 1
ATOM 2635 N N . LYS B 1 91 ? -4.629 24.438 4.867 1 95.75 91 LYS B N 1
ATOM 2636 C CA . LYS B 1 91 ? -3.793 23.297 4.512 1 95.75 91 LYS B CA 1
ATOM 2637 C C . LYS B 1 91 ? -4.625 22.188 3.875 1 95.75 91 LYS B C 1
ATOM 2639 O O . LYS B 1 91 ? -4.203 21.578 2.889 1 95.75 91 LYS B O 1
ATOM 2644 N N . LEU B 1 92 ? -5.754 21.969 4.43 1 97.56 92 LEU B N 1
ATOM 2645 C CA . LEU B 1 92 ? -6.621 20.922 3.904 1 97.56 92 LEU B CA 1
ATOM 2646 C C . LEU B 1 92 ? -7.102 21.266 2.5 1 97.56 92 LEU B C 1
ATOM 2648 O O . LEU B 1 92 ? -7.176 20.391 1.632 1 97.56 92 LEU B O 1
ATOM 2652 N N . THR B 1 93 ? -7.418 22.562 2.287 1 96.56 93 THR B N 1
ATOM 2653 C CA . THR B 1 93 ? -7.84 23 0.964 1 96.56 93 THR B CA 1
ATOM 2654 C C . THR B 1 93 ? -6.742 22.75 -0.067 1 96.56 93 THR B C 1
ATOM 2656 O O . THR B 1 93 ? -7.023 22.312 -1.183 1 96.56 93 THR B O 1
ATOM 2659 N N . PHE B 1 94 ? -5.586 23.047 0.334 1 97.44 94 PHE B N 1
ATOM 2660 C CA . PHE B 1 94 ? -4.461 22.797 -0.559 1 97.44 94 PHE B CA 1
ATOM 2661 C C . PHE B 1 94 ? -4.348 21.312 -0.887 1 97.44 94 PHE B C 1
ATOM 2663 O O . PHE B 1 94 ? -4.145 20.938 -2.045 1 97.44 94 PHE B O 1
ATOM 2670 N N . GLN B 1 95 ? -4.477 20.5 0.093 1 98.19 95 GLN B N 1
ATOM 2671 C CA . GLN B 1 95 ? -4.395 19.062 -0.086 1 98.19 95 GLN B CA 1
ATOM 2672 C C . GLN B 1 95 ? -5.477 18.562 -1.039 1 98.19 95 GLN B C 1
ATOM 2674 O O . GLN B 1 95 ? -5.23 17.672 -1.851 1 98.19 95 GLN B O 1
ATOM 2679 N N . GLN B 1 96 ? -6.633 19.125 -0.931 1 98.06 96 GLN B N 1
ATOM 2680 C CA . GLN B 1 96 ? -7.695 18.797 -1.874 1 98.06 96 GLN B CA 1
ATOM 2681 C C . GLN B 1 96 ? -7.25 19.047 -3.312 1 98.06 96 GLN B C 1
ATOM 2683 O O . GLN B 1 96 ? -7.48 18.219 -4.191 1 98.06 96 GLN B O 1
ATOM 2688 N N . ARG B 1 97 ? -6.668 20.188 -3.5 1 97.31 97 ARG B N 1
ATOM 2689 C CA . ARG B 1 97 ? -6.207 20.547 -4.84 1 97.31 97 ARG B CA 1
ATOM 2690 C C . ARG B 1 97 ? -5.164 19.547 -5.344 1 97.31 97 ARG B C 1
ATOM 2692 O O . ARG B 1 97 ? -5.184 19.156 -6.516 1 97.31 97 ARG B O 1
ATOM 2699 N N . VAL B 1 98 ? -4.293 19.125 -4.469 1 98.5 98 VAL B N 1
ATOM 2700 C CA . VAL B 1 98 ? -3.26 18.156 -4.824 1 98.5 98 VAL B CA 1
ATOM 2701 C C . VAL B 1 98 ? -3.908 16.875 -5.32 1 98.5 98 VAL B C 1
ATOM 2703 O O . VAL B 1 98 ? -3.518 16.328 -6.359 1 98.5 98 VAL B O 1
ATOM 2706 N N . LEU B 1 99 ? -4.906 16.359 -4.621 1 98.56 99 LEU B N 1
ATOM 2707 C CA . LEU B 1 99 ? -5.633 15.164 -5.031 1 98.56 99 LEU B CA 1
ATOM 2708 C C . LEU B 1 99 ? -6.316 15.383 -6.375 1 98.56 99 LEU B C 1
ATOM 2710 O O . LEU B 1 99 ? -6.285 14.508 -7.242 1 98.56 99 LEU B O 1
ATOM 2714 N N . GLU B 1 100 ? -6.883 16.531 -6.559 1 98.25 100 GLU B N 1
ATOM 2715 C CA . GLU B 1 100 ? -7.617 16.844 -7.781 1 98.25 100 GLU B CA 1
ATOM 2716 C C . GLU B 1 100 ? -6.688 16.891 -8.992 1 98.25 100 GLU B C 1
ATOM 2718 O O . GLU B 1 100 ? -7.109 16.641 -10.117 1 98.25 100 GLU B O 1
ATOM 2723 N N . LEU B 1 101 ? -5.477 17.203 -8.734 1 98 101 LEU B N 1
ATOM 2724 C CA . LEU B 1 101 ? -4.48 17.234 -9.805 1 98 101 LEU B CA 1
ATOM 2725 C C . LEU B 1 101 ? -3.969 15.844 -10.125 1 98 101 LEU B C 1
ATOM 2727 O O . LEU B 1 101 ? -3.17 15.664 -11.047 1 98 101 LEU B O 1
ATOM 2731 N N . GLY B 1 102 ? -4.367 14.82 -9.359 1 97.12 102 GLY B N 1
ATOM 2732 C CA . GLY B 1 102 ? -4.031 13.438 -9.664 1 97.12 102 GLY B CA 1
ATOM 2733 C C . GLY B 1 102 ? -2.826 12.938 -8.891 1 97.12 102 GLY B C 1
ATOM 2734 O O . GLY B 1 102 ? -2.223 11.93 -9.266 1 97.12 102 GLY B O 1
ATOM 2735 N N . TYR B 1 103 ? -2.371 13.688 -7.84 1 98.12 103 TYR B N 1
ATOM 2736 C CA . TYR B 1 103 ? -1.228 13.273 -7.035 1 98.12 103 TYR B CA 1
ATOM 2737 C C . TYR B 1 103 ? -1.684 12.633 -5.73 1 98.12 103 TYR B C 1
ATOM 2739 O O . TYR B 1 103 ? -2.617 13.117 -5.09 1 98.12 103 TYR B O 1
ATOM 2747 N N . ASN B 1 104 ? -1.093 11.461 -5.445 1 98.19 104 ASN B N 1
ATOM 2748 C CA . ASN B 1 104 ? -1.115 11.023 -4.051 1 98.19 104 ASN B CA 1
ATOM 2749 C C . ASN B 1 104 ? -0.238 11.906 -3.172 1 98.19 104 ASN B C 1
ATOM 2751 O O . ASN B 1 104 ? 0.652 12.602 -3.672 1 98.19 104 ASN B O 1
ATOM 2755 N N . PHE B 1 105 ? -0.51 11.867 -1.86 1 98.81 105 PHE B N 1
ATOM 2756 C CA . PHE B 1 105 ? 0.432 12.609 -1.028 1 98.81 105 PHE B CA 1
ATOM 2757 C C . PHE B 1 105 ? 0.59 11.945 0.333 1 98.81 105 PHE B C 1
ATOM 2759 O O . PHE B 1 105 ? -0.319 11.258 0.803 1 98.81 105 PHE B O 1
ATOM 2766 N N . LEU B 1 106 ? 1.706 12.039 0.871 1 98.75 106 LEU B N 1
ATOM 2767 C CA . LEU B 1 106 ? 1.968 11.883 2.297 1 98.75 106 LEU B CA 1
ATOM 2768 C C . LEU B 1 106 ? 2.119 13.242 2.975 1 98.75 106 LEU B C 1
ATOM 2770 O O . LEU B 1 106 ? 3.113 13.945 2.76 1 98.75 106 LEU B O 1
ATOM 2774 N N . PHE B 1 107 ? 1.127 13.578 3.756 1 98.56 107 PHE B N 1
ATOM 2775 C CA . PHE B 1 107 ? 1.176 14.82 4.512 1 98.56 107 PHE B CA 1
ATOM 2776 C C . PHE B 1 107 ? 1.864 14.609 5.855 1 98.56 107 PHE B C 1
ATOM 2778 O O . PHE B 1 107 ? 1.593 13.633 6.551 1 98.56 107 PHE B O 1
ATOM 2785 N N . THR B 1 108 ? 2.721 15.531 6.16 1 96.75 108 THR B N 1
ATOM 2786 C CA . THR B 1 108 ? 3.391 15.477 7.453 1 96.75 108 THR B CA 1
ATOM 2787 C C . THR B 1 108 ? 3.537 16.875 8.047 1 96.75 108 THR B C 1
ATOM 2789 O O . THR B 1 108 ? 3.801 17.844 7.32 1 96.75 108 THR B O 1
ATOM 2792 N N . ASP B 1 109 ? 3.389 16.953 9.312 1 92.69 109 ASP B N 1
ATOM 2793 C CA . ASP B 1 109 ? 3.783 18.188 9.992 1 92.69 109 ASP B CA 1
ATOM 2794 C C . ASP B 1 109 ? 5.289 18.406 9.875 1 92.69 109 ASP B C 1
ATOM 2796 O O . ASP B 1 109 ? 6.055 17.469 9.672 1 92.69 109 ASP B O 1
ATOM 2800 N N . ALA B 1 110 ? 5.664 19.609 10.078 1 92.19 110 ALA B N 1
ATOM 2801 C CA . ALA B 1 110 ? 7.07 19.969 9.914 1 92.19 110 ALA B CA 1
ATOM 2802 C C . ALA B 1 110 ? 7.887 19.531 11.133 1 92.19 110 ALA B C 1
ATOM 2804 O O . ALA B 1 110 ? 9.117 19.5 11.07 1 92.19 110 ALA B O 1
ATOM 2805 N N . ASP B 1 111 ? 7.191 19.281 12.203 1 89.25 111 ASP B N 1
ATOM 2806 C CA . ASP B 1 111 ? 7.914 18.875 13.406 1 89.25 111 ASP B CA 1
ATOM 2807 C C . ASP B 1 111 ? 8.047 17.344 13.484 1 89.25 111 ASP B C 1
ATOM 2809 O O . ASP B 1 111 ? 7.93 16.766 14.562 1 89.25 111 ASP B O 1
ATOM 2813 N N . MET B 1 112 ? 8.305 16.766 12.406 1 91.75 112 MET B N 1
ATOM 2814 C CA . MET B 1 112 ? 8.508 15.32 12.344 1 91.75 112 MET B CA 1
ATOM 2815 C C . MET B 1 112 ? 9.961 14.984 12.039 1 91.75 112 MET B C 1
ATOM 2817 O O . MET B 1 112 ? 10.586 15.633 11.188 1 91.75 112 MET B O 1
ATOM 2821 N N . VAL B 1 113 ? 10.438 13.969 12.688 1 91.94 113 VAL B N 1
ATOM 2822 C CA . VAL B 1 113 ? 11.758 13.422 12.383 1 91.94 113 VAL B CA 1
ATOM 2823 C C . VAL B 1 113 ? 11.609 12.07 11.688 1 91.94 113 VAL B C 1
ATOM 2825 O O . VAL B 1 113 ? 10.836 11.219 12.133 1 91.94 113 VAL B O 1
ATOM 2828 N N . TRP B 1 114 ? 12.375 11.898 10.648 1 94.94 114 TRP B N 1
ATOM 2829 C CA . TRP B 1 114 ? 12.266 10.711 9.82 1 94.94 114 TRP B CA 1
ATOM 2830 C C . TRP B 1 114 ? 13.438 9.766 10.07 1 94.94 114 TRP B C 1
ATOM 2832 O O . TRP B 1 114 ? 14.586 10.195 10.172 1 94.94 114 TRP B O 1
ATOM 2842 N N . PHE B 1 115 ? 13.133 8.477 10.156 1 94.5 115 PHE B N 1
ATOM 2843 C CA . PHE B 1 115 ? 14.164 7.48 10.438 1 94.5 115 PHE B CA 1
ATOM 2844 C C . PHE B 1 115 ? 14.188 6.406 9.352 1 94.5 115 PHE B C 1
ATOM 2846 O O . PHE B 1 115 ? 15.258 5.91 8.984 1 94.5 115 PHE B O 1
ATOM 2853 N N . ARG B 1 116 ? 12.992 6.027 8.906 1 96.31 116 ARG B N 1
ATOM 2854 C CA . ARG B 1 116 ? 12.867 4.953 7.93 1 96.31 116 ARG B CA 1
ATOM 2855 C C . ARG B 1 116 ? 11.719 5.23 6.965 1 96.31 116 ARG B C 1
ATOM 2857 O O . ARG B 1 116 ? 10.984 6.211 7.125 1 96.31 116 ARG B O 1
ATOM 2864 N N . ASN B 1 117 ? 11.625 4.418 5.961 1 97.06 117 ASN B N 1
ATOM 2865 C CA . ASN B 1 117 ? 10.664 4.645 4.883 1 97.06 117 ASN B CA 1
ATOM 2866 C C . ASN B 1 117 ? 9.242 4.32 5.32 1 97.06 117 ASN B C 1
ATOM 2868 O O . ASN B 1 117 ? 8.898 3.156 5.531 1 97.06 117 ASN B O 1
ATOM 2872 N N . PRO B 1 118 ? 8.422 5.32 5.465 1 97.31 118 PRO B N 1
ATOM 2873 C CA . PRO B 1 118 ? 7.059 5.07 5.938 1 97.31 118 PRO B CA 1
ATOM 2874 C C . PRO B 1 118 ? 6.223 4.273 4.938 1 97.31 118 PRO B C 1
ATOM 2876 O O . PRO B 1 118 ? 5.25 3.623 5.324 1 97.31 118 PRO B O 1
ATOM 2879 N N . PHE B 1 119 ? 6.527 4.305 3.676 1 97.69 119 PHE B N 1
ATOM 2880 C CA . PHE B 1 119 ? 5.723 3.693 2.623 1 97.69 119 PHE B CA 1
ATOM 2881 C C . PHE B 1 119 ? 5.75 2.174 2.732 1 97.69 119 PHE B C 1
ATOM 2883 O O . PHE B 1 119 ? 4.91 1.489 2.145 1 97.69 119 PHE B O 1
ATOM 2890 N N . ARG B 1 120 ? 6.641 1.632 3.523 1 96 120 ARG B N 1
ATOM 2891 C CA . ARG B 1 120 ? 6.703 0.194 3.768 1 96 120 ARG B CA 1
ATOM 2892 C C . ARG B 1 120 ? 5.609 -0.246 4.734 1 96 120 ARG B C 1
ATOM 2894 O O . ARG B 1 120 ? 5.355 -1.442 4.887 1 96 120 ARG B O 1
ATOM 2901 N N . ARG B 1 121 ? 4.961 0.755 5.348 1 96.19 121 ARG B N 1
ATOM 2902 C CA . ARG B 1 121 ? 3.965 0.454 6.371 1 96.19 121 ARG B CA 1
ATOM 2903 C C . ARG B 1 121 ? 2.586 0.959 5.961 1 96.19 121 ARG B C 1
ATOM 2905 O O . ARG B 1 121 ? 1.637 0.897 6.742 1 96.19 121 ARG B O 1
ATOM 2912 N N . ILE B 1 122 ? 2.492 1.473 4.809 1 97.5 122 ILE B N 1
ATOM 2913 C CA . ILE B 1 122 ? 1.225 1.972 4.285 1 97.5 122 ILE B CA 1
ATOM 2914 C C . ILE B 1 122 ? 0.625 0.948 3.322 1 97.5 122 ILE B C 1
ATOM 2916 O O . ILE B 1 122 ? 1.248 0.586 2.322 1 97.5 122 ILE B O 1
ATOM 2920 N N . ALA B 1 123 ? -0.543 0.54 3.645 1 96.31 123 ALA B N 1
ATOM 2921 C CA . ALA B 1 123 ? -1.194 -0.542 2.91 1 96.31 123 ALA B CA 1
ATOM 2922 C C . ALA B 1 123 ? -1.852 -0.022 1.635 1 96.31 123 ALA B C 1
ATOM 2924 O O . ALA B 1 123 ? -2.441 1.061 1.63 1 96.31 123 ALA B O 1
ATOM 2925 N N . ILE B 1 124 ? -1.877 -0.865 0.608 1 96.31 124 ILE B N 1
ATOM 2926 C CA . ILE B 1 124 ? -2.488 -0.505 -0.667 1 96.31 124 ILE B CA 1
ATOM 2927 C C . ILE B 1 124 ? -4.008 -0.507 -0.529 1 96.31 124 ILE B C 1
ATOM 2929 O O . ILE B 1 124 ? -4.715 0.081 -1.353 1 96.31 124 ILE B O 1
ATOM 2933 N N . TYR B 1 125 ? -4.551 -1.049 0.584 1 95.44 125 TYR B N 1
ATOM 2934 C CA . TYR B 1 125 ? -5.977 -1.196 0.848 1 95.44 125 TYR B CA 1
ATOM 2935 C C . TYR B 1 125 ? -6.641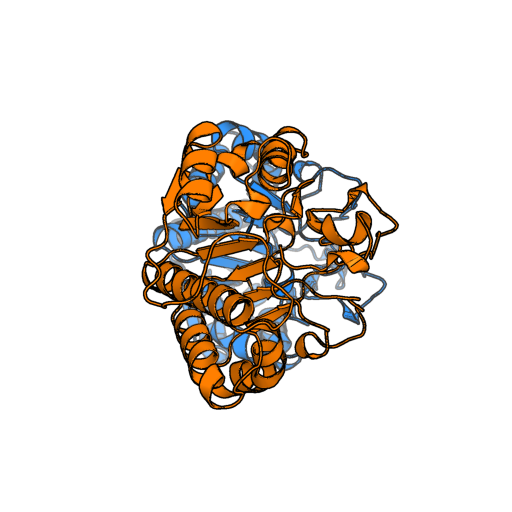 0.164 1.029 1 95.44 125 TYR B C 1
ATOM 2937 O O . TYR B 1 125 ? -7.758 0.385 0.553 1 95.44 125 TYR B O 1
ATOM 2945 N N . ALA B 1 126 ? -5.938 1.074 1.601 1 96.12 126 ALA B N 1
ATOM 2946 C CA . ALA B 1 126 ? -6.566 2.256 2.184 1 96.12 126 ALA B CA 1
ATOM 2947 C C . ALA B 1 126 ? -6.59 3.412 1.188 1 96.12 126 ALA B C 1
ATOM 2949 O O . ALA B 1 126 ? -5.668 3.566 0.384 1 96.12 126 ALA B O 1
ATOM 2950 N N . ASP B 1 127 ? -7.676 4.113 1.229 1 97.06 127 ASP B N 1
ATOM 2951 C CA . ASP B 1 127 ? -7.688 5.422 0.584 1 97.06 127 ASP B CA 1
ATOM 2952 C C . ASP B 1 127 ? -6.875 6.438 1.385 1 97.06 127 ASP B C 1
ATOM 2954 O O . ASP B 1 127 ? -6.199 7.293 0.809 1 97.06 127 ASP B O 1
ATOM 2958 N N . MET B 1 128 ? -6.988 6.258 2.693 1 98.31 128 MET B N 1
ATOM 2959 C CA . MET B 1 128 ? -6.258 7.102 3.633 1 98.31 128 MET B CA 1
ATOM 2960 C C . MET B 1 128 ? -5.625 6.262 4.738 1 98.31 128 MET B C 1
ATOM 2962 O O . MET B 1 128 ? -6.297 5.43 5.352 1 98.31 128 MET B O 1
ATOM 2966 N N . SER B 1 129 ? -4.395 6.418 4.941 1 98.12 129 SER B N 1
ATOM 2967 C CA . SER B 1 129 ? -3.693 5.918 6.117 1 98.12 129 SER B CA 1
ATOM 2968 C C . SER B 1 129 ? -3.254 7.059 7.027 1 98.12 129 SER B C 1
ATOM 2970 O O . SER B 1 129 ? -2.57 7.984 6.586 1 98.12 129 SER B O 1
ATOM 2972 N N . CYS B 1 130 ? -3.664 6.977 8.242 1 96.38 130 CYS B N 1
ATOM 2973 C CA . CYS B 1 130 ? -3.422 8.141 9.086 1 96.38 130 CYS B CA 1
ATOM 2974 C C . CYS B 1 130 ? -2.84 7.73 10.43 1 96.38 130 CYS B C 1
ATOM 2976 O O . CYS B 1 130 ? -3.141 6.645 10.938 1 96.38 130 CYS B O 1
ATOM 2978 N N . SER B 1 131 ? -2.062 8.594 10.992 1 93.38 131 SER B N 1
ATOM 2979 C CA . SER B 1 131 ? -1.474 8.352 12.305 1 93.38 131 SER B CA 1
ATOM 2980 C C . SER B 1 131 ? -2.547 8.281 13.383 1 93.38 131 SER B C 1
ATOM 2982 O O . SER B 1 131 ? -3.689 8.688 13.164 1 93.38 131 SER B O 1
ATOM 2984 N N . SER B 1 132 ? -2.166 7.668 14.461 1 91 132 SER B N 1
ATOM 2985 C CA . SER B 1 132 ? -3.031 7.527 15.625 1 91 132 SER B CA 1
ATOM 2986 C C . SER B 1 132 ? -2.271 7.809 16.922 1 91 132 SER B C 1
ATOM 2988 O O . SER B 1 132 ? -1.077 7.516 17.016 1 91 132 SER B O 1
ATOM 2990 N N . ASP B 1 133 ? -3.014 8.477 17.781 1 82.62 133 ASP B N 1
ATOM 2991 C CA . ASP B 1 133 ? -2.477 8.594 19.125 1 82.62 133 ASP B CA 1
ATOM 2992 C C . ASP B 1 133 ? -2.824 7.367 19.969 1 82.62 133 ASP B C 1
ATOM 2994 O O . ASP B 1 133 ? -3.961 6.887 19.938 1 82.62 133 ASP B O 1
ATOM 2998 N N . HIS B 1 134 ? -1.944 6.793 20.562 1 84.44 134 HIS B N 1
ATOM 2999 C CA . HIS B 1 134 ? -2.182 5.672 21.469 1 84.44 134 HIS B CA 1
ATOM 3000 C C . HIS B 1 134 ? -2.82 4.496 20.734 1 84.44 134 HIS B C 1
ATOM 3002 O O . HIS B 1 134 ? -3.848 3.971 21.172 1 84.44 134 HIS B O 1
ATOM 3008 N N . PHE B 1 135 ? -2.248 4.07 19.703 1 89.88 135 PHE B N 1
ATOM 3009 C CA . PHE B 1 135 ? -2.73 2.953 18.906 1 89.88 135 PHE B CA 1
ATOM 3010 C C . PHE B 1 135 ? -2.797 1.678 19.734 1 89.88 135 PHE B C 1
ATOM 3012 O O . PHE B 1 135 ? -1.873 1.377 20.5 1 89.88 135 PHE B O 1
ATOM 3019 N N . ARG B 1 136 ? -3.914 0.976 19.672 1 89.31 136 ARG B N 1
ATOM 3020 C CA . ARG B 1 136 ? -4.086 -0.342 20.266 1 89.31 136 ARG B CA 1
ATOM 3021 C C . ARG B 1 136 ? -4.547 -1.362 19.234 1 89.31 136 ARG B C 1
ATOM 3023 O O . ARG B 1 136 ? -5.598 -1.191 18.609 1 89.31 136 ARG B O 1
ATOM 3030 N N . PRO B 1 137 ? -3.775 -2.469 19.047 1 86.56 137 PRO B N 1
ATOM 3031 C CA . PRO B 1 137 ? -4.137 -3.475 18.047 1 86.56 137 PRO B CA 1
ATOM 3032 C C . PRO B 1 137 ? -5.543 -4.039 18.25 1 86.56 137 PRO B C 1
ATOM 3034 O O . PRO B 1 137 ? -6.191 -4.457 17.297 1 86.56 137 PRO B O 1
ATOM 3037 N N . SER B 1 138 ? -6.039 -3.998 19.453 1 89.94 138 SER B N 1
ATOM 3038 C CA . SER B 1 138 ? -7.332 -4.59 19.781 1 89.94 138 SER B CA 1
ATOM 3039 C C . SER B 1 138 ? -8.484 -3.68 19.359 1 89.94 138 SER B C 1
ATOM 3041 O O . SER B 1 138 ? -9.633 -4.109 19.297 1 89.94 138 SER B O 1
ATOM 3043 N N . ARG B 1 139 ? -8.203 -2.438 19.094 1 93.38 139 ARG B N 1
ATOM 3044 C CA . ARG B 1 139 ? -9.242 -1.49 18.688 1 93.38 139 ARG B CA 1
ATOM 3045 C C . ARG B 1 139 ? -9.516 -1.582 17.188 1 93.38 139 ARG B C 1
ATOM 3047 O O . ARG B 1 139 ? -8.594 -1.739 16.391 1 93.38 139 ARG B O 1
ATOM 3054 N N . ALA B 1 140 ? -10.805 -1.456 16.844 1 93.25 140 ALA B N 1
ATOM 3055 C CA . ALA B 1 140 ? -11.172 -1.351 15.438 1 93.25 140 ALA B CA 1
ATOM 3056 C C . ALA B 1 140 ? -10.555 -0.102 14.805 1 93.25 140 ALA B C 1
ATOM 3058 O O . ALA B 1 140 ? -10.305 0.89 15.5 1 93.25 140 ALA B O 1
ATOM 3059 N N . PRO B 1 141 ? -10.344 -0.113 13.57 1 93.94 141 PRO B N 1
ATOM 3060 C CA . PRO B 1 141 ? -9.648 0.983 12.891 1 93.94 141 PRO B CA 1
ATOM 3061 C C . PRO B 1 141 ? -10.281 2.346 13.18 1 93.94 141 PRO B C 1
ATOM 3063 O O . PRO B 1 141 ? -9.578 3.281 13.57 1 93.94 141 PRO B O 1
ATOM 3066 N N . LEU B 1 142 ? -11.594 2.467 13.109 1 96.19 142 LEU B N 1
ATOM 3067 C CA . LEU B 1 142 ? -12.25 3.764 13.25 1 96.19 142 LEU B CA 1
ATOM 3068 C C . LEU B 1 142 ? -12.398 4.145 14.719 1 96.19 142 LEU B C 1
ATOM 3070 O O . LEU B 1 142 ? -12.758 5.277 15.039 1 96.19 142 LEU B O 1
ATOM 3074 N N . ASP B 1 143 ? -12.008 3.223 15.602 1 96.38 143 ASP B N 1
ATOM 3075 C CA . ASP B 1 143 ? -12.062 3.521 17.031 1 96.38 143 ASP B CA 1
ATOM 3076 C C . ASP B 1 143 ? -10.711 4.023 17.547 1 96.38 143 ASP B C 1
ATOM 3078 O O . ASP B 1 143 ? -10.594 4.438 18.703 1 96.38 143 ASP B O 1
ATOM 3082 N N . GLN B 1 144 ? -9.75 3.938 16.672 1 94.38 144 GLN B N 1
ATOM 3083 C CA . GLN B 1 144 ? -8.445 4.492 17.031 1 94.38 144 GLN B CA 1
ATOM 3084 C C . GLN B 1 144 ? -8.508 6.012 17.141 1 94.38 144 GLN B C 1
ATOM 3086 O O . GLN B 1 144 ? -9.305 6.656 16.453 1 94.38 144 GLN B O 1
ATOM 3091 N N . PRO B 1 145 ? -7.738 6.609 18.062 1 92.56 145 PRO B N 1
ATOM 3092 C CA . PRO B 1 145 ? -7.637 8.07 18.125 1 92.56 145 PRO B CA 1
ATOM 3093 C C . PRO B 1 145 ? -6.812 8.656 16.969 1 92.56 145 PRO B C 1
ATOM 3095 O O . PRO B 1 145 ? -5.633 8.969 17.156 1 92.56 145 PRO B O 1
ATOM 3098 N N . LEU B 1 146 ? -7.441 8.828 15.859 1 94.06 146 LEU B N 1
ATOM 3099 C CA . LEU B 1 146 ? -6.789 9.219 14.617 1 94.06 146 LEU B CA 1
ATOM 3100 C C . LEU B 1 146 ? -6.266 10.648 14.711 1 94.06 146 LEU B C 1
ATOM 3102 O O . LEU B 1 146 ? -6.898 11.508 15.336 1 94.06 146 LEU B O 1
ATOM 3106 N N . ASN B 1 147 ? -5.109 10.789 14.188 1 91.44 147 ASN B N 1
ATOM 3107 C CA . ASN B 1 147 ? -4.41 12.07 14.141 1 91.44 147 ASN B CA 1
ATOM 3108 C C . ASN B 1 147 ? -4.035 12.445 12.703 1 91.44 147 ASN B C 1
ATOM 3110 O O . ASN B 1 147 ? -3.682 11.578 11.906 1 91.44 147 ASN B O 1
ATOM 3114 N N . THR B 1 148 ? -4.09 13.734 12.414 1 93.38 148 THR B N 1
ATOM 3115 C CA . THR B 1 148 ? -3.863 14.148 11.031 1 93.38 148 THR B CA 1
ATOM 3116 C C . THR B 1 148 ? -2.512 14.844 10.891 1 93.38 148 THR B C 1
ATOM 3118 O O . THR B 1 148 ? -2.318 15.656 9.984 1 93.38 148 THR B O 1
ATOM 3121 N N . GLY B 1 149 ? -1.61 14.609 11.805 1 92.31 149 GLY B N 1
ATOM 3122 C CA . GLY B 1 149 ? -0.264 15.141 11.672 1 92.31 149 GLY B CA 1
ATOM 3123 C C . GLY B 1 149 ? 0.556 14.43 10.609 1 92.31 149 GLY B C 1
ATOM 3124 O O . GLY B 1 149 ? 1.532 14.977 10.102 1 92.31 149 GLY B O 1
ATOM 3125 N N . LEU B 1 150 ? 0.218 13.227 10.375 1 96.12 150 LEU B N 1
ATOM 3126 C CA . LEU B 1 150 ? 0.795 12.406 9.312 1 96.12 150 LEU B CA 1
ATOM 3127 C C . LEU B 1 150 ? -0.26 11.5 8.695 1 96.12 150 LEU B C 1
ATOM 3129 O O . LEU B 1 150 ? -0.899 10.711 9.391 1 96.12 150 LEU B O 1
ATOM 3133 N N . TYR B 1 151 ? -0.514 11.641 7.426 1 97.81 151 TYR B N 1
ATOM 3134 C CA . TYR B 1 151 ? -1.404 10.703 6.75 1 97.81 151 TYR B CA 1
ATOM 3135 C C . TYR B 1 151 ? -1.13 10.672 5.254 1 97.81 151 TYR B C 1
ATOM 3137 O O . TYR B 1 151 ? -0.641 11.648 4.684 1 97.81 151 TYR B O 1
ATOM 3145 N N . TYR B 1 152 ? -1.271 9.562 4.703 1 98.69 152 TYR B N 1
ATOM 3146 C CA . TYR B 1 152 ? -1.169 9.312 3.27 1 98.69 152 TYR B CA 1
ATOM 3147 C C . TYR B 1 152 ? -2.551 9.227 2.633 1 98.69 152 TYR B C 1
ATOM 3149 O O . TYR B 1 152 ? -3.465 8.617 3.197 1 98.69 152 TYR B O 1
ATOM 3157 N N . MET B 1 153 ? -2.717 9.852 1.477 1 98.5 153 MET B N 1
ATOM 3158 C CA . MET B 1 153 ? -3.963 9.742 0.722 1 98.5 153 MET B CA 1
ATOM 3159 C C . MET B 1 153 ? -3.684 9.445 -0.748 1 98.5 153 MET B C 1
ATOM 3161 O O . MET B 1 153 ? -2.832 10.086 -1.364 1 98.5 153 MET B O 1
ATOM 3165 N N . LYS B 1 154 ? -4.371 8.422 -1.226 1 97 154 LYS B N 1
ATOM 3166 C CA . LYS B 1 154 ? -4.363 8.141 -2.658 1 97 154 LYS B CA 1
ATOM 3167 C C . LYS B 1 154 ? -5.297 9.094 -3.406 1 97 154 LYS B C 1
ATOM 3169 O O . LYS B 1 154 ? -6.383 9.414 -2.92 1 97 154 LYS B O 1
ATOM 3174 N N . SER B 1 155 ? -4.82 9.492 -4.562 1 96.94 155 SER B N 1
ATOM 3175 C CA . SER B 1 155 ? -5.707 10.297 -5.391 1 96.94 155 SER B CA 1
ATOM 3176 C C . SER B 1 155 ? -6.723 9.422 -6.125 1 96.94 155 SER B C 1
ATOM 3178 O O . SER B 1 155 ? -6.387 8.766 -7.113 1 96.94 155 SER B O 1
ATOM 3180 N N . THR B 1 156 ? -7.891 9.344 -5.656 1 94.12 156 THR B N 1
ATOM 3181 C CA . THR B 1 156 ? -9.039 8.672 -6.258 1 94.12 156 THR B CA 1
ATOM 3182 C C . THR B 1 156 ? -10.273 9.57 -6.215 1 94.12 156 THR B C 1
ATOM 3184 O O . THR B 1 156 ? -10.266 10.609 -5.551 1 94.12 156 THR B O 1
ATOM 3187 N N . ASN B 1 157 ? -11.258 9.148 -6.898 1 93.88 157 ASN B N 1
ATOM 3188 C CA . ASN B 1 157 ? -12.508 9.891 -6.793 1 93.88 157 ASN B CA 1
ATOM 3189 C C . ASN B 1 157 ? -13.047 9.875 -5.367 1 93.88 157 ASN B C 1
ATOM 3191 O O . ASN B 1 157 ? -13.539 10.898 -4.879 1 93.88 157 ASN B O 1
ATOM 3195 N N . ARG B 1 158 ? -12.898 8.812 -4.707 1 95.19 158 ARG B N 1
ATOM 3196 C CA . ARG B 1 158 ? -13.398 8.664 -3.344 1 95.19 158 ARG B CA 1
ATOM 3197 C C . ARG B 1 158 ? -12.68 9.609 -2.391 1 95.19 158 ARG B C 1
ATOM 3199 O O . ARG B 1 158 ? -13.312 10.289 -1.581 1 95.19 158 ARG B O 1
ATOM 3206 N N . SER B 1 159 ? -11.375 9.688 -2.562 1 97.06 159 SER B N 1
ATOM 3207 C CA . SER B 1 159 ? -10.609 10.531 -1.651 1 97.06 159 SER B CA 1
ATOM 3208 C C . SER B 1 159 ? -10.852 12.008 -1.93 1 97.06 159 SER B C 1
ATOM 3210 O O . SER B 1 159 ? -10.898 12.82 -1.003 1 97.06 159 SER B O 1
ATOM 3212 N N . VAL B 1 160 ? -10.984 12.328 -3.18 1 98 160 VAL B N 1
ATOM 3213 C CA . VAL B 1 160 ? -11.305 13.703 -3.529 1 98 160 VAL B CA 1
ATOM 3214 C C . VAL B 1 160 ? -12.648 14.094 -2.918 1 98 160 VAL B C 1
ATOM 3216 O O . VAL B 1 160 ? -12.766 15.141 -2.277 1 98 160 VAL B O 1
ATOM 3219 N N . GLU B 1 161 ? -13.617 13.211 -3.057 1 98.19 161 GLU B N 1
ATOM 3220 C CA . GLU B 1 161 ? -14.93 13.477 -2.475 1 98.19 161 GLU B CA 1
ATOM 3221 C C . GLU B 1 161 ? -14.859 13.508 -0.95 1 98.19 161 GLU B C 1
ATOM 3223 O O . GLU B 1 161 ? -15.57 14.289 -0.309 1 98.19 161 GLU B O 1
ATOM 3228 N N . MET B 1 162 ? -14.062 12.688 -0.427 1 98.5 162 MET B N 1
ATOM 3229 C CA . MET B 1 162 ? -13.875 12.648 1.021 1 98.5 162 MET B CA 1
ATOM 3230 C C . MET B 1 162 ? -13.391 13.992 1.542 1 98.5 162 MET B C 1
ATOM 3232 O O . MET B 1 162 ? -13.93 14.516 2.52 1 98.5 162 MET B O 1
ATOM 3236 N N . VAL B 1 163 ? -12.391 14.609 0.906 1 98.62 163 VAL B N 1
ATOM 3237 C CA . VAL B 1 163 ? -11.836 15.867 1.388 1 98.62 163 VAL B CA 1
ATOM 3238 C C . VAL B 1 163 ? -12.844 16.984 1.178 1 98.62 163 VAL B C 1
ATOM 3240 O O . VAL B 1 163 ? -12.969 17.891 2.018 1 98.62 163 VAL B O 1
ATOM 3243 N N . LYS B 1 164 ? -13.609 16.891 0.127 1 98.31 164 LYS B N 1
ATOM 3244 C CA . LYS B 1 164 ? -14.672 17.875 -0.083 1 98.31 164 LYS B CA 1
ATOM 3245 C C . LYS B 1 164 ? -15.711 17.797 1.036 1 98.31 164 LYS B C 1
ATOM 3247 O O . LYS B 1 164 ? -16.125 18.828 1.561 1 98.31 164 LYS B O 1
ATOM 3252 N N . TYR B 1 165 ? -16.109 16.578 1.326 1 98.5 165 TYR B N 1
ATOM 3253 C CA . TYR B 1 165 ? -17.062 16.359 2.41 1 98.5 165 TYR B CA 1
ATOM 3254 C C . TYR B 1 165 ? -16.5 16.875 3.734 1 98.5 165 TYR B C 1
ATOM 3256 O O . TYR B 1 165 ? -17.219 17.5 4.52 1 98.5 165 TYR B O 1
ATOM 3264 N N . TRP B 1 166 ? -15.242 16.625 3.967 1 98.56 166 TRP B N 1
ATOM 3265 C CA . TRP B 1 166 ? -14.516 17.078 5.148 1 98.56 166 TRP B CA 1
ATOM 3266 C C . TRP B 1 166 ? -14.5 18.609 5.23 1 98.56 166 TRP B C 1
ATOM 3268 O O . TRP B 1 166 ? -14.828 19.188 6.266 1 98.56 166 TRP B O 1
ATOM 3278 N N . GLN B 1 167 ? -14.25 19.281 4.164 1 97.75 167 GLN B N 1
ATOM 3279 C CA . GLN B 1 167 ? -14.258 20.734 4.094 1 97.75 167 GLN B CA 1
ATOM 3280 C C . GLN B 1 167 ? -15.656 21.297 4.367 1 97.75 167 GLN B C 1
ATOM 3282 O O . GLN B 1 167 ? -15.812 22.25 5.125 1 97.75 167 GLN B O 1
ATOM 3287 N N . ALA B 1 168 ? -16.578 20.641 3.787 1 97.75 168 ALA B N 1
ATOM 3288 C CA . ALA B 1 168 ? -17.953 21.094 3.945 1 97.75 168 ALA B CA 1
ATOM 3289 C C . ALA B 1 168 ? -18.422 20.938 5.391 1 97.75 168 ALA B C 1
ATOM 3291 O O . ALA B 1 168 ? -19.234 21.734 5.871 1 97.75 168 ALA B O 1
ATOM 3292 N N . ALA B 1 169 ? -17.891 20 6.043 1 98.12 169 ALA B N 1
ATOM 3293 C CA . ALA B 1 169 ? -18.297 19.719 7.418 1 98.12 169 ALA B CA 1
ATOM 3294 C C . ALA B 1 169 ? -17.859 20.828 8.359 1 98.12 169 ALA B C 1
ATOM 3296 O O . ALA B 1 169 ? -18.344 20.938 9.484 1 98.12 169 ALA B O 1
ATOM 3297 N N . ARG B 1 170 ? -16.891 21.656 7.898 1 97.19 170 ARG B N 1
ATOM 3298 C CA . ARG B 1 170 ? -16.469 22.797 8.695 1 97.19 170 ARG B CA 1
ATOM 3299 C C . ARG B 1 170 ? -17.656 23.641 9.133 1 97.19 170 ARG B C 1
ATOM 3301 O O . ARG B 1 170 ? -17.688 24.156 10.25 1 97.19 170 ARG B O 1
ATOM 3308 N N . GLU B 1 171 ? -18.672 23.719 8.273 1 97.12 171 GLU B N 1
ATOM 3309 C CA . GLU B 1 171 ? -19.844 24.531 8.555 1 97.12 171 GLU B CA 1
ATOM 3310 C C . GLU B 1 171 ? -20.719 23.891 9.641 1 97.12 171 GLU B C 1
ATOM 3312 O O . GLU B 1 171 ? -21.391 24.594 10.391 1 97.12 171 GLU B O 1
ATOM 3317 N N . ARG B 1 172 ? -20.672 22.609 9.758 1 97.62 172 ARG B N 1
ATOM 3318 C CA . ARG B 1 172 ? -21.453 21.891 10.758 1 97.62 172 ARG B CA 1
ATOM 3319 C C . ARG B 1 172 ? -20.797 21.984 12.133 1 97.62 172 ARG B C 1
ATOM 3321 O O . ARG B 1 172 ? -21.453 21.734 13.148 1 97.62 172 ARG B O 1
ATOM 3328 N N . PHE B 1 173 ? -19.531 22.328 12.156 1 97.19 173 PHE B N 1
ATOM 3329 C CA . PHE B 1 173 ? -18.797 22.375 13.414 1 97.19 173 PHE B CA 1
ATOM 3330 C C . PHE B 1 173 ? -17.984 23.672 13.516 1 97.19 173 PHE B C 1
ATOM 3332 O O . PHE B 1 173 ? -16.75 23.625 13.578 1 97.19 173 PHE B O 1
ATOM 3339 N N . PRO B 1 174 ? -18.656 24.781 13.602 1 95.12 174 PRO B N 1
ATOM 3340 C CA . PRO B 1 174 ? -17.938 26.062 13.633 1 95.12 174 PRO B CA 1
ATOM 3341 C C . PRO B 1 174 ? -16.969 26.172 14.805 1 95.12 174 PRO B C 1
ATOM 3343 O O . PRO B 1 174 ? -17.281 25.703 15.914 1 95.12 174 PRO B O 1
ATOM 3346 N N . GLY B 1 175 ? -15.805 26.703 14.57 1 95.56 175 GLY B N 1
ATOM 3347 C CA . GLY B 1 175 ? -14.82 26.938 15.617 1 95.56 175 GLY B CA 1
ATOM 3348 C C . GLY B 1 175 ? -13.984 25.719 15.938 1 95.56 175 GLY B C 1
ATOM 3349 O O . GLY B 1 175 ? -13.219 25.719 16.906 1 95.56 175 GLY B O 1
ATOM 3350 N N . ARG B 1 176 ? -14.141 24.688 15.188 1 96.94 176 ARG B N 1
ATOM 3351 C CA . ARG B 1 176 ? -13.359 23.469 15.406 1 96.94 176 ARG B CA 1
ATOM 3352 C C . ARG B 1 176 ? -12.281 23.312 14.336 1 96.94 176 ARG B C 1
ATOM 3354 O O . ARG B 1 176 ? -12.43 23.812 13.219 1 96.94 176 ARG B O 1
ATOM 3361 N N . HIS B 1 177 ? -11.18 22.75 14.727 1 96.31 177 HIS B N 1
ATOM 3362 C CA . HIS B 1 177 ? -10.094 22.531 13.773 1 96.31 177 HIS B CA 1
ATOM 3363 C C . HIS B 1 177 ? -10.336 21.281 12.938 1 96.31 177 HIS B C 1
ATOM 3365 O O . HIS B 1 177 ? -11.195 20.453 13.281 1 96.31 177 HIS B O 1
ATOM 3371 N N . ASP B 1 178 ? -9.609 21.094 11.891 1 97 178 ASP B N 1
ATOM 3372 C CA . ASP B 1 178 ? -9.836 20.109 10.844 1 97 178 ASP B CA 1
ATOM 3373 C C . ASP B 1 178 ? -9.742 18.688 11.406 1 97 178 ASP B C 1
ATOM 3375 O O . ASP B 1 178 ? -10.562 17.828 11.086 1 97 178 ASP B O 1
ATOM 3379 N N . GLN B 1 179 ? -8.781 18.438 12.289 1 95.88 179 GLN B N 1
ATOM 3380 C CA . GLN B 1 179 ? -8.617 17.094 12.836 1 95.88 179 GLN B CA 1
ATOM 3381 C C . GLN B 1 179 ? -9.828 16.688 13.664 1 95.88 179 GLN B C 1
ATOM 3383 O O . GLN B 1 179 ? -10.305 15.547 13.555 1 95.88 179 GLN B O 1
ATOM 3388 N N . TRP B 1 180 ? -10.188 17.578 14.484 1 96.06 180 TRP B N 1
ATOM 3389 C CA . TRP B 1 180 ? -11.352 17.281 15.305 1 96.06 180 TRP B CA 1
ATOM 3390 C C . TRP B 1 180 ? -12.562 16.953 14.438 1 96.06 180 TRP B C 1
ATOM 3392 O O . TRP B 1 180 ? -13.266 15.969 14.688 1 96.06 180 TRP B O 1
ATOM 3402 N N . VAL B 1 181 ? -12.805 17.75 13.477 1 98.19 181 VAL B N 1
ATOM 3403 C CA . VAL B 1 181 ? -13.945 17.547 12.586 1 98.19 181 VAL B CA 1
ATOM 3404 C C . VAL B 1 181 ? -13.805 16.203 11.875 1 98.19 181 VAL B C 1
ATOM 3406 O O . VAL B 1 181 ? -14.781 15.453 11.75 1 98.19 181 VAL B O 1
ATOM 3409 N N . PHE B 1 182 ? -12.617 15.906 11.445 1 98.38 182 PHE B N 1
ATOM 3410 C CA . PHE B 1 182 ? -12.375 14.617 10.812 1 98.38 182 PHE B CA 1
ATOM 3411 C C . PHE B 1 182 ? -12.82 13.477 11.727 1 98.38 182 PHE B C 1
ATOM 3413 O O . PHE B 1 182 ? -13.531 12.57 11.297 1 98.38 182 PHE B O 1
ATOM 3420 N N . VAL B 1 183 ? -12.398 13.539 12.945 1 97.06 183 VAL B N 1
ATOM 3421 C CA . VAL B 1 183 ? -12.711 12.492 13.922 1 97.06 183 VAL B CA 1
ATOM 3422 C C . VAL B 1 183 ? -14.219 12.383 14.102 1 97.06 183 VAL B C 1
ATOM 3424 O O . VAL B 1 183 ? -14.758 11.281 14.242 1 97.06 183 VAL B O 1
ATOM 3427 N N . MET B 1 184 ? -14.906 13.477 13.984 1 97.62 184 MET B N 1
ATOM 3428 C CA . MET B 1 184 ? -16.359 13.5 14.18 1 97.62 184 MET B CA 1
ATOM 3429 C C . MET B 1 184 ? -17.078 12.883 12.984 1 97.62 184 MET B C 1
ATOM 3431 O O . MET B 1 184 ? -18.125 12.25 13.141 1 97.62 184 MET B O 1
ATOM 3435 N N . ILE B 1 185 ? -16.484 12.977 11.844 1 98.19 185 ILE B N 1
ATOM 3436 C CA . ILE B 1 185 ? -17.266 12.625 10.664 1 98.19 185 ILE B CA 1
ATOM 3437 C C . ILE B 1 185 ? -16.703 11.359 10.023 1 98.19 185 ILE B C 1
ATOM 3439 O O . ILE B 1 185 ? -17.219 10.883 9.016 1 98.19 185 ILE B O 1
ATOM 3443 N N . LYS B 1 186 ? -15.625 10.852 10.57 1 97.69 186 LYS B N 1
ATOM 3444 C CA . LYS B 1 186 ? -14.938 9.734 9.93 1 97.69 186 LYS B CA 1
ATOM 3445 C C . LYS B 1 186 ? -15.898 8.57 9.664 1 97.69 186 LYS B C 1
ATOM 3447 O O . LYS B 1 186 ? -15.805 7.902 8.633 1 97.69 186 LYS B O 1
ATOM 3452 N N . ARG B 1 187 ? -16.828 8.312 10.539 1 97.5 187 ARG B N 1
ATOM 3453 C CA . ARG B 1 187 ? -17.766 7.223 10.328 1 97.5 187 ARG B CA 1
ATOM 3454 C C . ARG B 1 187 ? -18.75 7.559 9.211 1 97.5 187 ARG B C 1
ATOM 3456 O O . ARG B 1 187 ? -19.172 6.676 8.453 1 97.5 187 ARG B O 1
ATOM 3463 N N . GLU B 1 188 ? -19.109 8.852 9.055 1 97.44 188 GLU B N 1
ATOM 3464 C CA . GLU B 1 188 ? -19.938 9.312 7.938 1 97.44 188 GLU B CA 1
ATOM 3465 C C . GLU B 1 188 ? -19.203 9.117 6.609 1 97.44 188 GLU B C 1
ATOM 3467 O O . GLU B 1 188 ? -19.797 8.703 5.617 1 97.44 188 GLU B O 1
ATOM 3472 N N . LEU B 1 189 ? -17.938 9.445 6.664 1 97.69 189 LEU B N 1
ATOM 3473 C CA . LEU B 1 189 ? -17.125 9.305 5.457 1 97.69 189 LEU B CA 1
ATOM 3474 C C . LEU B 1 189 ? -17.109 7.859 4.98 1 97.69 189 LEU B C 1
ATOM 3476 O O . LEU B 1 189 ? -17.297 7.59 3.789 1 97.69 189 LEU B O 1
ATOM 3480 N N . VAL B 1 190 ? -16.953 6.93 5.871 1 96.44 190 VAL B N 1
ATOM 3481 C CA . VAL B 1 190 ? -16.859 5.512 5.547 1 96.44 190 VAL B CA 1
ATOM 3482 C C . VAL B 1 190 ? -18.234 5 5.09 1 96.44 190 VAL B C 1
ATOM 3484 O O . VAL B 1 190 ? -18.328 4.281 4.094 1 96.44 190 VAL B O 1
ATOM 3487 N N . SER B 1 191 ? -19.281 5.371 5.785 1 96.81 191 SER B N 1
ATOM 3488 C CA . SER B 1 191 ? -20.609 4.859 5.477 1 96.81 191 SER B CA 1
ATOM 3489 C C . SER B 1 191 ? -21.141 5.457 4.18 1 96.81 191 SER B C 1
ATOM 3491 O O . SER B 1 191 ? -21.703 4.742 3.348 1 96.81 191 SER B O 1
ATOM 3493 N N . LYS B 1 192 ? -20.922 6.758 3.93 1 96.88 192 LYS B N 1
ATOM 3494 C CA . LYS B 1 192 ? -21.531 7.457 2.801 1 96.88 192 LYS B CA 1
ATOM 3495 C C . LYS B 1 192 ? -20.672 7.324 1.545 1 96.88 192 LYS B C 1
ATOM 3497 O O . LYS B 1 192 ? -21.203 7.188 0.439 1 96.88 192 LYS B O 1
ATOM 3502 N N . LEU B 1 193 ? -19.391 7.363 1.777 1 97.06 193 LEU B N 1
ATOM 3503 C CA . LEU B 1 193 ? -18.516 7.43 0.617 1 97.06 193 LEU B CA 1
ATOM 3504 C C . LEU B 1 193 ? -17.734 6.129 0.449 1 97.06 193 LEU B C 1
ATOM 3506 O O . LEU B 1 193 ? -17 5.961 -0.527 1 97.06 193 LEU B O 1
ATOM 3510 N N . GLN B 1 194 ? -17.812 5.23 1.411 1 94.38 194 GLN B N 1
ATOM 3511 C CA . GLN B 1 194 ? -17.156 3.934 1.394 1 94.38 194 GLN B CA 1
ATOM 3512 C C . GLN B 1 194 ? -15.633 4.094 1.365 1 94.38 194 GLN B C 1
ATOM 3514 O O . GLN B 1 194 ? -14.938 3.311 0.722 1 94.38 194 GLN B O 1
ATOM 3519 N N . VAL B 1 195 ? -15.18 5.234 1.95 1 96.31 195 VAL B N 1
ATOM 3520 C CA . VAL B 1 195 ? -13.742 5.449 2.035 1 96.31 195 VAL B CA 1
ATOM 3521 C C . VAL B 1 195 ? -13.125 4.441 3.002 1 96.31 195 VAL B C 1
ATOM 3523 O O . VAL B 1 195 ? -13.719 4.113 4.031 1 96.31 195 VAL B O 1
ATOM 3526 N N . LYS B 1 196 ? -11.984 3.945 2.672 1 95.69 196 LYS B N 1
ATOM 3527 C CA . LYS B 1 196 ? -11.219 3.047 3.531 1 95.69 196 LYS B CA 1
ATOM 3528 C C . LYS B 1 196 ? -10.133 3.803 4.285 1 95.69 196 LYS B C 1
ATOM 3530 O O . LYS B 1 196 ? -9.156 4.262 3.686 1 95.69 196 LYS B O 1
ATOM 3535 N N . VAL B 1 197 ? -10.312 3.91 5.598 1 97.19 197 VAL B N 1
ATOM 3536 C CA . VAL B 1 197 ? -9.367 4.605 6.461 1 97.19 197 VAL B CA 1
ATOM 3537 C C . VAL B 1 197 ? -8.625 3.594 7.336 1 97.19 197 VAL B C 1
ATOM 3539 O O . VAL B 1 197 ? -9.25 2.811 8.055 1 97.19 197 VAL B O 1
ATOM 3542 N N . GLU B 1 198 ? -7.328 3.59 7.23 1 96.94 198 GLU B N 1
ATOM 3543 C CA . GLU B 1 198 ? -6.508 2.68 8.031 1 96.94 198 GLU B CA 1
ATOM 3544 C C . GLU B 1 198 ? -5.57 3.447 8.953 1 96.94 198 GLU B C 1
ATOM 3546 O O . GLU B 1 198 ? -4.809 4.305 8.5 1 96.94 198 GLU B O 1
ATOM 3551 N N . PRO B 1 199 ? -5.586 3.145 10.266 1 96.38 199 PRO B N 1
ATOM 3552 C CA . PRO B 1 199 ? -4.641 3.779 11.188 1 96.38 199 PRO B CA 1
ATOM 3553 C C . PRO B 1 199 ? -3.221 3.229 11.047 1 96.38 199 PRO B C 1
ATOM 3555 O O . PRO B 1 199 ? -3.041 2.049 10.734 1 96.38 199 PRO B O 1
ATOM 3558 N N . LEU B 1 200 ? -2.312 4.031 11.234 1 95.38 200 LEU B N 1
ATOM 3559 C CA . LEU B 1 200 ? -0.91 3.635 11.289 1 95.38 200 LEU B CA 1
ATOM 3560 C C . LEU B 1 200 ? -0.489 3.299 12.711 1 95.38 200 LEU B C 1
ATOM 3562 O O . LEU B 1 200 ? -0.885 3.982 13.656 1 95.38 200 LEU B O 1
ATOM 3566 N N . GLU B 1 201 ? 0.237 2.287 12.867 1 91.5 201 GLU B N 1
ATOM 3567 C CA . GLU B 1 201 ? 0.632 1.797 14.188 1 91.5 201 GLU B CA 1
ATOM 3568 C C . GLU B 1 201 ? 1.716 2.678 14.797 1 91.5 201 GLU B C 1
ATOM 3570 O O . GLU B 1 201 ? 2.689 3.031 14.133 1 91.5 201 GLU B O 1
ATOM 3575 N N . THR B 1 202 ? 1.63 2.92 16.047 1 90.19 202 THR B N 1
ATOM 3576 C CA . THR B 1 202 ? 2.535 3.842 16.719 1 90.19 202 THR B CA 1
ATOM 3577 C C . THR B 1 202 ? 3.914 3.215 16.891 1 90.19 202 THR B C 1
ATOM 3579 O O . THR B 1 202 ? 4.891 3.918 17.172 1 90.19 202 THR B O 1
ATOM 3582 N N . VAL B 1 203 ? 3.99 1.917 16.719 1 89.31 203 VAL B N 1
ATOM 3583 C CA . VAL B 1 203 ? 5.305 1.285 16.781 1 89.31 203 VAL B CA 1
ATOM 3584 C C . VAL B 1 203 ? 6.176 1.807 15.641 1 89.31 203 VAL B C 1
ATOM 3586 O O . VAL B 1 203 ? 7.395 1.922 15.789 1 89.31 203 VAL B O 1
ATOM 3589 N N . TYR B 1 204 ? 5.531 2.219 14.523 1 92.69 204 TYR B N 1
ATOM 3590 C CA . TYR B 1 204 ? 6.25 2.738 13.367 1 92.69 204 TYR B CA 1
ATOM 3591 C C . TYR B 1 204 ? 6.168 4.258 13.305 1 92.69 204 TYR B C 1
ATOM 3593 O O . TYR B 1 204 ? 7.102 4.922 12.844 1 92.69 204 TYR B O 1
ATOM 3601 N N . PHE B 1 205 ? 5.012 4.719 13.758 1 91.88 205 PHE B N 1
ATOM 3602 C CA . PHE B 1 205 ? 4.734 6.145 13.625 1 91.88 205 PHE B CA 1
ATOM 3603 C C . PHE B 1 205 ? 4.426 6.766 14.984 1 91.88 205 PHE B C 1
ATOM 3605 O O . PHE B 1 205 ? 3.26 6.906 15.352 1 91.88 205 PHE B O 1
ATOM 3612 N N . GLY B 1 206 ? 5.496 6.938 15.68 1 78.94 206 GLY B N 1
ATOM 3613 C CA . GLY B 1 206 ? 5.352 7.418 17.047 1 78.94 206 GLY B CA 1
ATOM 3614 C C . GLY B 1 206 ? 4.695 8.781 17.141 1 78.94 206 GLY B C 1
ATOM 3615 O O . GLY B 1 206 ? 5.039 9.695 16.375 1 78.94 206 GLY B O 1
ATOM 3616 N N . GLY B 1 207 ? 3.553 8.703 17.797 1 62.41 207 GLY B N 1
ATOM 3617 C CA . GLY B 1 207 ? 2.855 9.945 18.078 1 62.41 207 GLY B CA 1
ATOM 3618 C C . GLY B 1 207 ? 3.527 10.781 19.156 1 62.41 207 GLY B C 1
ATOM 3619 O O . GLY B 1 207 ? 4.688 10.539 19.5 1 62.41 207 GLY B O 1
ATOM 3620 N N . PHE B 1 208 ? 2.656 11.664 19.609 1 56.75 208 PHE B N 1
ATOM 3621 C CA . PHE B 1 208 ? 2.994 12.586 20.703 1 56.75 208 PHE B CA 1
ATOM 3622 C C . PHE B 1 208 ? 3.473 11.82 21.922 1 56.75 208 PHE B C 1
ATOM 3624 O O . PHE B 1 208 ? 2.672 11.188 22.625 1 56.75 208 PHE B O 1
ATOM 3631 N N . CYS B 1 209 ? 4.773 11.805 22.172 1 54.53 209 CYS B N 1
ATOM 3632 C CA . CYS B 1 209 ? 5.383 11.367 23.422 1 54.53 209 CYS B CA 1
ATOM 3633 C C . CYS B 1 209 ? 5.266 9.852 23.578 1 54.53 209 CYS B C 1
ATOM 3635 O O . CYS B 1 209 ? 5.352 9.336 24.703 1 54.53 209 CYS B O 1
ATOM 3637 N N . GLU B 1 210 ? 4.703 9.203 22.547 1 59.41 210 GLU B N 1
ATOM 3638 C CA . GLU B 1 210 ? 4.691 7.754 22.719 1 59.41 210 GLU B CA 1
ATOM 3639 C C . GLU B 1 210 ? 5.949 7.117 22.141 1 59.41 210 GLU B C 1
ATOM 3641 O O . GLU B 1 210 ? 6.227 7.25 20.953 1 59.41 210 GLU B O 1
ATOM 3646 N N . TYR B 1 211 ? 7.008 7.082 23.047 1 55.94 211 TYR B N 1
ATOM 3647 C CA . TYR B 1 211 ? 8.211 6.367 22.641 1 55.94 211 TYR B CA 1
ATOM 3648 C C . TYR B 1 211 ? 7.969 4.863 22.609 1 55.94 211 TYR B C 1
ATOM 3650 O O . TYR B 1 211 ? 7.289 4.324 23.484 1 55.94 211 TYR B O 1
ATOM 3658 N N . HIS B 1 212 ? 8.086 4.352 21.328 1 60.66 212 HIS B N 1
ATOM 3659 C CA . HIS B 1 212 ? 7.977 2.898 21.344 1 60.66 212 HIS B CA 1
ATOM 3660 C C . HIS B 1 212 ? 9.312 2.248 21.672 1 60.66 212 HIS B C 1
ATOM 3662 O O . HIS B 1 212 ? 10.367 2.848 21.453 1 60.66 212 HIS B O 1
ATOM 3668 N N . ASP B 1 213 ? 9.164 1.108 22.344 1 63.59 213 ASP B N 1
ATOM 3669 C CA . ASP B 1 213 ? 10.211 0.301 22.953 1 63.59 213 ASP B CA 1
ATOM 3670 C C . ASP B 1 213 ? 11.148 -0.275 21.891 1 63.59 213 ASP B C 1
ATOM 3672 O O . ASP B 1 213 ? 12.227 -0.784 22.219 1 63.59 213 ASP B O 1
ATOM 3676 N N . ASP B 1 214 ? 10.766 -0.054 20.547 1 76.81 214 ASP B N 1
ATOM 3677 C CA . ASP B 1 214 ? 11.688 -0.621 19.578 1 76.81 214 ASP B CA 1
ATOM 3678 C C . ASP B 1 214 ? 12.133 0.433 18.562 1 76.81 214 ASP B C 1
ATOM 3680 O O . ASP B 1 214 ? 11.492 0.61 17.516 1 76.81 214 ASP B O 1
ATOM 3684 N N . PRO B 1 215 ? 13.172 1.138 18.891 1 80.69 215 PRO B N 1
ATOM 3685 C CA . PRO B 1 215 ? 13.625 2.234 18.031 1 80.69 215 PRO B CA 1
ATOM 3686 C C . PRO B 1 215 ? 13.977 1.772 16.625 1 80.69 215 PRO B C 1
ATOM 3688 O O . PRO B 1 215 ? 13.992 2.578 15.688 1 80.69 215 PRO B O 1
ATOM 3691 N N . GLU B 1 216 ? 14.203 0.487 16.469 1 85.38 216 GLU B N 1
ATOM 3692 C CA . GLU B 1 216 ? 14.633 -0.026 15.172 1 85.38 216 GLU B CA 1
ATOM 3693 C C . GLU B 1 216 ? 13.453 -0.127 14.203 1 85.38 216 GLU B C 1
ATOM 3695 O O . GLU B 1 216 ? 13.648 -0.289 13 1 85.38 216 GLU B O 1
ATOM 3700 N N . LYS B 1 217 ? 12.25 0.107 14.672 1 89.12 217 LYS B N 1
ATOM 3701 C CA . LYS B 1 217 ? 11.062 -0.026 13.828 1 89.12 217 LYS B CA 1
ATOM 3702 C C . LYS B 1 217 ? 10.5 1.342 13.453 1 89.12 217 LYS B C 1
ATOM 3704 O O . LYS B 1 217 ? 9.688 1.454 12.531 1 89.12 217 LYS B O 1
ATOM 3709 N N . VAL B 1 218 ? 10.945 2.393 14.125 1 90.69 218 VAL B N 1
ATOM 3710 C CA . VAL B 1 218 ? 10.336 3.715 14.008 1 90.69 218 VAL B CA 1
ATOM 3711 C C . VAL B 1 218 ? 10.594 4.281 12.617 1 90.69 218 VAL B C 1
ATOM 3713 O O . VAL B 1 218 ? 11.734 4.293 12.141 1 90.69 218 VAL B O 1
ATOM 3716 N N . CYS B 1 219 ? 9.531 4.684 11.961 1 94.62 219 CYS B N 1
ATOM 3717 C CA . CYS B 1 219 ? 9.656 5.375 10.688 1 94.62 219 CYS B CA 1
ATOM 3718 C C . CYS B 1 219 ? 9.758 6.883 10.891 1 94.62 219 CYS B C 1
ATOM 3720 O O . CYS B 1 219 ? 10.641 7.531 10.328 1 94.62 219 CYS B O 1
ATOM 3722 N N . THR B 1 220 ? 8.852 7.395 11.703 1 93.06 220 THR B N 1
ATOM 3723 C CA . THR B 1 220 ? 8.844 8.82 12.023 1 93.06 220 THR B CA 1
ATOM 3724 C C . THR B 1 220 ? 8.438 9.047 13.477 1 93.06 220 THR B C 1
ATOM 3726 O O . THR B 1 220 ? 7.781 8.195 14.078 1 93.06 220 THR B O 1
ATOM 3729 N N . ILE B 1 221 ? 8.875 10.172 13.984 1 88.5 221 ILE B N 1
ATOM 3730 C CA . ILE B 1 221 ? 8.445 10.602 15.312 1 88.5 221 ILE B CA 1
ATOM 3731 C C . ILE B 1 221 ? 8.055 12.078 15.281 1 88.5 221 ILE B C 1
ATOM 3733 O O . ILE B 1 221 ? 8.711 12.883 14.609 1 88.5 221 ILE B O 1
ATOM 3737 N N . HIS B 1 222 ? 7.016 12.367 16 1 85.19 222 HIS B N 1
ATOM 3738 C CA . HIS B 1 222 ? 6.688 13.773 16.203 1 85.19 222 HIS B CA 1
ATOM 3739 C C . HIS B 1 222 ? 7.605 14.406 17.25 1 85.19 222 HIS B C 1
ATOM 3741 O O . HIS B 1 222 ? 7.672 13.945 18.391 1 85.19 222 HIS B O 1
ATOM 3747 N N . ALA B 1 223 ? 8.359 15.32 16.953 1 74.56 223 ALA B N 1
ATOM 3748 C CA . ALA B 1 223 ? 9.391 15.914 17.812 1 74.56 223 ALA B CA 1
ATOM 3749 C C . ALA B 1 223 ? 8.773 16.859 18.828 1 74.56 223 ALA B C 1
ATOM 3751 O O . ALA B 1 223 ? 9.375 17.141 19.875 1 74.56 223 ALA B O 1
ATOM 3752 N N . ASP B 1 224 ? 7.723 17.438 18.547 1 63.91 224 ASP B N 1
ATOM 3753 C CA . ASP B 1 224 ? 7.199 18.484 19.438 1 63.91 224 ASP B CA 1
ATOM 3754 C C . ASP B 1 224 ? 6.824 17.906 20.797 1 63.91 224 ASP B C 1
ATOM 3756 O O . ASP B 1 224 ? 6.859 18.625 21.797 1 63.91 224 ASP B O 1
ATOM 3760 N N . CYS B 1 225 ? 6.48 16.578 20.906 1 53.22 225 CYS B N 1
ATOM 3761 C CA . CYS B 1 225 ? 6.195 16.125 22.266 1 53.22 225 CYS B CA 1
ATOM 3762 C C . CYS B 1 225 ? 7.438 16.219 23.141 1 53.22 225 CYS B C 1
ATOM 3764 O O . CYS B 1 225 ? 7.344 16.156 24.375 1 53.22 225 CYS B O 1
ATOM 3766 N N . CYS B 1 226 ? 8.461 16.047 22.594 1 45.22 226 CYS B N 1
ATOM 3767 C CA . CYS B 1 226 ? 9.688 16.016 23.375 1 45.22 226 CYS B CA 1
ATOM 3768 C C . CYS B 1 226 ? 10.023 17.391 23.938 1 45.22 226 CYS B C 1
ATOM 3770 O O . CYS B 1 226 ? 10.75 17.5 24.922 1 45.22 226 CYS B O 1
ATOM 3772 N N . VAL B 1 227 ? 9.922 18.375 23.172 1 43.72 227 VAL B N 1
ATOM 3773 C CA . VAL B 1 227 ? 10.391 19.656 23.703 1 43.72 227 VAL B CA 1
ATOM 3774 C C . VAL B 1 227 ? 9.32 20.266 24.609 1 43.72 227 VAL B C 1
ATOM 3776 O O . VAL B 1 227 ? 9.469 21.391 25.094 1 43.72 227 VAL B O 1
ATOM 3779 N N . GLY B 1 228 ? 8.344 19.438 25.5 1 36.5 228 GLY B N 1
ATOM 3780 C CA . GLY B 1 228 ? 7.395 19.844 26.516 1 36.5 228 GLY B CA 1
ATOM 3781 C C . GLY B 1 228 ? 6.047 20.25 25.953 1 36.5 228 GLY B C 1
ATOM 3782 O O . GLY B 1 228 ? 5.965 20.75 24.828 1 36.5 228 GLY B O 1
ATOM 3783 N N . LEU B 1 229 ? 4.871 19.469 26.25 1 39.81 229 LEU B N 1
ATOM 3784 C CA . LEU B 1 229 ? 3.455 19.703 25.984 1 39.81 229 LEU B CA 1
ATOM 3785 C C . LEU B 1 229 ? 3.143 21.188 25.953 1 39.81 229 LEU B C 1
ATOM 3787 O O . LEU B 1 229 ? 2.143 21.594 25.359 1 39.81 229 LEU B O 1
ATOM 3791 N N . ALA B 1 230 ? 3.729 21.859 26.906 1 39.88 230 ALA B N 1
ATOM 3792 C CA . ALA B 1 230 ? 3.389 23.266 26.938 1 39.88 230 ALA B CA 1
ATOM 3793 C C . ALA B 1 230 ? 3.547 23.906 25.562 1 39.88 230 ALA B C 1
ATOM 3795 O O . ALA B 1 230 ? 2.889 24.906 25.266 1 39.88 230 ALA B O 1
ATOM 3796 N N . CYS B 1 231 ? 4.438 23.281 24.859 1 35.94 231 CYS B N 1
ATOM 3797 C CA . CYS B 1 231 ? 4.668 23.828 23.531 1 35.94 231 CYS B CA 1
ATOM 3798 C C . CYS B 1 231 ? 3.729 23.188 22.516 1 35.94 231 CYS B C 1
ATOM 3800 O O . CYS B 1 231 ? 3.924 23.328 21.297 1 35.94 231 CYS B O 1
ATOM 3802 N N . ASP B 1 232 ? 3.014 22.266 22.75 1 37.88 232 ASP B N 1
ATOM 3803 C CA . ASP B 1 232 ? 2.025 22.078 21.703 1 37.88 232 ASP B CA 1
ATOM 3804 C C . ASP B 1 232 ? 1.506 23.422 21.203 1 37.88 232 ASP B C 1
ATOM 3806 O O . ASP B 1 232 ? 0.299 23.609 21.031 1 37.88 232 ASP B O 1
ATOM 3810 N N . VAL B 1 233 ? 2.1 24.531 21.578 1 33.5 233 VAL B N 1
ATOM 3811 C CA . VAL B 1 233 ? 1.9 25.75 20.812 1 33.5 233 VAL B CA 1
ATOM 3812 C C . VAL B 1 233 ? 2.129 25.484 19.328 1 33.5 233 VAL B C 1
ATOM 3814 O O . VAL B 1 233 ? 3.213 25.047 18.922 1 33.5 233 VAL B O 1
ATOM 3817 N N . GLN B 1 234 ? 1.189 24.938 18.656 1 34.69 234 GLN B N 1
ATOM 3818 C CA . GLN B 1 234 ? 1.243 25.109 17.203 1 34.69 234 GLN B CA 1
ATOM 3819 C C . GLN B 1 234 ? 1.887 26.438 16.828 1 34.69 234 GLN B C 1
ATOM 3821 O O . GLN B 1 234 ? 1.434 27.5 17.266 1 34.69 234 GLN B O 1
ATOM 3826 N N . VAL B 1 235 ? 3.199 26.578 16.969 1 27.36 235 VAL B N 1
ATOM 3827 C CA . VAL B 1 235 ? 3.781 27.766 16.375 1 27.36 235 VAL B CA 1
ATOM 3828 C C . VAL B 1 235 ? 3.299 27.922 14.93 1 27.36 235 VAL B C 1
ATOM 3830 O O . VAL B 1 235 ? 3.094 26.922 14.227 1 27.36 235 VAL B O 1
#

pLDDT: mean 90.51, std 13.88, range [27.36, 98.81]

Solvent-accessible surface area (backbone atoms only — not comparable to full-atom values): 24161 Å² total; per-residue (Å²): 84,97,80,39,40,35,34,38,29,58,34,21,33,54,36,37,37,88,85,34,37,42,48,48,30,59,49,20,24,65,71,19,57,92,27,46,75,53,55,80,35,40,38,38,35,11,47,30,69,64,12,32,54,41,38,58,74,76,42,92,48,62,42,70,54,85,72,89,66,90,58,63,50,52,48,54,30,55,76,82,31,73,39,34,37,51,48,52,46,48,51,50,53,52,51,43,51,42,26,70,73,60,25,22,34,38,39,32,51,38,48,34,39,43,37,33,61,57,47,66,73,35,37,60,57,36,38,28,36,26,26,16,47,83,56,51,92,87,50,55,56,87,71,44,50,69,35,76,54,34,31,35,37,48,47,44,74,54,42,43,50,46,47,51,52,54,58,58,44,47,75,81,41,73,94,56,44,56,57,60,51,44,66,71,39,48,67,55,42,32,71,76,59,63,48,38,68,36,62,37,53,26,59,32,36,19,32,73,67,43,78,49,96,48,72,90,55,32,17,34,36,38,49,52,38,69,75,41,68,87,48,63,46,49,74,84,97,80,38,39,35,33,39,28,57,36,20,34,57,39,37,36,90,85,35,37,41,48,50,29,61,49,19,24,69,73,19,58,90,27,46,74,53,55,80,35,40,39,37,34,11,48,29,69,64,12,32,54,40,38,57,73,77,40,92,48,61,41,71,54,86,72,87,64,89,57,64,50,51,50,53,30,53,75,80,32,72,40,35,38,51,48,52,47,50,53,51,53,52,50,43,51,44,28,72,74,61,27,21,34,39,40,34,51,38,49,34,38,43,38,33,61,58,47,67,73,36,36,60,58,36,40,28,37,26,28,16,46,82,55,51,91,88,49,56,56,87,69,43,49,68,37,76,56,34,32,35,38,47,48,44,72,54,44,44,50,46,45,50,53,54,58,57,44,46,74,81,42,73,93,58,45,56,58,61,51,44,68,71,39,47,64,55,42,32,73,74,59,64,49,38,69,37,62,36,53,27,58,32,37,20,31,74,68,43,78,50,97,48,73,88,54,34,16,34,34,40,49,54,39,70,77,41,68,86,48,64,45,47,76

Foldseek 3Di:
DVQQEAEEEEDALQQLPPPHLLVQLLVLQVQADPRVVNSLRYAYEYADDNSQVSCVVPHPHYHDDDQPDPADQHDFDDVLPPNVQSNQLSVLVVVLVSLVVQHKYKYAYSQKHFHADCVVQDDPPAQKEFEFDPDDPVDDFLRTRTDHNTMIGGNDPLVSVLSVVLSVCCVVPPSDHSSVSCNVCVVVSCVVSVGGYGYGDCCAEPEQPPDDPDPVRHGMYRNVSVVPPVPVRND/DVQQEAEEEEDALQQLPPPHLLVQLLVLQVQADPRVVNSLRYAYEYADDNSQVSCVVPHPHYHDDDQPDPADQHDFDAVLPPNVQSNQLSVLVVVLVSLVVQHKYKYAYSQKHFHADCVVQDDPPAQKEFEFDPDDPVDDFLRTRTDHNTMIGGNDPLVSVLSVVLSVCCVVPPSDHSSVSCNVCVVVSCVVSVGGYGYTDCCAEPEQVPDDPDPVRHGMYRNVNPVPPVVVRRD

InterPro domains:
  IPR005069 Nucleotide-diphospho-sugar transferase [PF03407] (38-229)
  IPR044821 Putative nucleotide-diphospho-sugar transferase At1g28695/At4g15970-like [PTHR46038] (1-230)

Radius of gyration: 24.56 Å; Cα contacts (8 Å, |Δi|>4): 955; chains: 2; bounding box: 42×74×55 Å

Nearest PDB structures (foldseek):
  6wmo-assembly1_B  TM=4.920E-01  e=3.054E-03  Homo sapiens
  7jhk-assembly4_D  TM=4.848E-01  e=2.526E-03  Homo sapiens
  6wmo-assembly1_A  TM=4.765E-01  e=1.393E-02  Homo sapiens
  3r2w-assembly1_C-2  TM=4.195E-01  e=6.947E-03  Homo sapiens
  4q1t-assembly1_D  TM=2.817E-01  e=3.005E+00  Burkholderia thailandensis E264

Organism: Setaria viridis (NCBI:txid4556)

Sequence (470 aa):
MEDRTVILTPVNEAWARPGFLLDLYLESFKNGEGIAHLRNHVLVVALDALGFDRCKAVHPYCYLLQVTTNANMSSAKGFMSRDYLELVWTKLTFQQRVLELGYNFLFTDADMVWFRNPFRRIAIYADMSCSSDHFRPSRAPLDQPLNTGLYYMKSTNRSVEMVKYWQAARERFPGRHDQWVFVMIKRELVSKLQVKVEPLETVYFGGFC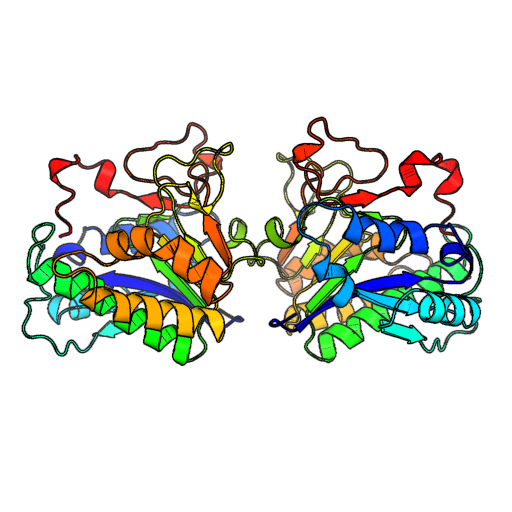EYHDDPEKVCTIHADCCVGLACDVQVMEDRTVILTPVNEAWARPGFLLDLYLESFKNGEGIAHLRNHVLVVALDALGFDRCKAVHPYCYLLQVTTNANMSSAKGFMSRDYLELVWTKLTFQQRVLELGYNFLFTDADMVWFRNPFRRIAIYADMSCSSDHFRPSRAPLDQPLNTGLYYMKSTNRSVEMVKYWQAARERFPGRHDQWVFVMIKRELVSKLQVKVEPLETVYFGGFCEYHDDPEKVCTIHADCCVGLACDVQV

Secondary structure (DSSP, 8-state):
-TT-EEEEEEE-HHHHSTTSHHHHHHHHHHHSTT-GGGGGGEEEEESSHHHHHHHHHH-S-EEE----S-S--SS---TT-HHHHHHHHHHHHHHHHHHHTT-EEEEE-TTEEE-S-GGGG-BTT-SEEEEESS--TTS-GGGS-EEEEEEEE--SHHHHHHHHHHHHGGGGSTT--HHHHHHHHHHHH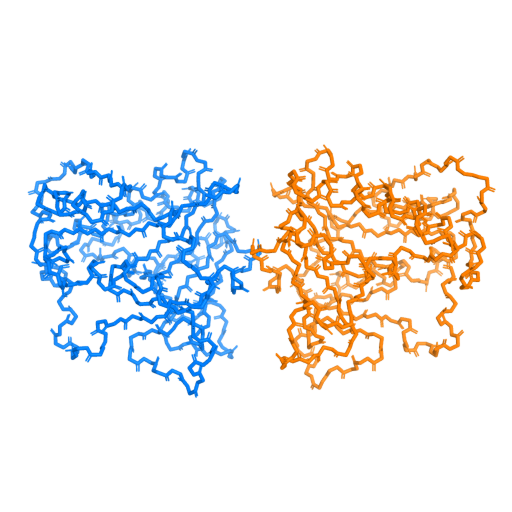HHHH---EEEPPTTTEE-TT---S-GGG-SEEEGGGTT-GGG----/-TT-EEEEEEE-HHHHSTTSHHHHHHHHHHHSTT-GGGGGGEEEEESSHHHHHHHHHH-S-EEE----SSS--SS---TT-HHHHHHHHHHHHHHHHHHHTT-EEEEE-TTEEE-S-GGGG-BTT-SEEEEESS--TTS-GGGS-EEEEEEEE--SHHHHHHHHHHHHHGGGSTT--HHHHHHHHHHHHHHHH---EEEPPTTTEE-TT---S-GGG-SEEEGGGTT-GGG----